Protein 3M65 (pdb70)

Foldseek 3Di:
DKDFWAFEAEDAPDAADAFDKDKDKADQQQRVVSQVVLVVDVQKHWYWYFQDRPDSDDDPVGTAFKGFTKGWDDWDQDPVRIIITIMGGHFIWGFDAWACDDRYTTTMIDTDDDDDDVVNVVVVVVVVVVVVVVVVVVVVVVVVLVVVLVPDDDQLVSLLSLLVPDPDDVVLNVVLVVDPDRVVSNVSSVVVVVVVVVVVVVVD/DKDWWAFEAEDAPDAADAFDKDKDKFDQQQRVVSQVVLVVDVQKHWYWYFCDRVDSDDDPVGTAFKGFTKGWDDWDQDPVRIIITMMGGHFIWGFDAWACDDRYTTTMIDTDDDDDDPVVVVVVVVVVVVVVVVVVVVVVVVVVLVVVLVPDDDQLVSLLSLLVPDPDDVVLNVVLVVDPDRVVSNVSSVVVVVVVVVVVVVVD

InterPro domains:
  IPR003111 Lon protease, N-terminal domain [PF02190] (9-199)
  IPR003111 Lon protease, N-terminal domain [PS51787] (9-202)
  IPR003111 Lon protease, N-terminal domain [SM00464] (8-200)
  IPR003593 AAA+ ATPase domain [SM00382] (346-491)
  IPR003959 ATPase, AAA-type, core [PF00004] (350-487)
  IPR004815 Lon protease, bacterial/eukaryotic-type [PIRSF001174] (6-772)
  IPR004815 Lon protease, bacterial/eukaryotic-type [TIGR00763] (10-769)
  IPR008268 Peptidase S16, active site [PS01046] (674-682)
  IPR008269 Peptidase S16, Lon proteolytic domain [PF05362] (568-770)
  IPR008269 Peptidase S16, Lon proteolytic domain [PS51786] (590-771)
  IPR014721 Small ribosomal subunit protein uS5 domain 2-type fold, subgroup [G3DSA:3.30.230.10] (591-774)
  IPR015947 PUA-like superfamily [SSF88697] (9-199)
  IPR020568 Ribosomal protein uS5 domain 2-type superfamily [SSF54211] (593-768)
  IPR027065 Lon protease [PTHR10046] (5-770)
  IPR027417 P-loop containing nucleoside triphosphate hydrolase [G3DSA:3.40.50.300] (311-489)
  IPR027417 P-loop containing nucleoside triphosphate hydrolase [SSF52540] (309-586)
  IPR027543 Lon protease, bacterial [MF_01973] (9-770)
  IPR046336 Lon protease, N-terminal domain superfamily [G3DSA:2.30.130.40] (1-115)
  IPR054594 Lon protease, AAA+ ATPase lid domain [PF22667] (511-564)

Secondary structure (DSSP, 8-state):
-EEEEEEEEEESS----TT-EEEEEE-SHHHHHHHHHHTTTTSEEEEEEBSSTT-SS--GGGB-SEEEEEEEEEEEE-TTS-EEEEEEEEEEEEEEEEEE-SSSEEEEEEE------SHHHHHHHHHHHHHHHHHHHHHHHHHHHHHHHHT---HHHHHHHHHHHS---HHHHHHHHT--SHHHHHHHHHHHHHHHHHHHHH--/-EEEEEEEEEESS----TT-EEEEEE-SHHHHHHHHHHTTTTSEEEEEEBS-TT-SS--GGGB-SEEEEEEEEEEEE-TTS-EEEEEEEEEEEEEEEEEE-SSSEEEEEEEPP----SHHHHHHHHHHHHHHHHHHHHHHHHHHHHHHHHT---HHHHHHHHHHHS---HHHHHHHHT---HHHHHHHHHHHHHHHHHHHHH--

Structure (mmCIF, N/CA/C/O backbone):
data_3M65
#
_entry.id   3M65
#
_cell.length_a   43.877
_cell.length_b   81.759
_cell.length_c   115.133
_cell.angle_alpha   90.00
_cell.angle_beta   90.00
_cell.angle_gamma   90.00
#
_symmetry.space_group_name_H-M   'P 21 21 21'
#
loop_
_entity.id
_entity.type
_entity.pdbx_description
1 polymer 'ATP-dependent protease La 1'
2 water water
#
loop_
_atom_site.group_PDB
_atom_site.id
_atom_site.type_symbol
_atom_site.label_atom_id
_atom_site.label_alt_id
_atom_site.label_comp_id
_atom_site.label_asym_id
_atom_site.label_entity_id
_atom_site.label_seq_id
_atom_site.pdbx_PDB_ins_code
_atom_site.Cartn_x
_atom_site.Cartn_y
_atom_site.Cartn_z
_atom_site.occupancy
_atom_site.B_iso_or_equiv
_atom_site.auth_seq_id
_atom_site.auth_comp_id
_atom_site.auth_asym_id
_atom_site.auth_atom_id
_atom_site.pdbx_PDB_model_num
ATOM 1 N N . GLU A 1 4 ? -54.086 -15.715 2.731 1.00 26.59 4 GLU A N 1
ATOM 2 C CA . GLU A 1 4 ? -55.521 -15.755 3.045 1.00 48.64 4 GLU A CA 1
ATOM 3 C C . GLU A 1 4 ? -55.994 -14.527 3.839 1.00 49.26 4 GLU A C 1
ATOM 4 O O . GLU A 1 4 ? -55.418 -14.178 4.866 1.00 40.78 4 GLU A O 1
ATOM 10 N N . LEU A 1 5 ? -57.050 -13.878 3.365 1.00 46.18 5 LEU A N 1
ATOM 11 C CA . LEU A 1 5 ? -57.437 -12.569 3.894 1.00 48.79 5 LEU A CA 1
ATOM 12 C C . LEU A 1 5 ? -58.747 -12.612 4.661 1.00 58.10 5 LEU A C 1
ATOM 13 O O . LEU A 1 5 ? -59.728 -13.202 4.216 1.00 67.94 5 LEU A O 1
ATOM 18 N N . LYS A 1 6 ? -58.750 -11.980 5.825 1.00 56.18 6 LYS A N 1
ATOM 19 C CA . LYS A 1 6 ? -59.963 -11.816 6.603 1.00 53.09 6 LYS A CA 1
ATOM 20 C C . LYS A 1 6 ? -60.219 -10.332 6.758 1.00 66.54 6 LYS A C 1
ATOM 21 O O . LYS A 1 6 ? -59.393 -9.607 7.317 1.00 60.06 6 LYS A O 1
ATOM 27 N N . ARG A 1 7 ? -61.351 -9.871 6.240 1.00 68.67 7 ARG A N 1
ATOM 28 C CA . ARG A 1 7 ? -61.661 -8.454 6.311 1.00 61.63 7 ARG A CA 1
ATOM 29 C C . ARG A 1 7 ? -62.588 -8.132 7.477 1.00 53.93 7 ARG A C 1
ATOM 30 O O . ARG A 1 7 ? -63.441 -8.937 7.852 1.00 38.34 7 ARG A O 1
ATOM 38 N N . SER A 1 8 ? -62.375 -6.959 8.066 1.00 42.28 8 SER A N 1
ATOM 39 C CA . SER A 1 8 ? -63.270 -6.409 9.079 1.00 50.79 8 SER A CA 1
ATOM 40 C C . SER A 1 8 ? -63.429 -7.263 10.335 1.00 50.84 8 SER A C 1
ATOM 41 O O . SER A 1 8 ? -64.546 -7.499 10.794 1.00 47.11 8 SER A O 1
ATOM 44 N N . ILE A 1 9 ? -62.304 -7.692 10.904 1.00 53.26 9 ILE A N 1
ATOM 45 C CA . ILE A 1 9 ? -62.301 -8.438 12.165 1.00 39.31 9 ILE A CA 1
ATOM 46 C C . ILE A 1 9 ? -62.195 -7.474 13.349 1.00 40.19 9 ILE A C 1
ATOM 47 O O . ILE A 1 9 ? -61.289 -6.646 13.386 1.00 38.82 9 ILE A O 1
ATOM 52 N N . PRO A 1 10 ? -63.143 -7.555 14.301 1.00 37.92 10 PRO A N 1
ATOM 53 C CA . PRO A 1 10 ? -63.108 -6.686 15.487 1.00 21.38 10 PRO A CA 1
ATOM 54 C C . PRO A 1 10 ? -61.837 -6.918 16.291 1.00 35.21 10 PRO A C 1
ATOM 55 O O . PRO A 1 10 ? -61.423 -8.053 16.527 1.00 51.92 10 PRO A O 1
ATOM 59 N N . LEU A 1 11 ? -61.207 -5.831 16.702 1.00 39.18 11 LEU A N 1
ATOM 60 C CA . LEU A 1 11 ? -59.943 -5.913 17.396 1.00 20.18 11 LEU A CA 1
ATOM 61 C C . LEU A 1 11 ? -60.118 -5.845 18.917 1.00 35.19 11 LEU A C 1
ATOM 62 O O . LEU A 1 11 ? -60.867 -5.026 19.448 1.00 33.13 11 LEU A O 1
ATOM 67 N N . LEU A 1 12 ? -59.407 -6.717 19.613 1.00 29.66 12 LEU A N 1
ATOM 68 C CA . LEU A 1 12 ? -59.392 -6.709 21.052 1.00 36.69 12 LEU A CA 1
ATOM 69 C C . LEU A 1 12 ? -57.927 -6.614 21.517 1.00 35.03 12 LEU A C 1
ATOM 70 O O . LEU A 1 12 ? -57.187 -7.595 21.443 1.00 42.70 12 LEU A O 1
ATOM 75 N N . PRO A 1 13 ? -57.498 -5.420 21.964 1.00 33.70 13 PRO A N 1
ATOM 76 C CA . PRO A 1 13 ? -56.126 -5.214 22.446 1.00 27.87 13 PRO A CA 1
ATOM 77 C C . PRO A 1 13 ? -55.977 -5.819 23.827 1.00 25.34 13 PRO A C 1
ATOM 78 O O . PRO A 1 13 ? -56.760 -5.493 24.712 1.00 42.89 13 PRO A O 1
ATOM 82 N N . LEU A 1 14 ? -54.994 -6.691 24.012 1.00 38.73 14 LEU A N 1
ATOM 83 C CA . LEU A 1 14 ? -54.758 -7.308 25.312 1.00 30.86 14 LEU A CA 1
ATOM 84 C C . LEU A 1 14 ? -53.712 -6.520 26.086 1.00 38.24 14 LEU A C 1
ATOM 85 O O . LEU A 1 14 ? -52.740 -6.002 25.506 1.00 33.14 14 LEU A O 1
ATOM 90 N N . ARG A 1 15 ? -53.897 -6.443 27.399 1.00 38.68 15 ARG A N 1
ATOM 91 C CA . ARG A 1 15 ? -52.871 -5.862 28.256 1.00 21.42 15 ARG A CA 1
ATOM 92 C C . ARG A 1 15 ? -52.200 -6.869 29.167 1.00 33.53 15 ARG A C 1
ATOM 93 O O . ARG A 1 15 ? -52.851 -7.532 29.972 1.00 41.81 15 ARG A O 1
ATOM 101 N N . GLY A 1 16 ? -50.886 -7.000 29.010 1.00 31.98 16 GLY A N 1
ATOM 102 C CA . GLY A 1 16 ? -50.107 -7.858 29.887 1.00 34.56 16 GLY A CA 1
ATOM 103 C C . GLY A 1 16 ? -50.454 -9.329 29.767 1.00 32.66 16 GLY A C 1
ATOM 104 O O . GLY A 1 16 ? -50.420 -10.071 30.738 1.00 49.85 16 GLY A O 1
ATOM 105 N N . LEU A 1 17 ? -50.757 -9.758 28.551 1.00 40.41 17 LEU A N 1
ATOM 106 C CA . LEU A 1 17 ? -51.268 -11.094 28.323 1.00 33.21 17 LEU A CA 1
ATOM 107 C C . LEU A 1 17 ? -51.144 -11.401 26.823 1.00 34.80 17 LEU A C 1
ATOM 108 O O . LEU A 1 17 ? -51.385 -10.537 25.976 1.00 35.61 17 LEU A O 1
ATOM 113 N N . LEU A 1 18 ? -50.743 -12.620 26.492 1.00 39.93 18 LEU A N 1
ATOM 114 C CA . LEU A 1 18 ? -50.621 -13.001 25.090 1.00 33.62 18 LEU A CA 1
ATOM 115 C C . LEU A 1 18 ? -51.292 -14.343 24.852 1.00 38.55 18 LEU A C 1
ATOM 116 O O . LEU A 1 18 ? -51.089 -15.293 25.616 1.00 30.00 18 LEU A O 1
ATOM 121 N N . VAL A 1 19 ? -52.106 -14.423 23.803 1.00 32.41 19 VAL A N 1
ATOM 122 C CA . VAL A 1 19 ? -52.800 -15.671 23.520 1.00 26.97 19 VAL A CA 1
ATOM 123 C C . VAL A 1 19 ? -52.218 -16.364 22.291 1.00 37.08 19 VAL A C 1
ATOM 124 O O . VAL A 1 19 ? -52.129 -15.761 21.222 1.00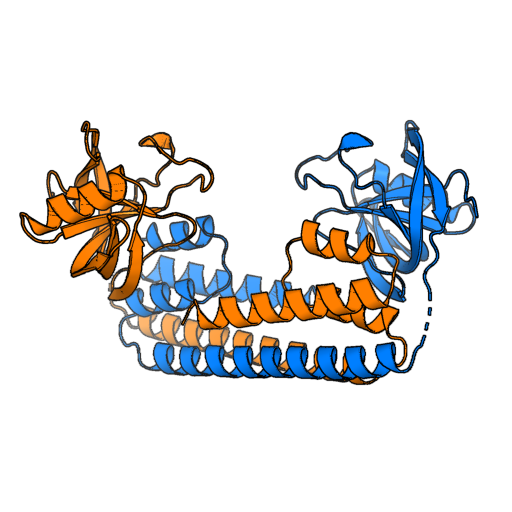 40.03 19 VAL A O 1
ATOM 128 N N . TYR A 1 20 ? -51.815 -17.626 22.454 1.00 31.88 20 TYR A N 1
ATOM 129 C CA . TYR A 1 20 ? -51.319 -18.426 21.333 1.00 34.12 20 TYR A CA 1
ATOM 130 C C . TYR A 1 20 ? -52.411 -19.280 20.758 1.00 30.40 20 TYR A C 1
ATOM 131 O O . TYR A 1 20 ? -53.367 -19.626 21.448 1.00 48.01 20 TYR A O 1
ATOM 140 N N . PRO A 1 21 ? -52.264 -19.653 19.487 1.00 33.64 21 PRO A N 1
ATOM 141 C CA . PRO A 1 21 ? -53.177 -20.630 18.883 1.00 26.55 21 PRO A CA 1
ATOM 142 C C . PRO A 1 21 ? -53.365 -21.888 19.754 1.00 36.97 21 PRO A C 1
ATOM 143 O O . PRO A 1 21 ? -52.393 -22.450 20.283 1.00 27.23 21 PRO A O 1
ATOM 147 N N . THR A 1 22 ? -54.626 -22.293 19.903 1.00 36.00 22 THR A N 1
ATOM 148 C CA . THR A 1 22 ? -55.054 -23.496 20.643 1.00 30.47 22 THR A CA 1
ATOM 149 C C . THR A 1 22 ? -55.211 -23.274 22.125 1.00 32.97 22 THR A C 1
ATOM 150 O O . THR A 1 22 ? -55.712 -24.145 22.824 1.00 43.86 22 THR A O 1
ATOM 154 N N . MET A 1 23 ? -54.769 -22.117 22.606 1.00 38.11 23 MET A N 1
ATOM 155 C CA . MET A 1 23 ? -55.046 -21.726 23.989 1.00 32.89 23 MET A CA 1
ATOM 156 C C . MET A 1 23 ? -56.524 -21.358 24.190 1.00 34.32 23 MET A C 1
ATOM 157 O O . MET A 1 23 ? -57.157 -20.713 23.334 1.00 31.12 23 MET A O 1
ATOM 162 N N . VAL A 1 24 ? -57.066 -21.794 25.322 1.00 39.07 24 VAL A N 1
ATOM 163 C CA . VAL A 1 24 ? -58.456 -21.542 25.677 1.00 30.76 24 VAL A CA 1
ATOM 164 C C . VAL A 1 24 ? -58.504 -20.925 27.060 1.00 42.47 24 VAL A C 1
ATOM 165 O O . VAL A 1 24 ? -58.031 -21.517 28.029 1.00 41.99 24 VAL A O 1
ATOM 169 N N . LEU A 1 25 ? -59.056 -19.724 27.153 1.00 46.49 25 LEU A N 1
ATOM 170 C CA . LEU A 1 25 ? -59.089 -19.030 28.430 1.00 49.40 25 LEU A CA 1
ATOM 171 C C . LEU A 1 25 ? -60.301 -18.126 28.555 1.00 48.00 25 LEU A C 1
ATOM 172 O O . LEU A 1 25 ? -60.920 -17.758 27.558 1.00 49.53 25 LEU A O 1
ATOM 177 N N . HIS A 1 26 ? -60.644 -17.800 29.796 1.00 48.22 26 HIS A N 1
ATOM 178 C CA . HIS A 1 26 ? -61.641 -16.785 30.082 1.00 44.48 26 HIS A CA 1
ATOM 179 C C . HIS A 1 26 ? -60.950 -15.428 30.099 1.00 38.37 26 HIS A C 1
ATOM 180 O O . HIS A 1 26 ? -59.774 -15.326 30.432 1.00 55.46 26 HIS A O 1
ATOM 187 N N . LEU A 1 27 ? -61.684 -14.391 29.721 1.00 47.15 27 LEU A N 1
ATOM 188 C CA . LEU A 1 27 ? -61.207 -13.019 29.823 1.00 35.45 27 LEU A CA 1
ATOM 189 C C . LEU A 1 27 ? -62.319 -12.163 30.410 1.00 47.54 27 LEU A C 1
ATOM 190 O O . LEU A 1 27 ? -63.491 -12.345 30.067 1.00 58.52 27 LEU A O 1
ATOM 195 N N . ASP A 1 28 ? -61.958 -11.236 31.292 1.00 41.62 28 ASP A N 1
ATOM 196 C CA . ASP A 1 28 ? -62.908 -10.240 31.774 1.00 42.57 28 ASP A CA 1
ATOM 197 C C . ASP A 1 28 ? -62.681 -8.925 31.040 1.00 30.70 28 ASP A C 1
ATOM 198 O O . ASP A 1 28 ? -61.660 -8.273 31.236 1.00 51.63 28 ASP A O 1
ATOM 203 N N . VAL A 1 29 ? -63.646 -8.534 30.207 1.00 43.10 29 VAL A N 1
ATOM 204 C CA . VAL A 1 29 ? -63.527 -7.341 29.365 1.00 32.99 29 VAL A CA 1
ATOM 205 C C . VAL A 1 29 ? -64.384 -6.143 29.827 1.00 43.80 29 VAL A C 1
ATOM 206 O O . VAL A 1 29 ? -65.587 -6.271 30.056 1.00 51.06 29 VAL A O 1
ATOM 210 N N . GLY A 1 30 ? -63.750 -4.977 29.940 1.00 43.34 30 GLY A N 1
ATOM 211 C CA . GLY A 1 30 ? -64.405 -3.786 30.447 1.00 29.87 30 GLY A CA 1
ATOM 212 C C . GLY A 1 30 ? -64.254 -2.532 29.604 1.00 36.97 30 GLY A C 1
ATOM 213 O O . GLY A 1 30 ? -65.185 -1.747 29.518 1.00 40.24 30 GLY A O 1
ATOM 214 N N . ARG A 1 31 ? -63.088 -2.320 29.003 1.00 32.10 31 ARG A N 1
ATOM 215 C CA . ARG A 1 31 ? -62.898 -1.162 28.131 1.00 40.20 31 ARG A CA 1
ATOM 216 C C . ARG A 1 31 ? -64.064 -1.064 27.146 1.00 48.60 31 ARG A C 1
ATOM 217 O O . ARG A 1 31 ? -64.387 -2.039 26.461 1.00 45.83 31 ARG A O 1
ATOM 225 N N . ASP A 1 32 ? -64.700 0.104 27.080 1.00 53.28 32 ASP A N 1
ATOM 226 C CA . ASP A 1 32 ? -65.830 0.312 26.169 1.00 53.07 32 ASP A CA 1
ATOM 227 C C . ASP A 1 32 ? -65.566 -0.212 24.754 1.00 46.24 32 ASP A C 1
ATOM 228 O O . ASP A 1 32 ? -66.386 -0.934 24.196 1.00 36.69 32 ASP A O 1
ATOM 233 N N . LYS A 1 33 ? -64.425 0.155 24.179 1.00 42.68 33 LYS A N 1
ATOM 234 C CA . LYS A 1 33 ? -64.129 -0.210 22.803 1.00 34.37 33 LYS A CA 1
ATOM 235 C C . LYS A 1 33 ? -63.841 -1.706 22.652 1.00 47.52 33 LYS A C 1
ATOM 236 O O . LYS A 1 33 ? -63.968 -2.263 21.559 1.00 52.48 33 LYS A O 1
ATOM 242 N N . SER A 1 34 ? -63.473 -2.353 23.756 1.00 44.01 34 SER A N 1
ATOM 243 C CA . SER A 1 34 ? -63.229 -3.792 23.755 1.00 25.32 34 SER A CA 1
ATOM 244 C C . SER A 1 34 ? -64.541 -4.561 23.854 1.00 43.91 34 SER A C 1
ATOM 245 O O . SER A 1 34 ? -64.715 -5.568 23.158 1.00 26.39 34 SER A O 1
ATOM 248 N N . VAL A 1 35 ? -65.473 -4.113 24.704 1.00 39.69 35 VAL A N 1
ATOM 249 C CA . VAL A 1 35 ? -66.752 -4.830 24.786 1.00 30.24 35 VAL A CA 1
ATOM 250 C C . VAL A 1 35 ? -67.561 -4.676 23.491 1.00 42.90 35 VAL A C 1
ATOM 251 O O . VAL A 1 35 ? -68.215 -5.632 23.053 1.00 32.47 35 VAL A O 1
ATOM 255 N N . GLN A 1 36 ? -67.488 -3.497 22.864 1.00 27.50 36 GLN A N 1
ATOM 256 C CA . GLN A 1 36 ? -68.109 -3.295 21.559 1.00 27.33 36 GLN A CA 1
ATOM 257 C C . GLN A 1 36 ? -67.544 -4.245 20.497 1.00 44.43 36 GLN A C 1
ATOM 258 O O . GLN A 1 36 ? -68.309 -4.841 19.740 1.00 47.96 36 GLN A O 1
ATOM 264 N N . ALA A 1 37 ? -66.219 -4.402 20.456 1.00 26.86 37 ALA A N 1
ATOM 265 C CA . ALA A 1 37 ? -65.607 -5.341 19.517 1.00 39.70 37 ALA A CA 1
ATOM 266 C C . ALA A 1 37 ? -66.181 -6.744 19.707 1.00 34.07 37 ALA A C 1
ATOM 267 O O . ALA A 1 37 ? -66.537 -7.410 18.741 1.00 26.19 37 ALA A O 1
ATOM 269 N N . LEU A 1 38 ? -66.264 -7.188 20.955 1.00 23.83 38 LEU A N 1
ATOM 270 C CA . LEU A 1 38 ? -66.873 -8.481 21.259 1.00 35.54 38 LEU A CA 1
ATOM 271 C C . LEU A 1 38 ? -68.313 -8.557 20.734 1.00 48.65 38 LEU A C 1
ATOM 272 O O . LEU A 1 38 ? -68.648 -9.428 19.924 1.00 42.05 38 LEU A O 1
ATOM 277 N N . GLU A 1 39 ? -69.152 -7.633 21.195 1.00 19.46 39 GLU A N 1
ATOM 278 C CA . GLU A 1 39 ? -70.541 -7.558 20.763 1.00 35.30 39 GLU A CA 1
ATOM 279 C C . GLU A 1 39 ? -70.688 -7.525 19.237 1.00 46.91 39 GLU A C 1
ATOM 280 O O . GLU A 1 39 ? -71.614 -8.112 18.656 1.00 40.91 39 GLU A O 1
ATOM 286 N N . GLN A 1 40 ? -69.765 -6.840 18.584 1.00 34.64 40 GLN A N 1
ATOM 287 C CA . GLN A 1 40 ? -69.789 -6.744 17.139 1.00 35.29 40 GLN A CA 1
ATOM 288 C C . GLN A 1 40 ? -69.475 -8.091 16.485 1.00 47.05 40 GLN A C 1
ATOM 289 O O . GLN A 1 40 ? -70.041 -8.424 15.445 1.00 43.62 40 GLN A O 1
ATOM 295 N N . ALA A 1 41 ? -68.579 -8.865 17.100 1.00 48.96 41 ALA A N 1
ATOM 296 C CA . ALA A 1 41 ? -68.219 -10.183 16.580 1.00 40.22 41 ALA A CA 1
ATOM 297 C C . ALA A 1 41 ? -69.363 -11.170 16.758 1.00 37.11 41 ALA A C 1
ATOM 298 O O . ALA A 1 41 ? -69.641 -11.967 15.868 1.00 39.06 41 ALA A O 1
ATOM 300 N N . MET A 1 42 ? -70.031 -11.111 17.907 1.00 32.21 42 MET A N 1
ATOM 301 C CA . MET A 1 42 ? -71.190 -11.966 18.147 1.00 51.12 42 MET A CA 1
ATOM 302 C C . MET A 1 42 ? -72.372 -11.695 17.206 1.00 57.58 42 MET A C 1
ATOM 303 O O . MET A 1 42 ? -73.313 -12.486 17.149 1.00 57.46 42 MET A O 1
ATOM 308 N N . MET A 1 43 ? -72.326 -10.584 16.474 1.00 55.10 43 MET A N 1
ATOM 309 C CA . MET A 1 43 ? -73.366 -10.288 15.495 1.00 61.59 43 MET A CA 1
ATOM 310 C C . MET A 1 43 ? -73.003 -10.867 14.139 1.00 70.88 43 MET A C 1
ATOM 311 O O . MET A 1 43 ? -73.715 -10.674 13.157 1.00 72.45 43 MET A O 1
ATOM 316 N N . HIS A 1 44 ? -71.881 -11.570 14.085 1.00 62.51 44 HIS A N 1
ATOM 317 C CA . HIS A 1 44 ? -71.418 -12.161 12.837 1.00 44.84 44 HIS A CA 1
ATOM 318 C C . HIS A 1 44 ? -70.848 -13.551 13.101 1.00 48.04 44 HIS A C 1
ATOM 319 O O . HIS A 1 44 ? -71.521 -14.392 13.695 1.00 52.09 44 HIS A O 1
ATOM 326 N N . ASP A 1 45 ? -69.605 -13.784 12.688 1.00 40.79 45 ASP A N 1
ATOM 327 C CA . ASP A 1 45 ? -69.037 -15.129 12.727 1.00 36.92 45 ASP A CA 1
ATOM 328 C C . ASP A 1 45 ? -68.363 -15.501 14.061 1.00 42.83 45 ASP A C 1
ATOM 329 O O . ASP A 1 45 ? -67.774 -16.578 14.194 1.00 46.31 45 ASP A O 1
ATOM 334 N N . HIS A 1 46 ? -68.454 -14.608 15.040 1.00 33.70 46 HIS A N 1
ATOM 335 C CA . HIS A 1 46 ? -67.901 -14.863 16.364 1.00 30.48 46 HIS A CA 1
ATOM 336 C C . HIS A 1 46 ? -66.366 -14.840 16.386 1.00 48.49 46 HIS A C 1
ATOM 337 O O . HIS A 1 46 ? -65.745 -15.384 17.300 1.00 40.90 46 HIS A O 1
ATOM 344 N N . MET A 1 47 ? -65.766 -14.206 15.380 1.00 25.97 47 MET A N 1
ATOM 345 C CA . MET A 1 47 ? -64.321 -14.106 15.276 1.00 33.97 47 MET A CA 1
ATOM 346 C C . MET A 1 47 ? -63.841 -12.724 15.688 1.00 39.77 47 MET A C 1
ATOM 347 O O . MET A 1 47 ? -64.500 -11.720 15.412 1.00 36.48 47 MET A O 1
ATOM 352 N N . ILE A 1 48 ? -62.692 -12.700 16.364 1.00 35.97 48 ILE A N 1
ATOM 353 C CA . ILE A 1 48 ? -62.028 -11.471 16.785 1.00 32.23 48 ILE A CA 1
ATOM 354 C C . ILE A 1 48 ? -60.525 -11.614 16.615 1.00 36.02 48 ILE A C 1
ATOM 355 O O . ILE A 1 48 ? -60.016 -12.725 16.459 1.00 26.00 48 ILE A O 1
ATOM 360 N N . PHE A 1 49 ? -59.821 -10.484 16.632 1.00 34.48 49 PHE A N 1
ATOM 361 C CA . PHE A 1 49 ? -58.369 -10.487 16.530 1.00 16.64 49 PHE A CA 1
ATOM 362 C C . PHE A 1 49 ? -57.795 -9.953 17.832 1.00 25.76 49 PHE A C 1
ATOM 363 O O . PHE A 1 49 ? -57.954 -8.780 18.160 1.00 32.67 49 PHE A O 1
ATOM 371 N N . LEU A 1 50 ? -57.145 -10.840 18.571 1.00 23.20 50 LEU A N 1
ATOM 372 C CA . LEU A 1 50 ? -56.427 -10.496 19.782 1.00 24.41 50 LEU A CA 1
ATOM 373 C C . LEU A 1 50 ? -54.992 -10.058 19.467 1.00 41.68 50 LEU A C 1
ATOM 374 O O . LEU A 1 50 ? -54.207 -10.828 18.904 1.00 37.99 50 LEU A O 1
ATOM 379 N N . ALA A 1 51 ? -54.642 -8.831 19.833 1.00 27.02 51 ALA A N 1
ATOM 380 C CA . ALA A 1 51 ? -53.267 -8.378 19.667 1.00 29.73 51 ALA A CA 1
ATOM 381 C C . ALA A 1 51 ? -52.809 -7.639 20.923 1.00 40.40 51 ALA A C 1
ATOM 382 O O . ALA A 1 51 ? -53.508 -6.744 21.415 1.00 40.37 51 ALA A O 1
ATOM 384 N N . THR A 1 52 ? -51.642 -8.017 21.438 1.00 29.43 52 THR A N 1
ATOM 385 C CA . THR A 1 52 ? -51.113 -7.434 22.669 1.00 32.30 52 THR A CA 1
ATOM 386 C C . THR A 1 52 ? -50.702 -5.958 22.503 1.00 33.75 52 THR A C 1
ATOM 387 O O . THR A 1 52 ? -50.119 -5.565 21.496 1.00 28.69 52 THR A O 1
ATOM 391 N N . GLN A 1 53 ? -51.041 -5.133 23.485 1.00 36.73 53 GLN A N 1
ATOM 392 C CA . GLN A 1 53 ? -50.587 -3.759 23.483 1.00 40.59 53 GLN A CA 1
ATOM 393 C C . GLN A 1 53 ? -49.128 -3.741 23.912 1.00 50.89 53 GLN A C 1
ATOM 394 O O . GLN A 1 53 ? -48.735 -4.516 24.782 1.00 54.17 53 GLN A O 1
ATOM 400 N N . GLN A 1 54 ? -48.331 -2.838 23.344 1.00 60.84 54 GLN A N 1
ATOM 401 C CA . GLN A 1 54 ? -46.940 -2.687 23.774 1.00 64.51 54 GLN A CA 1
ATOM 402 C C . GLN A 1 54 ? -46.813 -1.934 25.096 1.00 59.65 54 GLN A C 1
ATOM 403 O O . GLN A 1 54 ? -46.038 -2.326 25.962 1.00 58.94 54 GLN A O 1
ATOM 409 N N . ASP A 1 55 ? -47.570 -0.849 25.238 1.00 55.13 55 ASP A N 1
ATOM 410 C CA . ASP A 1 55 ? -47.588 -0.074 26.475 1.00 77.00 55 ASP A CA 1
ATOM 411 C C . ASP A 1 55 ? -48.848 -0.367 27.273 1.00 79.56 55 ASP A C 1
ATOM 412 O O . ASP A 1 55 ? -49.959 -0.033 26.869 1.00 95.00 55 ASP A O 1
ATOM 417 N N . ILE A 1 56 ? -48.651 -0.982 28.425 1.00 68.60 56 ILE A N 1
ATOM 418 C CA . ILE A 1 56 ? -49.732 -1.532 29.219 1.00 59.91 56 ILE A CA 1
ATOM 419 C C . ILE A 1 56 ? -50.593 -0.452 29.869 1.00 71.36 56 ILE A C 1
ATOM 420 O O . ILE A 1 56 ? -51.685 -0.731 30.359 1.00 85.05 56 ILE A O 1
ATOM 425 N N . SER A 1 57 ? -50.106 0.784 29.855 1.00 65.82 57 SER A N 1
ATOM 426 C CA . SER A 1 57 ? -50.748 1.890 30.571 1.00 47.56 57 SER A CA 1
ATOM 427 C C . SER A 1 57 ? -51.718 2.714 29.718 1.00 53.21 57 SER A C 1
ATOM 428 O O . SER A 1 57 ? -52.497 3.516 30.243 1.00 79.29 57 SER A O 1
ATOM 431 N N . ILE A 1 58 ? -51.671 2.528 28.407 1.00 40.63 58 ILE A N 1
ATOM 432 C CA . ILE A 1 58 ? -52.579 3.240 27.521 1.00 41.44 58 ILE A CA 1
ATOM 433 C C . ILE A 1 58 ? -53.972 2.604 27.532 1.00 52.42 58 ILE A C 1
ATOM 434 O O . ILE A 1 58 ? -54.094 1.383 27.597 1.00 67.48 58 ILE A O 1
ATOM 439 N N . ASP A 1 59 ? -55.015 3.430 27.486 1.00 44.28 59 ASP A N 1
ATOM 440 C CA . ASP A 1 59 ? -56.386 2.928 27.551 1.00 54.64 59 ASP A CA 1
ATOM 441 C C . ASP A 1 59 ? -57.041 2.948 26.186 1.00 53.23 59 ASP A C 1
ATOM 442 O O . ASP A 1 59 ? -57.946 2.163 25.914 1.00 55.45 59 ASP A O 1
ATOM 447 N N . GLU A 1 60 ? -56.585 3.862 25.337 1.00 57.64 60 GLU A N 1
ATOM 448 C CA . GLU A 1 60 ? -57.061 3.933 23.963 1.00 48.00 60 GLU A CA 1
ATOM 449 C C . GLU A 1 60 ? -55.888 3.866 23.009 1.00 50.64 60 GLU A C 1
ATOM 450 O O . GLU A 1 60 ? -55.411 4.893 22.529 1.00 81.00 60 GLU A O 1
ATOM 456 N N . PRO A 1 61 ? -55.409 2.644 22.741 1.00 54.24 61 PRO A N 1
ATOM 457 C CA . PRO A 1 61 ? -54.227 2.408 21.906 1.00 52.60 61 PRO A CA 1
ATOM 458 C C . PRO A 1 61 ? -54.518 2.630 20.429 1.00 50.69 61 PRO A C 1
ATOM 459 O O . PRO A 1 61 ? -55.531 2.141 19.932 1.00 54.73 61 PRO A O 1
ATOM 463 N N . GLY A 1 62 ? -53.648 3.368 19.744 1.00 45.33 62 GLY A N 1
ATOM 464 C CA . GLY A 1 62 ? -53.720 3.489 18.298 1.00 40.34 62 GLY A CA 1
ATOM 465 C C . GLY A 1 62 ? -52.934 2.336 17.695 1.00 54.96 62 GLY A C 1
ATOM 466 O O . GLY A 1 62 ? -52.355 1.535 18.436 1.00 43.93 62 GLY A O 1
ATOM 467 N N . GLU A 1 63 ? -52.900 2.235 16.369 1.00 41.78 63 GLU A N 1
ATOM 468 C CA . GLU A 1 63 ? -52.201 1.113 15.754 1.00 56.88 63 GLU A CA 1
ATOM 469 C C . GLU A 1 63 ? -50.739 1.059 16.192 1.00 59.16 63 GLU A C 1
ATOM 470 O O . GLU A 1 63 ? -50.152 -0.017 16.311 1.00 60.79 63 GLU A O 1
ATOM 476 N N . ASP A 1 64 ? -50.157 2.227 16.435 1.00 60.13 64 ASP A N 1
ATOM 477 C CA . ASP A 1 64 ? -48.756 2.308 16.816 1.00 68.09 64 ASP A CA 1
ATOM 478 C C . ASP A 1 64 ? -48.472 1.564 18.118 1.00 60.59 64 ASP A C 1
ATOM 479 O O . ASP A 1 64 ? -47.353 1.097 18.323 1.00 56.12 64 ASP A O 1
ATOM 484 N N . GLU A 1 65 ? -49.486 1.464 18.985 1.00 43.47 65 GLU A N 1
ATOM 485 C CA . GLU A 1 65 ? -49.347 0.891 20.335 1.00 37.85 65 GLU A CA 1
ATOM 486 C C . GLU A 1 65 ? -49.677 -0.620 20.459 1.00 53.22 65 GLU A C 1
ATOM 487 O O . GLU A 1 65 ? -49.438 -1.234 21.503 1.00 49.42 65 GLU A O 1
ATOM 493 N N . ILE A 1 66 ? -50.223 -1.210 19.398 1.00 44.40 66 ILE A N 1
ATOM 494 C CA . ILE A 1 66 ? -50.526 -2.642 19.367 1.00 44.69 66 ILE A CA 1
ATOM 495 C C . ILE A 1 66 ? -49.503 -3.336 18.475 1.00 45.08 66 ILE A C 1
ATOM 496 O O . ILE A 1 66 ? -49.076 -2.765 17.473 1.00 26.79 66 ILE A O 1
ATOM 501 N N . PHE A 1 67 ? -49.122 -4.569 18.793 1.00 44.06 67 PHE A N 1
ATOM 502 C CA . PHE A 1 67 ? -48.311 -5.340 17.838 1.00 35.11 67 PHE A CA 1
ATOM 503 C C . PHE A 1 67 ? -49.088 -5.623 16.548 1.00 44.98 67 PHE A C 1
ATOM 504 O O . PHE A 1 67 ? -50.317 -5.707 16.560 1.00 51.12 67 PHE A O 1
ATOM 512 N N . THR A 1 68 ? -48.378 -5.778 15.435 1.00 30.54 68 THR A N 1
ATOM 513 C CA . THR A 1 68 ? -49.048 -6.029 14.157 1.00 41.63 68 THR A CA 1
ATOM 514 C C . THR A 1 68 ? -49.432 -7.483 13.981 1.00 37.68 68 THR A C 1
ATOM 515 O O . THR A 1 68 ? -50.396 -7.792 13.272 1.00 46.37 68 THR A O 1
ATOM 519 N N . VAL A 1 69 ? -48.671 -8.385 14.593 1.00 29.97 69 VAL A N 1
ATOM 520 C CA . VAL A 1 69 ? -49.100 -9.776 14.576 1.00 42.57 69 VAL A CA 1
ATOM 521 C C . VAL A 1 69 ? -49.785 -10.187 15.874 1.00 36.32 69 VAL A C 1
ATOM 522 O O . VAL A 1 69 ? -49.406 -9.771 16.967 1.00 31.68 69 VAL A O 1
ATOM 526 N N . GLY A 1 70 ? -50.848 -10.961 15.707 1.00 31.92 70 GLY A N 1
ATOM 527 C CA . GLY A 1 70 ? -51.670 -11.407 16.799 1.00 24.63 70 GLY A CA 1
ATOM 528 C C . GLY A 1 70 ? -52.355 -12.693 16.415 1.00 37.83 70 GLY A C 1
ATOM 529 O O . GLY A 1 70 ? -51.920 -13.367 15.479 1.00 38.50 70 GLY A O 1
ATOM 530 N N . THR A 1 71 ? -53.427 -13.025 17.136 1.00 26.23 71 THR A N 1
ATOM 531 C CA . THR A 1 71 ? -54.078 -14.324 16.978 1.00 25.86 71 THR A CA 1
ATOM 532 C C . THR A 1 71 ? -55.541 -14.228 16.580 1.00 20.22 71 THR A C 1
ATOM 533 O O . THR A 1 71 ? -56.372 -13.736 17.343 1.00 25.62 71 THR A O 1
ATOM 537 N N . TYR A 1 72 ? -55.844 -14.700 15.376 1.00 34.03 72 TYR A N 1
ATOM 538 C CA . TYR A 1 72 ? -57.220 -14.838 14.904 1.00 27.66 72 TYR A CA 1
ATOM 539 C C . TYR A 1 72 ? -57.928 -15.788 15.877 1.00 34.06 72 TYR A C 1
ATOM 540 O O . TYR A 1 72 ? -57.498 -16.921 16.076 1.00 26.79 72 TYR A O 1
ATOM 549 N N . THR A 1 73 ? -59.011 -15.319 16.484 1.00 21.34 73 THR A N 1
ATOM 550 C CA . THR A 1 73 ? -59.565 -15.983 17.660 1.00 24.16 73 THR A CA 1
ATOM 551 C C . THR A 1 73 ? -61.079 -16.222 17.593 1.00 34.86 73 THR A C 1
ATOM 552 O O . THR A 1 73 ? -61.814 -15.468 16.962 1.00 34.88 73 THR A O 1
ATOM 556 N N . LYS A 1 74 ? -61.541 -17.280 18.243 1.00 33.39 74 LYS A N 1
ATOM 557 C CA . LYS A 1 74 ? -62.969 -17.577 18.273 1.00 28.66 74 LYS A CA 1
ATOM 558 C C . LYS A 1 74 ? -63.572 -17.380 19.646 1.00 24.01 74 LYS A C 1
ATOM 559 O O . LYS A 1 74 ? -63.076 -17.922 20.626 1.00 44.08 74 LYS A O 1
ATOM 565 N N . ILE A 1 75 ? -64.652 -16.609 19.713 1.00 31.21 75 ILE A N 1
ATOM 566 C CA . ILE A 1 75 ? -65.435 -16.500 20.940 1.00 37.79 75 ILE A CA 1
ATOM 567 C C . ILE A 1 75 ? -66.250 -17.773 21.081 1.00 34.13 75 ILE A C 1
ATOM 568 O O . ILE A 1 75 ? -66.978 -18.142 20.169 1.00 51.06 75 ILE A O 1
ATOM 573 N N . LYS A 1 76 ? -66.116 -18.463 22.203 1.00 29.36 76 LYS A N 1
ATOM 574 C CA . LYS A 1 76 ? -66.846 -19.719 22.391 1.00 32.52 76 LYS A CA 1
ATOM 575 C C . LYS A 1 76 ? -68.085 -19.521 23.250 1.00 47.59 76 LYS A C 1
ATOM 576 O O . LYS A 1 76 ? -69.142 -20.076 22.967 1.00 72.89 76 LYS A O 1
ATOM 582 N N . GLN A 1 77 ? -67.944 -18.732 24.304 1.00 37.35 77 GLN A N 1
ATOM 583 C CA . GLN A 1 77 ? -69.067 -18.350 25.140 1.00 39.89 77 GLN A CA 1
ATOM 584 C C . GLN A 1 77 ? -68.891 -16.893 25.571 1.00 55.18 77 GLN A C 1
ATOM 585 O O . GLN A 1 77 ? -67.785 -16.441 25.852 1.00 48.29 77 GLN A O 1
ATOM 591 N N . MET A 1 78 ? -69.984 -16.150 25.608 1.00 52.61 78 MET A N 1
ATOM 592 C CA . MET A 1 78 ? -69.914 -14.771 26.043 1.00 45.55 78 MET A CA 1
ATOM 593 C C . MET A 1 78 ? -71.028 -14.512 27.034 1.00 46.11 78 MET A C 1
ATOM 594 O O . MET A 1 78 ? -72.184 -14.854 26.792 1.00 48.31 78 MET A O 1
ATOM 599 N N . LEU A 1 79 ? -70.663 -13.910 28.154 1.00 42.46 79 LEU A N 1
ATOM 600 C CA . LEU A 1 79 ? -71.599 -13.650 29.230 1.00 48.30 79 LEU A CA 1
ATOM 601 C C . LEU A 1 79 ? -71.573 -12.166 29.608 1.00 58.38 79 LEU A C 1
ATOM 602 O O . LEU A 1 79 ? -70.519 -11.605 29.932 1.00 52.91 79 LEU A O 1
ATOM 607 N N . LYS A 1 80 ? -72.740 -11.531 29.523 1.00 58.90 80 LYS A N 1
ATOM 608 C CA . LYS A 1 80 ? -72.899 -10.117 29.847 1.00 50.60 80 LYS A CA 1
ATOM 609 C C . LYS A 1 80 ? -73.169 -9.976 31.339 1.00 46.77 80 LYS A C 1
ATOM 610 O O . LYS A 1 80 ? -74.198 -10.430 31.838 1.00 74.83 80 LYS A O 1
ATOM 616 N N . LEU A 1 81 ? -72.224 -9.355 32.038 1.00 48.37 81 LEU A N 1
ATOM 617 C CA . LEU A 1 81 ? -72.226 -9.248 33.494 1.00 50.24 81 LEU A CA 1
ATOM 618 C C . LEU A 1 81 ? -73.208 -8.165 33.970 1.00 70.58 81 LEU A C 1
ATOM 619 O O . LEU A 1 81 ? -73.703 -7.370 33.156 1.00 63.63 81 LEU A O 1
ATOM 624 N N . PRO A 1 82 ? -73.493 -8.130 35.290 1.00 86.13 82 PRO A N 1
ATOM 625 C CA . PRO A 1 82 ? -74.384 -7.119 35.876 1.00 84.51 82 PRO A CA 1
ATOM 626 C C . PRO A 1 82 ? -73.941 -5.689 35.575 1.00 73.52 82 PRO A C 1
ATOM 627 O O . PRO A 1 82 ? -74.723 -4.887 35.065 1.00 64.74 82 PRO A O 1
ATOM 631 N N . ASN A 1 83 ? -72.685 -5.387 35.884 1.00 62.00 83 ASN A N 1
ATOM 632 C CA . ASN A 1 83 ? -72.140 -4.038 35.726 1.00 54.76 83 ASN A CA 1
ATOM 633 C C . ASN A 1 83 ? -71.984 -3.530 34.290 1.00 59.49 83 ASN A C 1
ATOM 634 O O . ASN A 1 83 ? -71.653 -2.364 34.089 1.00 72.64 83 ASN A O 1
ATOM 639 N N . GLY A 1 84 ? -72.206 -4.394 33.300 1.00 63.73 84 GLY A N 1
ATOM 640 C CA . GLY A 1 84 ? -72.064 -4.013 31.898 1.00 57.70 84 GLY A CA 1
ATOM 641 C C . GLY A 1 84 ? -70.771 -4.534 31.296 1.00 62.22 84 GLY A C 1
ATOM 642 O O . GLY A 1 84 ? -70.418 -4.258 30.147 1.00 48.66 84 GLY A O 1
ATOM 643 N N . THR A 1 85 ? -70.060 -5.301 32.108 1.00 57.10 85 THR A N 1
ATOM 644 C CA . THR A 1 85 ? -68.816 -5.927 31.721 1.00 42.51 85 THR A CA 1
ATOM 645 C C . THR A 1 85 ? -69.139 -7.237 31.020 1.00 52.49 85 THR A C 1
ATOM 646 O O . THR A 1 85 ? -70.287 -7.685 31.055 1.00 52.79 85 THR A O 1
ATOM 650 N N . ILE A 1 86 ? -68.143 -7.840 30.371 1.00 23.65 86 ILE A N 1
ATOM 651 C CA . ILE A 1 86 ? -68.357 -9.116 29.691 1.00 41.84 86 ILE A CA 1
ATOM 652 C C . ILE A 1 86 ? -67.331 -10.163 30.107 1.00 33.06 86 ILE A C 1
ATOM 653 O O . ILE A 1 86 ? -66.161 -9.859 30.272 1.00 46.62 86 ILE A O 1
ATOM 658 N N . ARG A 1 87 ? -67.772 -11.398 30.287 1.00 32.79 87 ARG A N 1
ATOM 659 C CA . ARG A 1 87 ? -66.837 -12.477 30.564 1.00 30.88 87 ARG A CA 1
ATOM 660 C C . ARG A 1 87 ? -66.918 -13.442 29.402 1.00 32.73 87 ARG A C 1
ATOM 661 O O . ARG A 1 87 ? -67.962 -14.040 29.146 1.00 47.49 87 ARG A O 1
ATOM 669 N N . VAL A 1 88 ? -65.815 -13.568 28.677 1.00 39.93 88 VAL A N 1
ATOM 670 C CA . VAL A 1 88 ? -65.812 -14.341 27.442 1.00 30.75 88 VAL A CA 1
ATOM 671 C C . VAL A 1 88 ? -64.797 -15.484 27.502 1.00 32.34 88 VAL A C 1
ATOM 672 O O . VAL A 1 88 ? -63.734 -15.372 28.118 1.00 24.55 88 VAL A O 1
ATOM 676 N N . LEU A 1 89 ? -65.160 -16.603 26.894 1.00 32.82 89 LEU A N 1
ATOM 677 C CA . LEU A 1 89 ? -64.251 -17.725 26.753 1.00 41.52 89 LEU A CA 1
ATOM 678 C C . LEU A 1 89 ? -63.797 -17.732 25.305 1.00 43.41 89 LEU A C 1
ATOM 679 O O . LEU A 1 89 ? -64.626 -17.810 24.396 1.00 39.42 89 LEU A O 1
ATOM 684 N N . VAL A 1 90 ? -62.491 -17.637 25.081 1.00 25.94 90 VAL A N 1
ATOM 685 C CA . VAL A 1 90 ? -61.989 -17.600 23.717 1.00 23.90 90 VAL A CA 1
ATOM 686 C C . VAL A 1 90 ? -61.027 -18.733 23.427 1.00 23.35 90 VAL A C 1
ATOM 687 O O . VAL A 1 90 ? -60.489 -19.354 24.339 1.00 39.49 90 VAL A O 1
ATOM 691 N N . GLU A 1 91 ? -60.805 -18.985 22.143 1.00 22.67 91 GLU A N 1
ATOM 692 C CA . GLU A 1 91 ? -59.849 -19.977 21.720 1.00 22.14 91 GLU A CA 1
ATOM 693 C C . GLU A 1 91 ? -59.000 -19.423 20.587 1.00 34.13 91 GLU A C 1
ATOM 694 O O . GLU A 1 91 ? -59.531 -19.060 19.539 1.00 33.75 91 GLU A O 1
ATOM 700 N N . GLY A 1 92 ? -57.683 -19.361 20.790 1.00 28.74 92 GLY A N 1
ATOM 701 C CA . GLY A 1 92 ? -56.783 -18.965 19.714 1.00 29.17 92 GLY A CA 1
ATOM 702 C C . GLY A 1 92 ? -56.801 -19.989 18.586 1.00 31.39 92 GLY A C 1
ATOM 703 O O . GLY A 1 92 ? -56.777 -21.192 18.817 1.00 33.19 92 GLY A O 1
ATOM 704 N N . LEU A 1 93 ? -56.832 -19.518 17.353 1.00 25.98 93 LEU A N 1
ATOM 705 C CA . LEU A 1 93 ? -56.855 -20.428 16.216 1.00 30.42 93 LEU A CA 1
ATOM 706 C C . LEU A 1 93 ? -55.594 -20.378 15.361 1.00 33.42 93 LEU A C 1
ATOM 707 O O . LEU A 1 93 ? -54.948 -21.396 15.142 1.00 39.61 93 LEU A O 1
ATOM 712 N N . LYS A 1 94 ? -55.265 -19.196 14.853 1.00 27.42 94 LYS A N 1
ATOM 713 C CA . LYS A 1 94 ? -54.194 -19.054 13.869 1.00 40.70 94 LYS A CA 1
ATOM 714 C C . LYS A 1 94 ? -53.478 -17.738 14.086 1.00 33.10 94 LYS A C 1
ATOM 715 O O . LYS A 1 94 ? -54.080 -16.775 14.540 1.00 33.82 94 LYS A O 1
ATOM 721 N N . ARG A 1 95 ? -52.186 -17.688 13.792 1.00 23.85 95 ARG A N 1
ATOM 722 C CA . ARG A 1 95 ? -51.531 -16.402 13.841 1.00 17.17 95 ARG A CA 1
ATOM 723 C C . ARG A 1 95 ? -51.785 -15.643 12.554 1.00 27.07 95 ARG A C 1
ATOM 724 O O . ARG A 1 95 ? -52.062 -16.247 11.521 1.00 45.80 95 ARG A O 1
ATOM 732 N N . ALA A 1 96 ? -51.759 -14.316 12.634 1.00 30.74 96 ALA A N 1
ATOM 733 C CA . ALA A 1 96 ? -52.125 -13.463 11.503 1.00 40.02 96 ALA A CA 1
ATOM 734 C C . ALA A 1 96 ? -51.528 -12.090 11.718 1.00 50.62 96 ALA A C 1
ATOM 735 O O . ALA A 1 96 ? -51.121 -11.763 12.839 1.00 32.39 96 ALA A O 1
ATOM 737 N N . HIS A 1 97 ? -51.467 -11.285 10.659 1.00 38.15 97 HIS A N 1
ATOM 738 C CA . HIS A 1 97 ? -50.938 -9.944 10.819 1.00 30.98 97 HIS A CA 1
ATOM 739 C C . HIS A 1 97 ? -51.834 -8.863 10.250 1.00 41.64 97 HIS A C 1
ATOM 740 O O . HIS A 1 97 ? -52.446 -9.030 9.194 1.00 40.51 97 HIS A O 1
ATOM 747 N N . ILE A 1 98 ? -51.924 -7.765 10.999 1.00 39.37 98 ILE A N 1
ATOM 748 C CA . ILE A 1 98 ? -52.776 -6.651 10.651 1.00 21.77 98 ILE A CA 1
ATOM 749 C C . ILE A 1 98 ? -52.275 -6.039 9.371 1.00 48.45 98 ILE A C 1
ATOM 750 O O . ILE A 1 98 ? -51.093 -5.723 9.231 1.00 67.89 98 ILE A O 1
ATOM 755 N N . VAL A 1 99 ? -53.191 -5.860 8.436 1.00 57.49 99 VAL A N 1
ATOM 756 C CA . VAL A 1 99 ? -52.837 -5.492 7.085 1.00 46.53 99 VAL A CA 1
ATOM 757 C 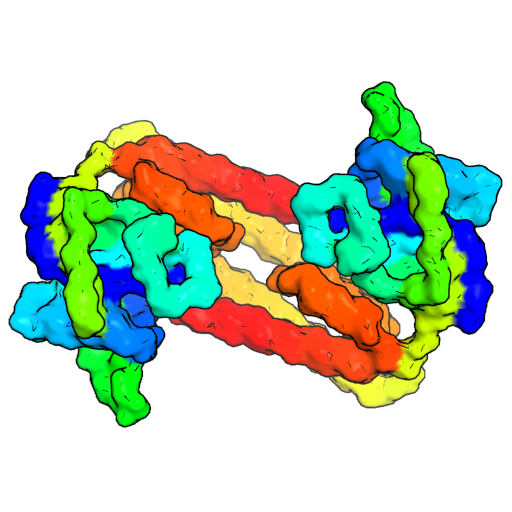C . VAL A 1 99 ? -53.621 -4.246 6.661 1.00 46.36 99 VAL A C 1
ATOM 758 O O . VAL A 1 99 ? -53.286 -3.584 5.678 1.00 52.09 99 VAL A O 1
ATOM 762 N N . LYS A 1 100 ? -54.660 -3.932 7.429 1.00 54.59 100 LYS A N 1
ATOM 763 C CA . LYS A 1 100 ? -55.452 -2.716 7.259 1.00 50.43 100 LYS A CA 1
ATOM 764 C C . LYS A 1 100 ? -56.134 -2.392 8.591 1.00 51.69 100 LYS A C 1
ATOM 765 O O . LYS A 1 100 ? -56.689 -3.274 9.240 1.00 52.70 100 LYS A O 1
ATOM 771 N N . TYR A 1 101 ? -56.070 -1.135 9.010 1.00 49.83 101 TYR A N 1
ATOM 772 C CA . TYR A 1 101 ? -56.572 -0.742 10.330 1.00 56.77 101 TYR A CA 1
ATOM 773 C C . TYR A 1 101 ? -57.805 0.157 10.176 1.00 62.30 101 TYR A C 1
ATOM 774 O O . TYR A 1 101 ? -57.697 1.313 9.779 1.00 75.28 101 TYR A O 1
ATOM 783 N N . ASN A 1 102 ? -58.982 -0.384 10.463 1.00 59.62 102 ASN A N 1
ATOM 784 C CA . ASN A 1 102 ? -60.221 0.377 10.321 1.00 50.27 102 ASN A CA 1
ATOM 785 C C . ASN A 1 102 ? -60.721 0.874 11.685 1.00 61.35 102 ASN A C 1
ATOM 786 O O . ASN A 1 102 ? -61.535 0.215 12.343 1.00 54.96 102 ASN A O 1
ATOM 791 N N . GLU A 1 103 ? -60.229 2.026 12.123 1.00 64.23 103 GLU A N 1
ATOM 792 C CA . GLU A 1 103 ? -60.653 2.577 13.406 1.00 54.21 103 GLU A CA 1
ATOM 793 C C . GLU A 1 103 ? -62.045 3.178 13.276 1.00 66.17 103 GLU A C 1
ATOM 794 O O . GLU A 1 103 ? -62.224 4.192 12.607 1.00 65.95 103 GLU A O 1
ATOM 800 N N . HIS A 1 104 ? -63.032 2.533 13.894 1.00 64.50 104 HIS A N 1
ATOM 801 C CA . HIS A 1 104 ? -64.402 3.049 13.919 1.00 47.33 104 HIS A CA 1
ATOM 802 C C . HIS A 1 104 ? -64.609 3.857 15.190 1.00 55.61 104 HIS A C 1
ATOM 803 O O . HIS A 1 104 ? -63.682 4.024 15.986 1.00 62.40 104 HIS A O 1
ATOM 810 N N . GLU A 1 105 ? -65.826 4.346 15.388 1.00 55.52 105 GLU A N 1
ATOM 811 C CA . GLU A 1 105 ? -66.130 5.147 16.567 1.00 63.00 105 GLU A CA 1
ATOM 812 C C . GLU A 1 105 ? -66.352 4.283 17.807 1.00 62.41 105 GLU A C 1
ATOM 813 O O . GLU A 1 105 ? -65.897 4.619 18.891 1.00 71.83 105 GLU A O 1
ATOM 819 N N . ASP A 1 106 ? -67.051 3.167 17.642 1.00 80.02 106 ASP A N 1
ATOM 820 C CA . ASP A 1 106 ? -67.425 2.325 18.775 1.00 75.85 106 ASP A CA 1
ATOM 821 C C . ASP A 1 106 ? -66.373 1.280 19.139 1.00 60.57 106 ASP A C 1
ATOM 822 O O . ASP A 1 106 ? -66.378 0.735 20.238 1.00 70.43 106 ASP A O 1
ATOM 827 N N . TYR A 1 107 ? -65.470 1.003 18.213 1.00 44.66 107 TYR A N 1
ATOM 828 C CA . TYR A 1 107 ? -64.545 -0.104 18.366 1.00 53.83 107 TYR A CA 1
ATOM 829 C C . TYR A 1 107 ? -63.632 -0.074 17.170 1.00 40.18 107 TYR A C 1
ATOM 830 O O . TYR A 1 107 ? -63.876 0.654 16.221 1.00 47.82 107 TYR A O 1
ATOM 839 N N . THR A 1 108 ? -62.582 -0.871 17.192 1.00 38.87 108 THR A N 1
ATOM 840 C CA . THR A 1 108 ? -61.705 -0.894 16.042 1.00 33.41 108 THR A CA 1
ATOM 841 C C . THR A 1 108 ? -61.868 -2.223 15.333 1.00 32.64 108 THR A C 1
ATOM 842 O O . THR A 1 108 ? -62.253 -3.221 15.939 1.00 45.50 108 THR A O 1
ATOM 846 N N . SER A 1 109 ? -61.596 -2.217 14.038 1.00 36.41 109 SER A N 1
ATOM 847 C CA . SER A 1 109 ? -61.774 -3.391 13.201 1.00 42.70 109 SER A CA 1
ATOM 848 C C . SER A 1 109 ? -60.515 -3.504 12.367 1.00 45.93 109 SER A C 1
ATOM 849 O O . SER A 1 109 ? -59.822 -2.509 12.154 1.00 38.12 109 SER A O 1
ATOM 852 N N . VAL A 1 110 ? -60.209 -4.700 11.885 1.00 35.11 110 VAL A N 1
ATOM 853 C CA . VAL A 1 110 ? -58.919 -4.896 11.255 1.00 32.24 110 VAL A CA 1
ATOM 854 C C . VAL A 1 110 ? -58.979 -5.927 10.125 1.00 45.17 110 VAL A C 1
ATOM 855 O O . VAL A 1 110 ? -59.744 -6.887 10.195 1.00 49.79 110 VAL A O 1
ATOM 859 N N . ASP A 1 111 ? -58.214 -5.689 9.059 1.00 49.63 111 ASP A N 1
ATOM 860 C CA . ASP A 1 111 ? -58.046 -6.667 7.986 1.00 44.19 111 ASP A CA 1
ATOM 861 C C . ASP A 1 111 ? -56.761 -7.423 8.276 1.00 45.71 111 ASP A C 1
ATOM 862 O O . ASP A 1 111 ? -55.740 -6.821 8.578 1.00 52.99 111 ASP A O 1
ATOM 867 N N . ILE A 1 112 ? -56.812 -8.745 8.195 1.00 33.81 112 ILE A N 1
ATOM 868 C CA . ILE A 1 112 ? -55.667 -9.541 8.576 1.00 30.53 112 ILE A CA 1
ATOM 869 C C . ILE A 1 112 ? -55.375 -10.599 7.537 1.00 45.59 112 ILE A C 1
ATOM 870 O O . ILE A 1 112 ? -56.257 -11.017 6.791 1.00 53.23 112 ILE A O 1
ATOM 875 N N . GLN A 1 113 ? -54.125 -11.032 7.492 1.00 44.90 113 GLN A N 1
ATOM 876 C CA . GLN A 1 113 ? -53.750 -12.146 6.650 1.00 42.61 113 GLN A CA 1
ATOM 877 C C . GLN A 1 113 ? -53.248 -13.259 7.545 1.00 31.34 113 GLN A C 1
ATOM 878 O O . GLN A 1 113 ? -52.329 -13.056 8.340 1.00 46.05 113 GLN A O 1
ATOM 884 N N . LEU A 1 114 ? -53.855 -14.433 7.425 1.00 27.93 114 LEU A N 1
ATOM 885 C CA . LEU A 1 114 ? -53.404 -15.598 8.179 1.00 44.42 114 LEU A CA 1
ATOM 886 C C . LEU A 1 114 ? -51.965 -15.977 7.800 1.00 50.61 114 LEU A C 1
ATOM 887 O O . LEU A 1 114 ? -51.593 -15.900 6.636 1.00 39.09 114 LEU A O 1
ATOM 892 N N . ILE A 1 115 ? -51.160 -16.366 8.787 1.00 39.69 115 ILE A N 1
ATOM 893 C CA . ILE A 1 115 ? -49.753 -16.703 8.561 1.00 37.59 115 ILE A CA 1
ATOM 894 C C . ILE A 1 115 ? -49.572 -18.229 8.629 1.00 52.05 115 ILE A C 1
ATOM 895 O O . ILE A 1 115 ? -50.175 -18.884 9.486 1.00 43.82 115 ILE A O 1
ATOM 900 N N . HIS A 1 116 ? -48.764 -18.815 7.744 1.00 71.56 116 HIS A N 1
ATOM 901 C CA . HIS A 1 116 ? -48.554 -20.271 7.797 1.00 83.09 116 HIS A CA 1
ATOM 902 C C . HIS A 1 116 ? -47.129 -20.723 8.141 1.00 90.27 116 HIS A C 1
ATOM 903 O O . HIS A 1 116 ? -46.167 -19.961 7.999 1.00 71.38 116 HIS A O 1
ATOM 910 N N . GLU A 1 117 ? -47.005 -21.979 8.573 1.00 95.58 117 GLU A N 1
ATOM 911 C CA . GLU A 1 117 ? -45.767 -22.471 9.196 1.00 84.64 117 GLU A CA 1
ATOM 912 C C . GLU A 1 117 ? -44.809 -23.296 8.282 1.00 104.50 117 GLU A C 1
ATOM 913 O O . GLU A 1 117 ? -43.976 -22.689 7.599 1.00 90.62 117 GLU A O 1
ATOM 919 N N . ASP A 1 118 ? -44.863 -24.634 8.269 1.00 105.77 118 ASP A N 1
ATOM 920 C CA . ASP A 1 118 ? -45.638 -25.466 9.185 1.00 103.13 118 ASP A CA 1
ATOM 921 C C . ASP A 1 118 ? -44.918 -26.785 9.453 1.00 88.66 118 ASP A C 1
ATOM 922 O O . ASP A 1 118 ? -45.089 -27.756 8.716 1.00 85.13 118 ASP A O 1
ATOM 927 N N . LYS A 1 121 ? -43.940 -31.523 10.510 1.00 43.91 121 LYS A N 1
ATOM 928 C CA . LYS A 1 121 ? -43.169 -32.265 11.523 1.00 75.96 121 LYS A CA 1
ATOM 929 C C . LYS A 1 121 ? -41.975 -33.149 11.032 1.00 95.36 121 LYS A C 1
ATOM 930 O O . LYS A 1 121 ? -42.173 -34.309 10.669 1.00 61.49 121 LYS A O 1
ATOM 936 N N . ASP A 1 122 ? -40.746 -32.618 11.070 1.00 103.65 122 ASP A N 1
ATOM 937 C CA . ASP A 1 122 ? -39.537 -33.367 10.660 1.00 89.28 122 ASP A CA 1
ATOM 938 C C . ASP A 1 122 ? -39.158 -34.475 11.648 1.00 79.91 122 ASP A C 1
ATOM 939 O O . ASP A 1 122 ? -39.884 -34.747 12.602 1.00 78.81 122 ASP A O 1
ATOM 944 N N . THR A 1 123 ? -38.002 -35.102 11.422 1.00 95.76 123 THR A N 1
ATOM 945 C CA . THR A 1 123 ? -37.369 -35.909 12.469 1.00 82.99 123 THR A CA 1
ATOM 946 C C . THR A 1 123 ? -36.459 -34.999 13.282 1.00 72.28 123 THR A C 1
ATOM 947 O O . THR A 1 123 ? -36.125 -35.299 14.430 1.00 73.04 123 THR A O 1
ATOM 951 N N . GLU A 1 124 ? -36.060 -33.886 12.673 1.00 28.62 124 GLU A N 1
ATOM 952 C CA . GLU A 1 124 ? -35.410 -32.823 13.408 1.00 54.35 124 GLU A CA 1
ATOM 953 C C . GLU A 1 124 ? -36.365 -32.310 14.474 1.00 58.92 124 GLU A C 1
ATOM 954 O O . GLU A 1 124 ? -35.976 -32.160 15.645 1.00 46.83 124 GLU A O 1
ATOM 960 N N . ASP A 1 125 ? -37.613 -32.049 14.060 1.00 45.74 125 ASP A N 1
ATOM 961 C CA . ASP A 1 125 ? -38.633 -31.489 14.952 1.00 56.35 125 ASP A CA 1
ATOM 962 C C . ASP A 1 125 ? -38.828 -32.354 16.192 1.00 54.94 125 ASP A C 1
ATOM 963 O O . ASP A 1 125 ? -39.061 -31.847 17.293 1.00 58.30 125 ASP A O 1
ATOM 968 N N . GLU A 1 126 ? -38.717 -33.662 16.006 1.00 50.35 126 GLU A N 1
ATOM 969 C CA . GLU A 1 126 ? -38.864 -34.607 17.104 1.00 63.21 126 GLU A CA 1
ATOM 970 C C . GLU A 1 126 ? -37.691 -34.520 18.092 1.00 65.81 126 GLU A C 1
ATOM 971 O O . GLU A 1 126 ? -37.890 -34.555 19.317 1.00 56.58 126 GLU A O 1
ATOM 977 N N . ALA A 1 127 ? -36.476 -34.396 17.560 1.00 50.73 127 ALA A N 1
ATOM 978 C CA . ALA A 1 127 ? -35.309 -34.210 18.404 1.00 47.82 127 ALA A CA 1
ATOM 979 C C . ALA A 1 127 ? -35.467 -32.920 19.217 1.00 45.95 127 ALA A C 1
ATOM 980 O O . ALA A 1 127 ? -35.404 -32.929 20.447 1.00 41.15 127 ALA A O 1
ATOM 982 N N . LEU A 1 128 ? -35.691 -31.814 18.521 1.00 40.62 128 LEU A N 1
ATOM 983 C CA . LEU A 1 128 ? -35.911 -30.535 19.181 1.00 47.48 128 LEU A CA 1
ATOM 984 C C . LEU A 1 128 ? -36.974 -30.594 20.281 1.00 42.03 128 LEU A C 1
ATOM 985 O O . LEU A 1 128 ? -36.821 -29.973 21.328 1.00 47.95 128 LEU A O 1
ATOM 990 N N . MET A 1 129 ? -38.040 -31.350 20.064 1.00 38.85 129 MET A N 1
ATOM 991 C CA . MET A 1 129 ? -39.048 -31.479 21.101 1.00 34.55 129 MET A CA 1
ATOM 992 C C . MET A 1 129 ? -38.492 -32.258 22.286 1.00 36.61 129 MET A C 1
ATOM 993 O O . MET A 1 129 ? -38.721 -31.890 23.434 1.00 51.87 129 MET A O 1
ATOM 998 N N . ARG A 1 130 ? -37.747 -33.321 22.016 1.00 38.51 130 ARG A N 1
ATOM 999 C CA . ARG A 1 130 ? -37.116 -34.080 23.092 1.00 36.35 130 ARG A CA 1
ATOM 1000 C C . ARG A 1 130 ? -36.227 -33.166 23.927 1.00 48.69 130 ARG A C 1
ATOM 1001 O O . ARG A 1 130 ? -36.254 -33.214 25.158 1.00 52.77 130 ARG A O 1
ATOM 1009 N N . THR A 1 131 ? -35.451 -32.326 23.247 1.00 38.06 131 THR A N 1
ATOM 1010 C CA . THR A 1 131 ? -34.577 -31.354 23.901 1.00 40.71 131 THR A CA 1
ATOM 1011 C C . THR A 1 131 ? -35.365 -30.320 24.716 1.00 43.80 131 THR A C 1
ATOM 1012 O O . THR A 1 131 ? -35.052 -30.062 25.885 1.00 35.35 131 THR A O 1
ATOM 1016 N N . LEU A 1 132 ? -36.381 -29.729 24.093 1.00 31.89 132 LEU A N 1
ATOM 1017 C CA . LEU A 1 132 ? -37.261 -28.796 24.783 1.00 39.17 132 LEU A CA 1
ATOM 1018 C C . LEU A 1 132 ? -37.772 -29.403 26.085 1.00 41.84 132 LEU A C 1
ATOM 1019 O O . LEU A 1 132 ? -37.651 -28.799 27.139 1.00 41.81 132 LEU A O 1
ATOM 1024 N N . LEU A 1 133 ? -38.336 -30.601 26.018 1.00 33.69 133 LEU A N 1
ATOM 1025 C CA . LEU A 1 133 ? -38.836 -31.247 27.225 1.00 31.50 133 LEU A CA 1
ATOM 1026 C C . LEU A 1 133 ? -37.756 -31.463 28.285 1.00 41.06 133 LEU A C 1
ATOM 1027 O O . LEU A 1 133 ? -38.011 -31.291 29.475 1.00 47.88 133 LEU A O 1
ATOM 1032 N N . ASP A 1 134 ? -36.554 -31.843 27.865 1.00 34.59 134 ASP A N 1
ATOM 1033 C CA . ASP A 1 134 ? -35.498 -32.142 28.834 1.00 29.79 134 ASP A CA 1
ATOM 1034 C C . ASP A 1 134 ? -35.056 -30.871 29.557 1.00 32.99 134 ASP A C 1
ATOM 1035 O O . ASP A 1 134 ? -34.992 -30.832 30.787 1.00 38.22 134 ASP A O 1
ATOM 1040 N N . HIS A 1 135 ? -34.763 -29.824 28.795 1.00 36.44 135 HIS A N 1
ATOM 1041 C CA . HIS A 1 135 ? -34.373 -28.554 29.397 1.00 36.83 135 HIS A CA 1
ATOM 1042 C C . HIS A 1 135 ? -35.482 -28.017 30.313 1.00 42.64 135 HIS A C 1
ATOM 1043 O O . HIS A 1 135 ? -35.220 -27.569 31.422 1.00 38.46 135 HIS A O 1
ATOM 1050 N N . PHE A 1 136 ? -36.722 -28.072 29.842 1.00 32.49 136 PHE A N 1
ATOM 1051 C CA . PHE A 1 136 ? -37.866 -27.649 30.633 1.00 34.24 136 PHE A CA 1
ATOM 1052 C C . PHE A 1 136 ? -37.951 -28.416 31.953 1.00 37.53 136 PHE A C 1
ATOM 1053 O O . PHE A 1 136 ? -38.213 -27.831 33.003 1.00 35.70 136 PHE A O 1
ATOM 1061 N N . ASP A 1 137 ? -37.725 -29.724 31.894 1.00 30.92 137 ASP A N 1
ATOM 1062 C CA . ASP A 1 137 ? -37.705 -30.555 33.089 1.00 36.02 137 ASP A CA 1
ATOM 1063 C C . ASP A 1 137 ? -36.516 -30.200 34.000 1.00 40.99 137 ASP A C 1
ATOM 1064 O O . ASP A 1 137 ? -36.670 -30.116 35.219 1.00 38.42 137 ASP A O 1
ATOM 1069 N N . GLN A 1 138 ? -35.339 -29.978 33.419 1.00 31.30 138 GLN A N 1
ATOM 1070 C CA . GLN A 1 138 ? -34.187 -29.532 34.215 1.00 50.05 138 GLN A CA 1
ATOM 1071 C C . GLN A 1 138 ? -34.542 -28.267 35.002 1.00 51.69 138 GLN A C 1
ATOM 1072 O O . GLN A 1 138 ? -34.248 -28.138 36.192 1.00 44.40 138 GLN A O 1
ATOM 1078 N N . TYR A 1 139 ? -35.173 -27.332 34.306 1.00 32.70 139 TYR A N 1
ATOM 1079 C CA . TYR A 1 139 ? -35.513 -26.030 34.847 1.00 26.98 139 TYR A CA 1
ATOM 1080 C C . TYR A 1 139 ? -36.588 -26.150 35.938 1.00 41.78 139 TYR A C 1
ATOM 1081 O O . TYR A 1 139 ? -36.493 -25.529 36.998 1.00 40.20 139 TYR A O 1
ATOM 1090 N N . ILE A 1 140 ? -37.602 -26.967 35.698 1.00 27.99 140 ILE A N 1
ATOM 1091 C CA . ILE A 1 140 ? -38.563 -27.241 36.747 1.00 41.15 140 ILE A CA 1
ATOM 1092 C C . ILE A 1 140 ? -37.874 -27.881 37.979 1.00 48.16 140 ILE A C 1
ATOM 1093 O O . ILE A 1 140 ? -38.082 -27.446 39.115 1.00 42.67 140 ILE A O 1
ATOM 1098 N N . LYS A 1 141 ? -37.033 -28.886 37.741 1.00 42.13 141 LYS A N 1
ATOM 1099 C CA . LYS A 1 141 ? -36.335 -29.600 38.815 1.00 34.75 141 LYS A CA 1
ATOM 1100 C C . LYS A 1 141 ? -35.478 -28.646 39.620 1.00 41.05 141 LYS A C 1
ATOM 1101 O O . LYS A 1 141 ? -35.400 -28.741 40.843 1.00 55.14 141 LYS A O 1
ATOM 1107 N N . ILE A 1 142 ? -34.843 -27.716 38.923 1.00 43.24 142 ILE A N 1
ATOM 1108 C CA . ILE A 1 142 ? -33.925 -26.786 39.562 1.00 45.68 142 ILE A CA 1
ATOM 1109 C C . ILE A 1 142 ? -34.629 -25.714 40.416 1.00 51.32 142 ILE A C 1
ATOM 1110 O O . ILE A 1 142 ? -34.169 -25.397 41.521 1.00 45.15 142 ILE A O 1
ATOM 1115 N N . SER A 1 143 ? -35.734 -25.159 39.923 1.00 31.63 143 SER A N 1
ATOM 1116 C CA . SER A 1 143 ? -36.562 -24.277 40.759 1.00 50.92 143 SER A CA 1
ATOM 1117 C C . SER A 1 143 ? -37.002 -24.988 42.046 1.00 58.10 143 SER A C 1
ATOM 1118 O O . SER A 1 143 ? -36.850 -24.464 43.148 1.00 47.50 143 SER A O 1
ATOM 1121 N N . LYS A 1 144 ? -37.570 -26.177 41.889 1.00 51.16 144 LYS A N 1
ATOM 1122 C CA . LYS A 1 144 ? -38.033 -26.969 43.016 1.00 46.85 144 LYS A CA 1
ATOM 1123 C C . LYS A 1 144 ? -36.911 -27.127 44.046 1.00 50.52 144 LYS A C 1
ATOM 1124 O O . LYS A 1 144 ? -37.137 -26.968 45.245 1.00 48.50 144 LYS A O 1
ATOM 1130 N N . LYS A 1 145 ? -35.698 -27.400 43.568 1.00 45.53 145 LYS A N 1
ATOM 1131 C CA . LYS A 1 145 ? -34.539 -27.604 44.444 1.00 52.58 145 LYS A CA 1
ATOM 1132 C C . LYS A 1 145 ? -34.088 -26.324 45.151 1.00 44.13 145 LYS A C 1
ATOM 1133 O O . LYS A 1 145 ? -33.777 -26.326 46.344 1.00 49.22 145 LYS A O 1
ATOM 1139 N N . ILE A 1 146 ? -34.039 -25.231 44.407 1.00 43.07 146 ILE A N 1
ATOM 1140 C CA . ILE A 1 146 ? -33.632 -23.957 44.970 1.00 41.28 146 ILE A CA 1
ATOM 1141 C C . ILE A 1 146 ? -34.618 -23.489 46.033 1.00 47.57 146 ILE A C 1
ATOM 1142 O O . ILE A 1 146 ? -34.230 -23.140 47.142 1.00 54.85 146 ILE A O 1
ATOM 1147 N N . SER A 1 147 ? -35.900 -23.501 45.696 1.00 38.45 147 SER A N 1
ATOM 1148 C CA . SER A 1 147 ? -36.922 -22.985 46.596 1.00 41.45 147 SER A CA 1
ATOM 1149 C C . SER A 1 147 ? -36.968 -23.793 47.889 1.00 45.35 147 SER A C 1
ATOM 1150 O O . SER A 1 147 ? -37.277 -23.258 48.952 1.00 51.57 147 SER A O 1
ATOM 1153 N N . ALA A 1 148 ? -36.681 -25.086 47.794 1.00 43.68 148 ALA A N 1
ATOM 1154 C CA . ALA A 1 148 ? -36.651 -25.941 48.976 1.00 42.53 148 ALA A CA 1
ATOM 1155 C C . ALA A 1 148 ? -35.508 -25.544 49.899 1.00 44.56 148 ALA A C 1
ATOM 1156 O O . ALA A 1 148 ? -35.696 -25.393 51.105 1.00 54.03 148 ALA A O 1
ATOM 1158 N N . GLU A 1 149 ? -34.319 -25.386 49.328 1.00 30.40 149 GLU A N 1
ATOM 1159 C CA . GLU A 1 149 ? -33.166 -24.968 50.113 1.00 36.44 149 GLU A CA 1
ATOM 1160 C C . GLU A 1 149 ? -33.465 -23.631 50.795 1.00 49.18 149 GLU A C 1
ATOM 1161 O O . GLU A 1 149 ? -33.028 -23.369 51.916 1.00 49.04 149 GLU A O 1
ATOM 1167 N N . THR A 1 150 ? -34.224 -22.789 50.107 1.00 37.20 150 THR A N 1
ATOM 1168 C CA . THR A 1 150 ? -34.586 -21.491 50.636 1.00 30.99 150 THR A CA 1
ATOM 1169 C C . THR A 1 150 ? -35.511 -21.647 51.836 1.00 47.36 150 THR A C 1
ATOM 1170 O O . THR A 1 150 ? -35.240 -21.087 52.909 1.00 43.65 150 THR A O 1
ATOM 1174 N N . TYR A 1 151 ? -36.586 -22.420 51.665 1.00 28.40 151 TYR A N 1
ATOM 1175 C CA . TYR A 1 151 ? -37.518 -22.680 52.762 1.00 34.55 151 TYR A CA 1
ATOM 1176 C C . TYR A 1 151 ? -36.821 -23.228 54.014 1.00 52.53 151 TYR A C 1
ATOM 1177 O O . TYR A 1 151 ? -37.188 -22.873 55.139 1.00 56.82 151 TYR A O 1
ATOM 1186 N N . ALA A 1 152 ? -35.814 -24.079 53.819 1.00 42.26 152 ALA A N 1
ATOM 1187 C CA . ALA A 1 152 ? -35.079 -24.646 54.949 1.00 44.64 152 ALA A CA 1
ATOM 1188 C C . ALA A 1 152 ? -34.193 -23.622 55.637 1.00 41.55 152 ALA A C 1
ATOM 1189 O O . ALA A 1 152 ? -34.028 -23.658 56.854 1.00 58.95 152 ALA A O 1
ATOM 1191 N N . ALA A 1 153 ? -33.623 -22.710 54.861 1.00 37.77 153 ALA A N 1
ATOM 1192 C CA . ALA A 1 153 ? -32.752 -21.682 55.430 1.00 41.02 153 ALA A CA 1
ATOM 1193 C C . ALA A 1 153 ? -33.567 -20.727 56.291 1.00 46.91 153 ALA A C 1
ATOM 1194 O O . ALA A 1 153 ? -33.203 -20.389 57.415 1.00 59.53 153 ALA A O 1
ATOM 1196 N N . VAL A 1 154 ? -34.684 -20.299 55.729 1.00 42.60 154 VAL A N 1
ATOM 1197 C CA . VAL A 1 154 ? -35.566 -19.332 56.350 1.00 26.18 154 VAL A CA 1
ATOM 1198 C C . VAL A 1 154 ? -36.237 -19.925 57.600 1.00 41.12 154 VAL A C 1
ATOM 1199 O O . VAL A 1 154 ? -36.550 -19.226 58.560 1.00 46.98 154 VAL A O 1
ATOM 1203 N N . THR A 1 155 ? -36.411 -21.236 57.597 1.00 44.26 155 THR A N 1
ATOM 1204 C CA . THR A 1 155 ? -36.961 -21.949 58.739 1.00 34.72 155 THR A CA 1
ATOM 1205 C C . THR A 1 155 ? -36.148 -21.766 60.017 1.00 45.62 155 THR A C 1
ATOM 1206 O O . THR A 1 155 ? -36.707 -21.682 61.109 1.00 45.71 155 THR A O 1
ATOM 1210 N N . ASP A 1 156 ? -34.827 -21.715 59.880 1.00 52.70 156 ASP A N 1
ATOM 1211 C CA . ASP A 1 156 ? -33.933 -21.602 61.035 1.00 57.80 156 ASP A CA 1
ATOM 1212 C C . ASP A 1 156 ? -33.580 -20.165 61.415 1.00 48.23 156 ASP A C 1
ATOM 1213 O O . ASP A 1 156 ? -32.516 -19.917 61.965 1.00 62.27 156 ASP A O 1
ATOM 1218 N N . ILE A 1 157 ? -34.469 -19.224 61.120 1.00 55.98 157 ILE A N 1
ATOM 1219 C CA . ILE A 1 157 ? -34.218 -17.825 61.443 1.00 50.74 157 ILE A CA 1
ATOM 1220 C C . ILE A 1 157 ? -35.023 -17.404 62.668 1.00 44.78 157 ILE A C 1
ATOM 1221 O O . ILE A 1 157 ? -36.252 -17.483 62.662 1.00 49.88 157 ILE A O 1
ATOM 1226 N N . GLU A 1 158 ? -34.327 -16.955 63.711 1.00 39.54 158 GLU A N 1
ATOM 1227 C CA . GLU A 1 158 ? -34.977 -16.660 64.993 1.00 59.94 158 GLU A CA 1
ATOM 1228 C C . GLU A 1 158 ? -35.482 -15.217 65.120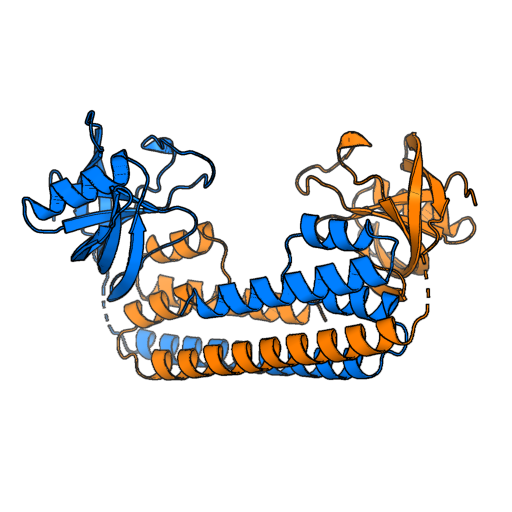 1.00 49.18 158 GLU A C 1
ATOM 1229 O O . GLU A 1 158 ? -36.361 -14.930 65.941 1.00 51.44 158 GLU A O 1
ATOM 1235 N N . GLU A 1 159 ? -34.925 -14.318 64.310 1.00 37.16 159 GLU A N 1
ATOM 1236 C CA . GLU A 1 159 ? -35.256 -12.894 64.394 1.00 40.79 159 GLU A CA 1
ATOM 1237 C C . GLU A 1 159 ? -36.323 -12.494 63.372 1.00 48.75 159 GLU A C 1
ATOM 1238 O O . GLU A 1 159 ? -36.126 -12.650 62.168 1.00 50.59 159 GLU A O 1
ATOM 1244 N N . PRO A 1 160 ? -37.445 -11.938 63.854 1.00 49.85 160 PRO A N 1
ATOM 1245 C CA . PRO A 1 160 ? -38.623 -11.652 63.025 1.00 43.70 160 PRO A CA 1
ATOM 1246 C C . PRO A 1 160 ? -38.305 -10.681 61.892 1.00 48.99 160 PRO A C 1
ATOM 1247 O O . PRO A 1 160 ? -38.764 -10.853 60.758 1.00 52.52 160 PRO A O 1
ATOM 1251 N N . GLY A 1 161 ? -37.527 -9.655 62.215 1.00 38.06 161 GLY A N 1
ATOM 1252 C CA . GLY A 1 161 ? -37.175 -8.634 61.253 1.00 38.53 161 GLY A CA 1
ATOM 1253 C C . GLY A 1 161 ? -36.329 -9.240 60.163 1.00 47.07 161 GLY A C 1
ATOM 1254 O O . GLY A 1 161 ? -36.525 -8.958 58.980 1.00 55.55 161 GLY A O 1
ATOM 1255 N N . ARG A 1 162 ? -35.402 -10.101 60.572 1.00 32.56 162 ARG A N 1
ATOM 1256 C CA . ARG A 1 162 ? -34.497 -10.757 59.635 1.00 42.63 162 ARG A CA 1
ATOM 1257 C C . ARG A 1 162 ? -35.233 -11.794 58.776 1.00 50.56 162 ARG A C 1
ATOM 1258 O O . ARG A 1 162 ? -34.903 -11.981 57.612 1.00 43.76 162 ARG A O 1
ATOM 1266 N N . MET A 1 163 ? -36.233 -12.464 59.344 1.00 30.21 163 MET A N 1
ATOM 1267 C CA . MET A 1 163 ? -37.020 -13.384 58.554 1.00 30.94 163 MET A CA 1
ATOM 1268 C C . MET A 1 163 ? -37.856 -12.647 57.503 1.00 45.38 163 MET A C 1
ATOM 1269 O O . MET A 1 163 ? -37.896 -13.061 56.342 1.00 43.26 163 MET A O 1
ATOM 1274 N N . ALA A 1 164 ? -38.516 -11.559 57.897 1.00 25.49 164 ALA A N 1
ATOM 1275 C CA . ALA A 1 164 ? -39.265 -10.751 56.929 1.00 20.89 164 ALA A CA 1
ATOM 1276 C C . ALA A 1 164 ? -38.395 -10.263 55.774 1.00 25.80 164 ALA A C 1
ATOM 1277 O O . ALA A 1 164 ? -38.817 -10.354 54.629 1.00 32.13 164 ALA A O 1
ATOM 1279 N N . ASP A 1 165 ? -37.198 -9.738 56.062 1.00 28.52 165 ASP A N 1
ATOM 1280 C CA . ASP A 1 165 ? -36.298 -9.281 54.992 1.00 29.33 165 ASP A CA 1
ATOM 1281 C C . ASP A 1 165 ? -35.896 -10.419 54.042 1.00 38.59 165 ASP A C 1
ATOM 1282 O O . ASP A 1 165 ? -36.000 -10.305 52.818 1.00 35.56 165 ASP A O 1
ATOM 1287 N N . ILE A 1 166 ? -35.427 -11.515 54.617 1.00 22.39 166 ILE A N 1
ATOM 1288 C CA . ILE A 1 166 ? -34.904 -12.612 53.831 1.00 35.41 166 ILE A CA 1
ATOM 1289 C C . ILE A 1 166 ? -35.966 -13.276 52.974 1.00 31.09 166 ILE A C 1
ATOM 1290 O O . ILE A 1 166 ? -35.721 -13.557 51.812 1.00 33.99 166 ILE A O 1
ATOM 1295 N N . VAL A 1 167 ? -37.148 -13.497 53.536 1.00 29.30 167 VAL A N 1
ATOM 1296 C CA . VAL A 1 167 ? -38.244 -14.058 52.757 1.00 21.59 167 VAL A CA 1
ATOM 1297 C C . VAL A 1 167 ? -38.632 -13.116 51.616 1.00 36.50 167 VAL A C 1
ATOM 1298 O O . VAL A 1 167 ? -38.857 -13.558 50.493 1.00 46.33 167 VAL A O 1
ATOM 1302 N N . ALA A 1 168 ? -38.685 -11.816 51.893 1.00 20.60 168 ALA A N 1
ATOM 1303 C CA . ALA A 1 168 ? -38.933 -10.822 50.836 1.00 23.00 168 ALA A CA 1
ATOM 1304 C C . ALA A 1 168 ? -37.885 -10.850 49.719 1.00 35.56 168 ALA A C 1
ATOM 1305 O O . ALA A 1 168 ? -38.228 -10.728 48.549 1.00 32.05 168 ALA A O 1
ATOM 1307 N N . SER A 1 169 ? -36.613 -11.021 50.071 1.00 27.37 169 SER A N 1
ATOM 1308 C CA . SER A 1 169 ? -35.567 -11.077 49.055 1.00 31.04 169 SER A CA 1
ATOM 1309 C C . SER A 1 169 ? -35.646 -12.299 48.110 1.00 37.98 169 SER A C 1
ATOM 1310 O O . SER A 1 169 ? -34.983 -12.316 47.076 1.00 57.75 169 SER A O 1
ATOM 1313 N N . HIS A 1 170 ? -36.432 -13.317 48.458 1.00 31.80 170 HIS A N 1
ATOM 1314 C CA . HIS A 1 170 ? -36.562 -14.511 47.592 1.00 38.78 170 HIS A CA 1
ATOM 1315 C C . HIS A 1 170 ? -37.845 -14.558 46.763 1.00 20.95 170 HIS A C 1
ATOM 1316 O O . HIS A 1 170 ? -37.897 -15.235 45.740 1.00 37.76 170 HIS A O 1
ATOM 1323 N N . LEU A 1 171 ? -38.877 -13.864 47.235 1.00 17.02 171 LEU A N 1
ATOM 1324 C CA . LEU A 1 171 ? -40.110 -13.705 46.485 1.00 39.97 171 LEU A CA 1
ATOM 1325 C C . LEU A 1 171 ? -39.841 -12.963 45.181 1.00 39.62 171 LEU A C 1
ATOM 1326 O O . LEU A 1 171 ? -38.942 -12.121 45.116 1.00 39.37 171 LEU A O 1
ATOM 1331 N N . PRO A 1 172 ? -40.621 -13.281 44.138 1.00 46.88 172 PRO A N 1
ATOM 1332 C CA . PRO A 1 172 ? -40.614 -12.567 42.855 1.00 43.23 172 PRO A CA 1
ATOM 1333 C C . PRO A 1 172 ? -41.388 -11.249 42.936 1.00 48.16 172 PRO A C 1
ATOM 1334 O O . PRO A 1 172 ? -42.446 -11.121 42.315 1.00 62.19 172 PRO A O 1
ATOM 1338 N N . LEU A 1 173 ? -40.874 -10.292 43.705 1.00 39.26 173 LEU A N 1
ATOM 1339 C CA . LEU A 1 173 ? -41.534 -9.005 43.882 1.00 36.40 173 LEU A CA 1
ATOM 1340 C C . LEU A 1 173 ? -40.905 -7.937 42.993 1.00 25.91 173 LEU A C 1
ATOM 1341 O O . LEU A 1 173 ? -39.713 -7.972 42.725 1.00 34.56 173 LEU A O 1
ATOM 1346 N N . LYS A 1 174 ? -41.706 -6.984 42.535 1.00 31.93 174 LYS A N 1
ATOM 1347 C CA . LYS A 1 174 ? -41.156 -5.821 41.852 1.00 33.87 174 LYS A CA 1
ATOM 1348 C C . LYS A 1 174 ? -40.203 -5.133 42.831 1.00 37.71 174 LYS A C 1
ATOM 1349 O O . LYS A 1 174 ? -40.444 -5.145 44.039 1.00 38.29 174 LYS A O 1
ATOM 1355 N N . LEU A 1 175 ? -39.132 -4.529 42.326 1.00 38.26 175 LEU A N 1
ATOM 1356 C CA . LEU A 1 175 ? -38.202 -3.773 43.182 1.00 43.84 175 LEU A CA 1
ATOM 1357 C C . LEU A 1 175 ? -38.870 -2.761 44.114 1.00 39.83 175 LEU A C 1
ATOM 1358 O O . LEU A 1 175 ? -38.506 -2.678 45.284 1.00 45.91 175 LEU A O 1
ATOM 1363 N N . LYS A 1 176 ? -39.826 -1.987 43.599 1.00 26.66 176 LYS A N 1
ATOM 1364 C CA . LYS A 1 176 ? -40.528 -0.999 44.422 1.00 41.31 176 LYS A CA 1
ATOM 1365 C C . LYS A 1 176 ? -41.189 -1.654 45.637 1.00 41.44 176 LYS A C 1
ATOM 1366 O O . LYS A 1 176 ? -41.315 -1.025 46.687 1.00 42.14 176 LYS A O 1
ATOM 1372 N N . ASP A 1 177 ? -41.608 -2.910 45.488 1.00 24.87 177 ASP A N 1
ATOM 1373 C CA . ASP A 1 177 ? -42.201 -3.660 46.601 1.00 33.55 177 ASP A CA 1
ATOM 1374 C C . ASP A 1 177 ? -41.146 -4.102 47.609 1.00 36.11 177 ASP A C 1
ATOM 1375 O O . ASP A 1 177 ? -41.354 -4.029 48.818 1.00 40.74 177 ASP A O 1
ATOM 1380 N N . LYS A 1 178 ? -39.997 -4.535 47.105 1.00 30.55 178 LYS A N 1
ATOM 1381 C CA . LYS A 1 178 ? -38.867 -4.836 47.960 1.00 27.38 178 LYS A CA 1
ATOM 1382 C C . LYS A 1 178 ? -38.388 -3.578 48.673 1.00 33.92 178 LYS A C 1
ATOM 1383 O O . LYS A 1 178 ? -38.016 -3.621 49.843 1.00 28.90 178 LYS A O 1
ATOM 1389 N N . GLN A 1 179 ? -38.402 -2.454 47.966 1.00 36.38 179 GLN A N 1
ATOM 1390 C CA . GLN A 1 179 ? -37.997 -1.186 48.565 1.00 22.90 179 GLN A CA 1
ATOM 1391 C C . GLN A 1 179 ? -38.960 -0.805 49.666 1.00 26.52 179 GLN A C 1
ATOM 1392 O O . GLN A 1 179 ? -38.559 -0.231 50.679 1.00 27.35 179 GLN A O 1
ATOM 1398 N N . ASP A 1 180 ? -40.236 -1.126 49.467 1.00 31.20 180 ASP A N 1
ATOM 1399 C CA . ASP A 1 180 ? -41.237 -0.852 50.472 1.00 16.20 180 ASP A CA 1
ATOM 1400 C C . ASP A 1 180 ? -40.885 -1.613 51.759 1.00 41.84 180 ASP A C 1
ATOM 1401 O O . ASP A 1 180 ? -40.958 -1.071 52.866 1.00 33.36 180 ASP A O 1
ATOM 1406 N N . ILE A 1 181 ? -40.502 -2.876 51.609 1.00 31.37 181 ILE A N 1
ATOM 1407 C CA . ILE A 1 181 ? -40.131 -3.683 52.765 1.00 34.01 181 ILE A CA 1
ATOM 1408 C C . ILE A 1 181 ? -38.953 -3.049 53.496 1.00 32.25 181 ILE A C 1
ATOM 1409 O O . ILE A 1 181 ? -38.975 -2.912 54.715 1.00 29.75 181 ILE A O 1
ATOM 1414 N N . LEU A 1 182 ? -37.939 -2.641 52.740 1.00 30.71 182 LEU A N 1
ATOM 1415 C CA . LEU A 1 182 ? -36.784 -1.953 53.307 1.00 28.79 182 LEU A CA 1
ATOM 1416 C C . LEU A 1 182 ? -37.205 -0.685 54.049 1.00 39.40 182 LEU A C 1
ATOM 1417 O O . LEU A 1 182 ? -36.661 -0.358 55.095 1.00 41.14 182 LEU A O 1
ATOM 1422 N N . GLU A 1 183 ? -38.175 0.031 53.499 1.00 39.37 183 GLU A N 1
ATOM 1423 C CA . GLU A 1 183 ? -38.609 1.281 54.097 1.00 33.00 183 GLU A CA 1
ATOM 1424 C C . GLU A 1 183 ? -39.578 1.081 55.256 1.00 34.50 183 GLU A C 1
ATOM 1425 O O . GLU A 1 183 ? -40.057 2.046 55.843 1.00 57.26 183 GLU A O 1
ATOM 1431 N N . THR A 1 184 ? -39.857 -0.169 55.606 1.00 44.84 184 THR A N 1
ATOM 1432 C CA . THR A 1 184 ? -40.735 -0.434 56.750 1.00 44.73 184 THR A CA 1
ATOM 1433 C C . THR A 1 184 ? -39.929 -0.807 58.000 1.00 48.72 184 THR A C 1
ATOM 1434 O O . THR A 1 184 ? -39.619 -1.980 58.237 1.00 44.22 184 THR A O 1
ATOM 1438 N N . ALA A 1 185 ? -39.589 0.205 58.792 1.00 42.85 185 ALA A N 1
ATOM 1439 C CA . ALA A 1 185 ? -38.789 0.015 59.994 1.00 33.59 185 ALA A CA 1
ATOM 1440 C C . ALA A 1 185 ? -39.473 -0.912 60.986 1.00 34.74 185 ALA A C 1
ATOM 1441 O O . ALA A 1 185 ? -38.836 -1.763 61.601 1.00 46.26 185 ALA A O 1
ATOM 1443 N N . ASP A 1 186 ? -40.774 -0.745 61.154 1.00 31.21 186 ASP A N 1
ATOM 1444 C CA . ASP A 1 186 ? -41.472 -1.460 62.214 1.00 43.92 186 ASP A CA 1
ATOM 1445 C C . ASP A 1 186 ? -41.586 -2.944 61.898 1.00 40.82 186 ASP A C 1
ATOM 1446 O O . ASP A 1 186 ? -42.124 -3.315 60.866 1.00 42.44 186 ASP A O 1
ATOM 1451 N N . VAL A 1 187 ? -41.099 -3.796 62.791 1.00 42.96 187 VAL A N 1
ATOM 1452 C CA . VAL A 1 187 ? -41.013 -5.215 62.471 1.00 38.30 187 VAL A CA 1
ATOM 1453 C C . VAL A 1 187 ? -42.356 -5.925 62.259 1.00 41.94 187 VAL A C 1
ATOM 1454 O O . VAL A 1 187 ? -42.500 -6.708 61.316 1.00 60.20 187 VAL A O 1
ATOM 1458 N N . LYS A 1 188 ? -43.343 -5.641 63.100 1.00 44.37 188 LYS A N 1
ATOM 1459 C CA . LYS A 1 188 ? -44.671 -6.221 62.913 1.00 55.38 188 LYS A CA 1
ATOM 1460 C C . LYS A 1 188 ? -45.297 -5.804 61.582 1.00 54.25 188 LYS A C 1
ATOM 1461 O O . LYS A 1 188 ? -45.826 -6.642 60.847 1.00 51.02 188 LYS A O 1
ATOM 1467 N N . ASP A 1 189 ? -45.248 -4.507 61.286 1.00 44.46 189 ASP A N 1
ATOM 1468 C CA . ASP A 1 189 ? -45.712 -3.983 60.003 1.00 29.30 189 ASP A CA 1
ATOM 1469 C C . ASP A 1 189 ? -45.010 -4.709 58.852 1.00 52.18 189 ASP A C 1
ATOM 1470 O O . ASP A 1 189 ? -45.627 -5.060 57.846 1.00 50.08 189 ASP A O 1
ATOM 1475 N N . ARG A 1 190 ? -43.713 -4.943 59.003 1.00 42.89 190 ARG A N 1
ATOM 1476 C CA . ARG A 1 190 ? -42.947 -5.567 57.943 1.00 41.17 190 ARG A CA 1
ATOM 1477 C C . ARG A 1 190 ? -43.420 -6.991 57.708 1.00 43.50 190 ARG A C 1
ATOM 1478 O O . ARG A 1 190 ? -43.728 -7.375 56.575 1.00 38.28 190 ARG A O 1
ATOM 1486 N N . LEU A 1 191 ? -43.482 -7.774 58.780 1.00 29.57 191 LEU A N 1
ATOM 1487 C CA . LEU A 1 191 ? -44.023 -9.130 58.686 1.00 25.12 191 LEU A CA 1
ATOM 1488 C C . LEU A 1 191 ? -45.411 -9.171 58.026 1.00 54.85 191 LEU A C 1
ATOM 1489 O O . LEU A 1 191 ? -45.666 -9.999 57.135 1.00 50.75 191 LEU A O 1
ATOM 1494 N N . ASN A 1 192 ? -46.310 -8.285 58.449 1.00 32.14 192 ASN A N 1
ATOM 1495 C CA . ASN A 1 192 ? -47.632 -8.272 57.846 1.00 35.53 192 ASN A CA 1
ATOM 1496 C C . ASN A 1 192 ? -47.576 -8.010 56.340 1.00 46.34 192 ASN A C 1
ATOM 1497 O O . ASN A 1 192 ? -48.248 -8.690 55.568 1.00 57.13 192 ASN A O 1
ATOM 1502 N N . LYS A 1 193 ? -46.769 -7.038 55.920 1.00 25.92 193 LYS A N 1
ATOM 1503 C CA . LYS A 1 193 ? -46.703 -6.699 54.512 1.00 23.26 193 LYS A CA 1
ATOM 1504 C C . LYS A 1 193 ? -46.200 -7.899 53.736 1.00 46.97 193 LYS A C 1
ATOM 1505 O O . LYS A 1 193 ? -46.701 -8.191 52.646 1.00 40.71 193 LYS A O 1
ATOM 1511 N N . VAL A 1 194 ? -45.211 -8.599 54.292 1.00 26.21 194 VAL A N 1
ATOM 1512 C CA . VAL A 1 194 ? -44.623 -9.721 53.562 1.00 35.45 194 VAL A CA 1
ATOM 1513 C C . VAL A 1 194 ? -45.613 -10.870 53.447 1.00 34.07 194 VAL A C 1
ATOM 1514 O O . VAL A 1 194 ? -45.762 -11.456 52.375 1.00 31.67 194 VAL A O 1
ATOM 1518 N N . ILE A 1 195 ? -46.301 -11.178 54.545 1.00 34.43 195 ILE A N 1
ATOM 1519 C CA . ILE A 1 195 ? -47.393 -12.149 54.497 1.00 34.55 195 ILE A CA 1
ATOM 1520 C C . ILE A 1 195 ? -48.404 -11.781 53.405 1.00 36.82 195 ILE A C 1
ATOM 1521 O O . ILE A 1 195 ? -48.749 -12.596 52.553 1.00 43.54 195 ILE A O 1
ATOM 1526 N N . ASP A 1 196 ? -48.852 -10.536 53.410 1.00 32.84 196 ASP A N 1
ATOM 1527 C CA . ASP A 1 196 ? -49.768 -10.073 52.376 1.00 33.17 196 ASP A CA 1
ATOM 1528 C C . ASP A 1 196 ? -49.185 -10.257 50.976 1.00 33.90 196 ASP A C 1
ATOM 1529 O O . ASP A 1 196 ? -49.893 -10.661 50.056 1.00 32.38 196 ASP A O 1
ATOM 1534 N N . PHE A 1 197 ? -47.904 -9.950 50.800 1.00 22.12 197 PHE A N 1
ATOM 1535 C CA . PHE A 1 197 ? -47.295 -10.136 49.486 1.00 15.92 197 PHE A CA 1
ATOM 1536 C C . PHE A 1 197 ? -47.396 -11.600 49.085 1.00 30.56 197 PHE A C 1
ATOM 1537 O O . PHE A 1 197 ? -47.773 -11.924 47.959 1.00 32.29 197 PHE A O 1
ATOM 1545 N N . ILE A 1 198 ? -47.087 -12.489 50.017 1.00 27.95 198 ILE A N 1
ATOM 1546 C CA . ILE A 1 198 ? -47.132 -13.905 49.718 1.00 34.06 198 ILE A CA 1
ATOM 1547 C C . ILE A 1 198 ? -48.528 -14.284 49.236 1.00 29.77 198 ILE A C 1
ATOM 1548 O O . ILE A 1 198 ? -48.688 -15.009 48.254 1.00 29.38 198 ILE A O 1
ATOM 1553 N N . ASN A 1 199 ? -49.543 -13.768 49.912 1.00 24.75 199 ASN A N 1
ATOM 1554 C CA . ASN A 1 199 ? -50.919 -14.059 49.523 1.00 40.36 199 ASN A CA 1
ATOM 1555 C C . ASN A 1 199 ? -51.269 -13.634 48.110 1.00 37.15 199 ASN A C 1
ATOM 1556 O O . ASN A 1 199 ? -51.858 -14.397 47.357 1.00 57.66 199 ASN A O 1
ATOM 1561 N N . ASN A 1 200 ? -50.914 -12.411 47.757 1.00 26.17 200 ASN A N 1
ATOM 1562 C CA . ASN A 1 200 ? -51.036 -11.971 46.381 1.00 33.56 200 ASN A CA 1
ATOM 1563 C C . ASN A 1 200 ? -50.336 -12.936 45.424 1.00 50.86 200 ASN A C 1
ATOM 1564 O O . ASN A 1 200 ? -50.936 -13.386 44.452 1.00 56.97 200 ASN A O 1
ATOM 1569 N N . GLU A 1 201 ? -49.070 -13.253 45.692 1.00 28.44 201 GLU A N 1
ATOM 1570 C CA . GLU A 1 201 ? -48.314 -14.121 44.789 1.00 29.51 201 GLU A CA 1
ATOM 1571 C C . GLU A 1 201 ? -48.990 -15.493 44.676 1.00 41.24 201 GLU A C 1
ATOM 1572 O O . GLU A 1 201 ? -48.997 -16.119 43.615 1.00 38.04 201 GLU A O 1
ATOM 1578 N N . LYS A 1 202 ? -49.564 -15.956 45.777 1.00 34.61 202 LYS A N 1
ATOM 1579 C CA . LYS A 1 202 ? -50.317 -17.196 45.755 1.00 40.06 202 LYS A CA 1
ATOM 1580 C C . LYS A 1 202 ? -51.570 -17.050 44.883 1.00 46.58 202 LYS A C 1
ATOM 1581 O O . LYS A 1 202 ? -51.847 -17.905 44.051 1.00 47.92 202 LYS A O 1
ATOM 1587 N N . GLU A 1 203 ? -52.316 -15.963 45.060 1.00 36.68 203 GLU A N 1
ATOM 1588 C CA . GLU A 1 203 ? -53.559 -15.757 44.307 1.00 41.05 203 GLU A CA 1
ATOM 1589 C C . GLU A 1 203 ? -53.324 -15.579 42.818 1.00 49.78 203 GLU A C 1
ATOM 1590 O O . GLU A 1 203 ? -54.086 -16.087 42.006 1.00 66.18 203 GLU A O 1
ATOM 1596 N N . VAL A 1 204 ? -52.268 -14.850 42.473 1.00 47.27 204 VAL A N 1
ATOM 1597 C CA . VAL A 1 204 ? -51.861 -14.652 41.084 1.00 39.86 204 VAL A CA 1
ATOM 1598 C C . VAL A 1 204 ? -51.551 -15.980 40.402 1.00 51.44 204 VAL A C 1
ATOM 1599 O O . VAL A 1 204 ? -51.966 -16.211 39.276 1.00 65.20 204 VAL A O 1
ATOM 1603 N N . LEU A 1 205 ? -50.817 -16.847 41.090 1.00 50.17 205 LEU A N 1
ATOM 1604 C CA . LEU A 1 205 ? -50.556 -18.197 40.605 1.00 47.06 205 LEU A CA 1
ATOM 1605 C C . LEU A 1 205 ? -51.828 -18.945 40.262 1.00 37.45 205 LEU A C 1
ATOM 1606 O O . LEU A 1 205 ? -51.913 -19.590 39.215 1.00 56.09 205 LEU A O 1
ATOM 1611 N N . GLU A 1 206 ? -52.804 -18.877 41.162 1.00 39.75 206 GLU A N 1
ATOM 1612 C CA . GLU A 1 206 ? -54.069 -19.592 40.982 1.00 62.51 206 GLU A CA 1
ATOM 1613 C C . GLU A 1 206 ? -54.927 -18.962 39.888 1.00 60.33 206 GLU A C 1
ATOM 1614 O O . GLU A 1 206 ? -55.718 -19.636 39.245 1.00 55.26 206 GLU A O 1
ATOM 1620 N N . ILE A 1 207 ? -54.751 -17.664 39.680 1.00 67.22 207 ILE A N 1
ATOM 1621 C CA . ILE A 1 207 ? -55.392 -16.960 38.578 1.00 67.34 207 ILE A CA 1
ATOM 1622 C C . ILE A 1 207 ? -54.862 -17.453 37.224 1.00 79.97 207 ILE A C 1
ATOM 1623 O O . ILE A 1 207 ? -55.638 -17.740 36.314 1.00 97.69 207 ILE A O 1
ATOM 1628 N N . GLU A 1 208 ? -53.543 -17.558 37.102 1.00 75.64 208 GLU A N 1
ATOM 1629 C CA . GLU A 1 208 ? -52.915 -18.097 35.900 1.00 80.56 208 GLU A CA 1
ATOM 1630 C C . GLU A 1 208 ? -53.029 -19.615 35.858 1.00 96.11 208 GLU A C 1
ATOM 1631 O O . GLU A 1 208 ? -52.025 -20.315 35.704 1.00 103.53 208 GLU A O 1
ATOM 1637 N N . LYS A 1 209 ? -54.254 -20.113 36.002 1.00 73.90 209 LYS A N 1
ATOM 1638 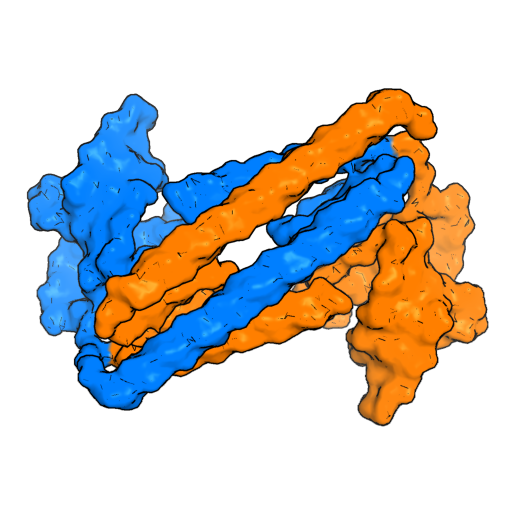C CA . LYS A 1 209 ? -54.523 -21.546 35.996 1.00 70.96 209 LYS A CA 1
ATOM 1639 C C . LYS A 1 209 ? -55.977 -21.807 36.386 1.00 69.11 209 LYS A C 1
ATOM 1640 O O . LYS A 1 209 ? -56.888 -21.110 35.928 1.00 57.77 209 LYS A O 1
ATOM 1646 N N . GLU B 1 4 ? -28.789 8.646 65.087 1.00 35.78 4 GLU B N 1
ATOM 1647 C CA . GLU B 1 4 ? -27.349 8.373 65.039 1.00 38.63 4 GLU B CA 1
ATOM 1648 C C . GLU B 1 4 ? -26.737 8.620 63.643 1.00 57.65 4 GLU B C 1
ATOM 1649 O O . GLU B 1 4 ? -26.935 7.827 62.704 1.00 37.28 4 GLU B O 1
ATOM 1655 N N . LEU B 1 5 ? -25.976 9.707 63.522 1.00 42.60 5 LEU B N 1
ATOM 1656 C CA . LEU B 1 5 ? -25.509 10.182 62.217 1.00 35.06 5 LEU B CA 1
ATOM 1657 C C . LEU B 1 5 ? -24.126 9.688 61.810 1.00 37.30 5 LEU B C 1
ATOM 1658 O O . LEU B 1 5 ? -23.213 9.618 62.624 1.00 54.11 5 LEU B O 1
ATOM 1663 N N . LYS B 1 6 ? -23.985 9.334 60.537 1.00 49.71 6 LYS B N 1
ATOM 1664 C CA . LYS B 1 6 ? -22.692 8.942 59.991 1.00 51.69 6 LYS B CA 1
ATOM 1665 C C . LYS B 1 6 ? -22.424 9.743 58.725 1.00 43.18 6 LYS B C 1
ATOM 1666 O O . LYS B 1 6 ? -23.251 9.790 57.816 1.00 52.99 6 LYS B O 1
ATOM 1672 N N . ARG B 1 7 ? -21.260 10.370 58.669 1.00 42.71 7 ARG B N 1
ATOM 1673 C CA . ARG B 1 7 ? -20.997 11.382 57.656 1.00 37.55 7 ARG B CA 1
ATOM 1674 C C . ARG B 1 7 ? -20.121 10.879 56.523 1.00 42.36 7 ARG B C 1
ATOM 1675 O O . ARG B 1 7 ? -19.272 9.999 56.716 1.00 31.59 7 ARG B O 1
ATOM 1683 N N . SER B 1 8 ? -20.337 11.439 55.338 1.00 51.40 8 SER B N 1
ATOM 1684 C CA . SER B 1 8 ? -19.469 11.176 54.194 1.00 56.02 8 SER B CA 1
ATOM 1685 C C . SER B 1 8 ? -19.264 9.691 53.930 1.00 43.79 8 SER B C 1
ATOM 1686 O O . SER B 1 8 ? -18.137 9.215 53.899 1.00 49.13 8 SER B O 1
ATOM 1689 N N . ILE B 1 9 ? -20.356 8.959 53.760 1.00 46.13 9 ILE B N 1
ATOM 1690 C CA . ILE B 1 9 ? -20.285 7.558 53.377 1.00 38.17 9 ILE B CA 1
ATOM 1691 C C . ILE B 1 9 ? -20.344 7.472 51.854 1.00 42.46 9 ILE B C 1
ATOM 1692 O O . ILE B 1 9 ? -21.235 8.059 51.231 1.00 43.01 9 ILE B O 1
ATOM 1697 N N . PRO B 1 10 ? -19.379 6.771 51.240 1.00 37.83 10 PRO B N 1
ATOM 1698 C CA . PRO B 1 10 ? -19.411 6.596 49.784 1.00 27.33 10 PRO B CA 1
ATOM 1699 C C . PRO B 1 10 ? -20.690 5.889 49.342 1.00 33.18 10 PRO B C 1
ATOM 1700 O O . PRO B 1 10 ? -21.088 4.882 49.930 1.00 50.38 10 PRO B O 1
ATOM 1704 N N . LEU B 1 11 ? -21.327 6.421 48.308 1.00 43.50 11 LEU B N 1
ATOM 1705 C CA . LEU B 1 11 ? -22.583 5.876 47.814 1.00 26.05 11 LEU B CA 1
ATOM 1706 C C . LEU B 1 11 ? -22.376 4.907 46.652 1.00 33.99 11 LEU B C 1
ATOM 1707 O O . LEU B 1 11 ? -21.600 5.172 45.736 1.00 41.04 11 LEU B O 1
ATOM 1712 N N . LEU B 1 12 ? -23.085 3.784 46.703 1.00 31.55 12 LEU B N 1
ATOM 1713 C CA . LEU B 1 12 ? -23.083 2.823 45.616 1.00 37.96 12 LEU B CA 1
ATOM 1714 C C . LEU B 1 12 ? -24.527 2.559 45.187 1.00 31.23 12 LEU B C 1
ATOM 1715 O O . LEU B 1 12 ? -25.244 1.842 45.864 1.00 44.28 12 LEU B O 1
ATOM 1720 N N . PRO B 1 13 ? -24.964 3.164 44.070 1.00 36.14 13 PRO B N 1
ATOM 1721 C CA . PRO B 1 13 ? -26.323 2.977 43.541 1.00 26.87 13 PRO B CA 1
ATOM 1722 C C . PRO B 1 13 ? -26.448 1.598 42.930 1.00 22.47 13 PRO B C 1
ATOM 1723 O O . PRO B 1 13 ? -25.636 1.252 42.079 1.00 47.07 13 PRO B O 1
ATOM 1727 N N . LEU B 1 14 ? -27.435 0.822 43.350 1.00 32.15 14 LEU B N 1
ATOM 1728 C CA . LEU B 1 14 ? -27.628 -0.517 42.794 1.00 32.63 14 LEU B CA 1
ATOM 1729 C C . LEU B 1 14 ? -28.623 -0.458 41.656 1.00 30.14 14 LEU B C 1
ATOM 1730 O O . LEU B 1 14 ? -29.574 0.319 41.699 1.00 28.80 14 LEU B O 1
ATOM 1735 N N . ARG B 1 15 ? -28.408 -1.284 40.637 1.00 31.46 15 ARG B N 1
ATOM 1736 C CA . ARG B 1 15 ? -29.429 -1.449 39.609 1.00 32.22 15 ARG B CA 1
ATOM 1737 C C . ARG B 1 15 ? -30.105 -2.821 39.613 1.00 34.76 15 ARG B C 1
ATOM 1738 O O . ARG B 1 15 ? -29.455 -3.852 39.470 1.00 40.74 15 ARG B O 1
ATOM 1746 N N . GLY B 1 16 ? -31.419 -2.820 39.800 1.00 30.62 16 GLY B N 1
ATOM 1747 C CA . GLY B 1 16 ? -32.200 -4.042 39.708 1.00 43.90 16 GLY B CA 1
ATOM 1748 C C . GLY B 1 16 ? -31.865 -5.036 40.804 1.00 39.66 16 GLY B C 1
ATOM 1749 O O . GLY B 1 16 ? -31.881 -6.251 40.593 1.00 51.46 16 GLY B O 1
ATOM 1750 N N . LEU B 1 17 ? -31.587 -4.516 41.990 1.00 33.43 17 LEU B N 1
ATOM 1751 C CA . LEU B 1 17 ? -31.103 -5.341 43.070 1.00 29.46 17 LEU B CA 1
ATOM 1752 C C . LEU B 1 17 ? -31.245 -4.569 44.366 1.00 26.68 17 LEU B C 1
ATOM 1753 O O . LEU B 1 17 ? -30.982 -3.375 44.415 1.00 29.29 17 LEU B O 1
ATOM 1758 N N . LEU B 1 18 ? -31.667 -5.251 45.422 1.00 40.07 18 LEU B N 1
ATOM 1759 C CA . LEU B 1 18 ? -31.811 -4.588 46.707 1.00 27.21 18 LEU B CA 1
ATOM 1760 C C . LEU B 1 18 ? -31.143 -5.430 47.759 1.00 28.05 18 LEU B C 1
ATOM 1761 O O . LEU B 1 18 ? -31.318 -6.650 47.778 1.00 36.34 18 LEU B O 1
ATOM 1766 N N . VAL B 1 19 ? -30.366 -4.791 48.629 1.00 35.15 19 VAL B N 1
ATOM 1767 C CA . VAL B 1 19 ? -29.686 -5.517 49.705 1.00 25.67 19 VAL B CA 1
ATOM 1768 C C . VAL B 1 19 ? -30.283 -5.217 51.087 1.00 40.23 19 VAL B C 1
ATOM 1769 O O . VAL B 1 19 ? -30.392 -4.058 51.489 1.00 43.00 19 VAL B O 1
ATOM 1773 N N . TYR B 1 20 ? -30.687 -6.263 51.804 1.00 33.14 20 TYR B N 1
ATOM 1774 C CA . TYR B 1 20 ? -31.194 -6.083 53.160 1.00 36.45 20 TYR B CA 1
ATOM 1775 C C . TYR B 1 20 ? -30.095 -6.321 54.174 1.00 31.40 20 TYR B C 1
ATOM 1776 O O . TYR B 1 20 ? -29.120 -6.999 53.878 1.00 44.79 20 TYR B O 1
ATOM 1785 N N . PRO B 1 21 ? -30.257 -5.764 55.379 1.00 26.66 21 PRO B N 1
ATOM 1786 C CA . PRO B 1 21 ? -29.362 -6.065 56.500 1.00 27.34 21 PRO B CA 1
ATOM 1787 C C . PRO B 1 21 ? -29.188 -7.566 56.725 1.00 32.96 21 PRO B C 1
ATOM 1788 O O . PRO B 1 21 ? -30.166 -8.307 56.728 1.00 28.91 21 PRO B O 1
ATOM 1792 N N . THR B 1 22 ? -27.933 -7.979 56.900 1.00 38.87 22 THR B N 1
ATOM 1793 C CA . THR B 1 22 ? -27.506 -9.369 57.152 1.00 20.31 22 THR B CA 1
ATOM 1794 C C . THR B 1 22 ? -27.324 -10.188 55.887 1.00 36.51 22 THR B C 1
ATOM 1795 O O . THR B 1 22 ? -26.801 -11.303 55.944 1.00 52.32 22 THR B O 1
ATOM 1799 N N . MET B 1 23 ? -27.756 -9.650 54.751 1.00 24.56 23 MET B N 1
ATOM 1800 C CA . MET B 1 23 ? -27.454 -10.284 53.463 1.00 33.64 23 MET B CA 1
ATOM 1801 C C . MET B 1 23 ? -25.973 -10.164 53.084 1.00 33.08 23 MET B C 1
ATOM 1802 O O . MET B 1 23 ? -25.337 -9.130 53.293 1.00 25.39 23 MET B O 1
ATOM 1807 N N . VAL B 1 24 ? -25.432 -11.240 52.530 1.00 39.54 24 VAL B N 1
ATOM 1808 C CA . VAL B 1 24 ? -24.046 -11.268 52.109 1.00 31.76 24 VAL B CA 1
ATOM 1809 C C . VAL B 1 24 ? -24.001 -11.726 50.667 1.00 44.31 24 VAL B C 1
ATOM 1810 O O . VAL B 1 24 ? -24.534 -12.781 50.325 1.00 40.31 24 VAL B O 1
ATOM 1814 N N . LEU B 1 25 ? -23.386 -10.918 49.813 1.00 44.21 25 LEU B N 1
ATOM 1815 C CA . LEU B 1 25 ? -23.332 -11.242 48.401 1.00 53.21 25 LEU B CA 1
ATOM 1816 C C . LEU B 1 25 ? -22.107 -10.649 47.701 1.00 55.86 25 LEU B C 1
ATOM 1817 O O . LEU B 1 25 ? -21.501 -9.682 48.172 1.00 51.86 25 LEU B O 1
ATOM 1822 N N . HIS B 1 26 ? -21.741 -11.268 46.584 1.00 53.10 26 HIS B N 1
ATOM 1823 C CA . HIS B 1 26 ? -20.746 -10.714 45.687 1.00 50.81 26 HIS B CA 1
ATOM 1824 C C . HIS B 1 26 ? -21.433 -9.730 44.758 1.00 46.05 26 HIS B C 1
ATOM 1825 O O . HIS B 1 26 ? -22.607 -9.885 44.432 1.00 62.95 26 HIS B O 1
ATOM 1832 N N . LEU B 1 27 ? -20.695 -8.708 44.350 1.00 45.92 27 LEU B N 1
ATOM 1833 C CA . LEU B 1 27 ? -21.169 -7.745 43.373 1.00 32.04 27 LEU B CA 1
ATOM 1834 C C . LEU B 1 27 ? -20.058 -7.500 42.354 1.00 47.69 27 LEU B C 1
ATOM 1835 O O . LEU B 1 27 ? -18.888 -7.407 42.726 1.00 65.36 27 LEU B O 1
ATOM 1840 N N . ASP B 1 28 ? -20.415 -7.403 41.074 1.00 41.23 28 ASP B N 1
ATOM 1841 C CA . ASP B 1 28 ? -19.456 -6.983 40.057 1.00 49.15 28 ASP B CA 1
ATOM 1842 C C . ASP B 1 28 ? -19.666 -5.512 39.717 1.00 36.44 28 ASP B C 1
ATOM 1843 O O . ASP B 1 28 ? -20.689 -5.147 39.161 1.00 56.05 28 ASP B O 1
ATOM 1848 N N . VAL B 1 29 ? -18.697 -4.668 40.063 1.00 46.49 29 VAL B N 1
ATOM 1849 C CA . VAL B 1 29 ? -18.846 -3.224 39.900 1.00 36.31 29 VAL B CA 1
ATOM 1850 C C . VAL B 1 29 ? -17.974 -2.651 38.769 1.00 51.29 29 VAL B C 1
ATOM 1851 O O . VAL B 1 29 ? -16.776 -2.926 38.690 1.00 49.94 29 VAL B O 1
ATOM 1855 N N . GLY B 1 30 ? -18.587 -1.844 37.903 1.00 48.84 30 GLY B N 1
ATOM 1856 C CA . GLY B 1 30 ? -17.904 -1.293 36.744 1.00 34.80 30 GLY B CA 1
ATOM 1857 C C . GLY B 1 30 ? -18.068 0.204 36.510 1.00 40.89 30 GLY B C 1
ATOM 1858 O O . GLY B 1 30 ? -17.145 0.859 36.026 1.00 41.72 30 GLY B O 1
ATOM 1859 N N . ARG B 1 31 ? -19.235 0.756 36.825 1.00 38.03 31 ARG B N 1
ATOM 1860 C CA . ARG B 1 31 ? -19.441 2.196 36.660 1.00 40.59 31 ARG B CA 1
ATOM 1861 C C . ARG B 1 31 ? -18.309 2.950 37.349 1.00 51.85 31 ARG B C 1
ATOM 1862 O O . ARG B 1 31 ? -18.035 2.713 38.524 1.00 50.27 31 ARG B O 1
ATOM 1870 N N . ASP B 1 32 ? -17.652 3.853 36.625 1.00 58.99 32 ASP B N 1
ATOM 1871 C CA . ASP B 1 32 ? -16.527 4.619 37.181 1.00 48.46 32 ASP B CA 1
ATOM 1872 C C . ASP B 1 32 ? -16.808 5.172 38.578 1.00 44.66 32 ASP B C 1
ATOM 1873 O O . ASP B 1 32 ? -16.010 4.990 39.509 1.00 45.26 32 ASP B O 1
ATOM 1878 N N . LYS B 1 33 ? -17.948 5.839 38.730 1.00 44.54 33 LYS B N 1
ATOM 1879 C CA . LYS B 1 33 ? -18.286 6.471 40.001 1.00 33.00 33 LYS B CA 1
ATOM 1880 C C . LYS B 1 33 ? -18.591 5.454 41.104 1.00 45.93 33 LYS B C 1
ATOM 1881 O O . LYS B 1 33 ? -18.470 5.764 42.294 1.00 51.40 33 LYS B O 1
ATOM 1887 N N . SER B 1 34 ? -18.963 4.237 40.708 1.00 41.35 34 SER B N 1
ATOM 1888 C CA . SER B 1 34 ? -19.191 3.162 41.676 1.00 36.25 34 SER B CA 1
ATOM 1889 C C . SER B 1 34 ? -17.867 2.549 42.154 1.00 43.05 34 SER B C 1
ATOM 1890 O O . SER B 1 34 ? -17.702 2.295 43.343 1.00 31.11 34 SER B O 1
ATOM 1893 N N . VAL B 1 35 ? -16.915 2.322 41.249 1.00 33.34 35 VAL B N 1
ATOM 1894 C CA . VAL B 1 35 ? -15.652 1.738 41.689 1.00 36.84 35 VAL B CA 1
ATOM 1895 C C . VAL B 1 35 ? -14.879 2.736 42.550 1.00 44.53 35 VAL B C 1
ATOM 1896 O O . VAL B 1 35 ? -14.213 2.355 43.515 1.00 37.28 35 VAL B O 1
ATOM 1900 N N . GLN B 1 36 ? -14.999 4.018 42.230 1.00 28.25 36 GLN B N 1
ATOM 1901 C CA . GLN B 1 36 ? -14.352 5.026 43.063 1.00 29.75 36 GLN B CA 1
ATOM 1902 C C . GLN B 1 36 ? -14.927 5.055 44.485 1.00 49.96 36 GLN B C 1
ATOM 1903 O O . GLN B 1 36 ? -14.177 5.165 45.450 1.00 58.52 36 GLN B O 1
ATOM 1909 N N . ALA B 1 37 ? -16.249 4.941 44.618 1.00 27.00 37 ALA B N 1
ATOM 1910 C CA . ALA B 1 37 ? -16.874 4.894 45.931 1.00 28.02 37 ALA B CA 1
ATOM 1911 C C . ALA B 1 37 ? -16.336 3.723 46.745 1.00 45.39 37 ALA B C 1
ATOM 1912 O O . ALA B 1 37 ? -16.050 3.870 47.938 1.00 37.25 37 ALA B O 1
ATOM 1914 N N . LEU B 1 38 ? -16.218 2.556 46.109 1.00 37.13 38 LEU B N 1
ATOM 1915 C CA . LEU B 1 38 ? -15.620 1.399 46.769 1.00 31.48 38 LEU B CA 1
ATOM 1916 C C . LEU B 1 38 ? -14.195 1.716 47.206 1.00 52.09 38 LEU B C 1
ATOM 1917 O O . LEU B 1 38 ? -13.878 1.640 48.403 1.00 49.32 38 LEU B O 1
ATOM 1922 N N . GLU B 1 39 ? -13.344 2.075 46.238 1.00 31.05 39 GLU B N 1
ATOM 1923 C CA . GLU B 1 39 ? -11.939 2.394 46.529 1.00 40.95 39 GLU B CA 1
ATOM 1924 C C . GLU B 1 39 ? -11.812 3.446 47.628 1.00 44.34 39 GLU B C 1
ATOM 1925 O O . GLU B 1 39 ? -10.888 3.406 48.435 1.00 50.68 39 GLU B O 1
ATOM 1931 N N . GLN B 1 40 ? -12.752 4.383 47.658 1.00 31.53 40 GLN B N 1
ATOM 1932 C CA . GLN B 1 40 ? -12.727 5.441 48.660 1.00 39.03 40 GLN B CA 1
ATOM 1933 C C . GLN B 1 40 ? -13.055 4.891 50.046 1.00 43.47 40 GLN B C 1
ATOM 1934 O O . GLN B 1 40 ? -12.503 5.349 51.035 1.00 46.92 40 GLN B O 1
ATOM 1940 N N . ALA B 1 41 ? -13.946 3.902 50.111 1.00 46.54 41 ALA B N 1
ATOM 1941 C CA . ALA B 1 41 ? -14.318 3.294 51.385 1.00 39.85 41 ALA B CA 1
ATOM 1942 C C . ALA B 1 41 ? -13.185 2.432 51.928 1.00 41.82 41 ALA B C 1
ATOM 1943 O O . ALA B 1 41 ? -12.942 2.419 53.134 1.00 45.69 41 ALA B O 1
ATOM 1945 N N . MET B 1 42 ? -12.494 1.717 51.042 1.00 36.10 42 MET B N 1
ATOM 1946 C CA . MET B 1 42 ? -11.327 0.919 51.453 1.00 51.13 42 MET B CA 1
ATOM 1947 C C . MET B 1 42 ? -10.145 1.761 51.952 1.00 52.51 42 MET B C 1
ATOM 1948 O O . MET B 1 42 ? -9.198 1.229 52.524 1.00 51.90 42 MET B O 1
ATOM 1953 N N . MET B 1 43 ? -10.195 3.069 51.732 1.00 55.52 43 MET B N 1
ATOM 1954 C CA . MET B 1 43 ? -9.177 3.955 52.285 1.00 63.93 43 MET B CA 1
ATOM 1955 C C . MET B 1 43 ? -9.573 4.435 53.671 1.00 71.43 43 MET B C 1
ATOM 1956 O O . MET B 1 43 ? -8.860 5.227 54.290 1.00 76.41 43 MET B O 1
ATOM 1961 N N . HIS B 1 44 ? -10.719 3.964 54.150 1.00 56.56 44 HIS B N 1
ATOM 1962 C CA . HIS B 1 44 ? -11.180 4.325 55.484 1.00 49.56 44 HIS B CA 1
ATOM 1963 C C . HIS B 1 44 ? -11.754 3.107 56.227 1.00 54.75 44 HIS B C 1
ATOM 1964 O O . HIS B 1 44 ? -11.079 2.083 56.357 1.00 56.86 44 HIS B O 1
ATOM 1971 N N . ASP B 1 45 ? -12.993 3.208 56.703 1.00 47.53 45 ASP B N 1
ATOM 1972 C CA . ASP B 1 45 ? -13.556 2.180 57.578 1.00 38.09 45 ASP B CA 1
ATOM 1973 C C . ASP B 1 45 ? -14.229 1.032 56.816 1.00 47.72 45 ASP B C 1
ATOM 1974 O O . ASP B 1 45 ? -14.835 0.143 57.428 1.00 48.26 45 ASP B O 1
ATOM 1979 N N . HIS B 1 46 ? -14.122 1.056 55.487 1.00 38.10 46 HIS B N 1
ATOM 1980 C CA . HIS B 1 46 ? -14.652 -0.023 54.652 1.00 35.86 46 HIS B CA 1
ATOM 1981 C C . HIS B 1 46 ? -16.187 -0.034 54.608 1.00 52.35 46 HIS B C 1
ATOM 1982 O O . HIS B 1 46 ? -16.794 -1.057 54.272 1.00 44.65 46 HIS B O 1
ATOM 1989 N N . MET B 1 47 ? -16.800 1.099 54.957 1.00 28.54 47 MET B N 1
ATOM 1990 C CA . MET B 1 47 ? -18.256 1.242 54.927 1.00 37.31 47 MET B CA 1
ATOM 1991 C C . MET B 1 47 ? -18.736 1.998 53.689 1.00 42.76 47 MET B C 1
ATOM 1992 O O . MET B 1 47 ? -18.105 2.962 53.243 1.00 43.96 47 MET B O 1
ATOM 1997 N N . ILE B 1 48 ? -19.856 1.537 53.143 1.00 38.55 48 ILE B N 1
ATOM 1998 C CA . ILE B 1 48 ? -20.506 2.169 51.999 1.00 31.17 48 ILE B CA 1
ATOM 1999 C C . ILE B 1 48 ? -22.020 2.195 52.206 1.00 38.06 48 ILE B C 1
ATOM 2000 O O . ILE B 1 48 ? -22.553 1.514 53.090 1.00 25.97 48 ILE B O 1
ATOM 2005 N N . PHE B 1 49 ? -22.710 2.999 51.408 1.00 33.98 49 PHE B N 1
ATOM 2006 C CA . PHE B 1 49 ? -24.164 3.054 51.483 1.00 24.87 49 PHE B CA 1
ATOM 2007 C C . PHE B 1 49 ? -24.727 2.582 50.162 1.00 25.94 49 PHE B C 1
ATOM 2008 O O . PHE B 1 49 ? -24.531 3.234 49.141 1.00 36.79 49 PHE B O 1
ATOM 2016 N N . LEU B 1 50 ? -25.401 1.435 50.196 1.00 25.95 50 LEU B N 1
ATOM 2017 C CA . LEU B 1 50 ? -26.069 0.858 49.034 1.00 20.27 50 LEU B CA 1
ATOM 2018 C C . LEU B 1 50 ? -27.500 1.358 48.947 1.00 39.33 50 LEU B C 1
ATOM 2019 O O . LEU B 1 50 ? -28.300 1.122 49.850 1.00 42.99 50 LEU B O 1
ATOM 2024 N N . ALA B 1 51 ? -27.838 2.039 47.862 1.00 26.77 51 ALA B N 1
ATOM 2025 C CA . ALA B 1 51 ? -29.215 2.460 47.663 1.00 24.71 51 ALA B CA 1
ATOM 2026 C C . ALA B 1 51 ? -29.634 2.159 46.239 1.00 35.99 51 ALA B C 1
ATOM 2027 O O . ALA B 1 51 ? -28.921 2.494 45.292 1.00 38.50 51 ALA B O 1
ATOM 2029 N N . THR B 1 52 ? -30.789 1.518 46.095 1.00 34.88 52 THR B N 1
ATOM 2030 C CA . THR B 1 52 ? -31.314 1.134 44.785 1.00 31.19 52 THR B CA 1
ATOM 2031 C C . THR B 1 52 ? -31.728 2.336 43.933 1.00 29.97 52 THR B C 1
ATOM 2032 O O . THR B 1 52 ? -32.387 3.263 44.422 1.00 28.91 52 THR B O 1
ATOM 2036 N N . GLN B 1 53 ? -31.332 2.323 42.662 1.00 33.02 53 GLN B N 1
ATOM 2037 C CA . GLN B 1 53 ? -31.814 3.314 41.700 1.00 43.40 53 GLN B CA 1
ATOM 2038 C C . GLN B 1 53 ? -33.267 3.052 41.356 1.00 41.54 53 GLN B C 1
ATOM 2039 O O . GLN B 1 53 ? -33.668 1.907 41.167 1.00 47.32 53 GLN B O 1
ATOM 2045 N N . GLN B 1 54 ? -34.047 4.121 41.251 1.00 54.55 54 GLN B N 1
ATOM 2046 C CA . GLN B 1 54 ? -35.436 4.008 40.828 1.00 49.28 54 GLN B CA 1
ATOM 2047 C C . GLN B 1 54 ? -35.535 3.774 39.328 1.00 52.82 54 GLN B C 1
ATOM 2048 O O . GLN B 1 54 ? -36.468 3.125 38.874 1.00 45.07 54 GLN B O 1
ATOM 2054 N N . ASP B 1 55 ? -34.575 4.305 38.566 1.00 43.33 55 ASP B N 1
ATOM 2055 C CA . ASP B 1 55 ? -34.508 4.069 37.120 1.00 30.85 55 ASP B CA 1
ATOM 2056 C C . ASP B 1 55 ? -33.248 3.293 36.723 1.00 35.43 55 ASP B C 1
ATOM 2057 O O . ASP B 1 55 ? -32.146 3.849 36.722 1.00 74.20 55 ASP B O 1
ATOM 2062 N N . ILE B 1 56 ? -33.406 2.020 36.365 1.00 34.93 56 ILE B N 1
ATOM 2063 C CA . ILE B 1 56 ? -32.260 1.192 35.972 1.00 48.01 56 ILE B CA 1
ATOM 2064 C C . ILE B 1 56 ? -31.477 1.783 34.813 1.00 42.93 56 ILE B C 1
ATOM 2065 O O . ILE B 1 56 ? -30.254 1.698 34.781 1.00 74.04 56 ILE B O 1
ATOM 2070 N N . SER B 1 57 ? -32.180 2.368 33.853 1.00 56.11 57 SER B N 1
ATOM 2071 C CA . SER B 1 57 ? -31.555 2.735 32.582 1.00 50.16 57 SER B CA 1
ATOM 2072 C C . SER B 1 57 ? -30.564 3.904 32.684 1.00 45.37 57 SER B C 1
ATOM 2073 O O . SER B 1 57 ? -29.757 4.131 31.784 1.00 70.35 57 SER B O 1
ATOM 2076 N N . ILE B 1 58 ? -30.636 4.651 33.776 1.00 30.99 58 ILE B N 1
ATOM 2077 C CA . ILE B 1 58 ? -29.749 5.790 33.962 1.00 46.39 58 ILE B CA 1
ATOM 2078 C C . ILE B 1 58 ? -28.347 5.328 34.404 1.00 43.12 58 ILE B C 1
ATOM 2079 O O . ILE B 1 58 ? -28.211 4.392 35.179 1.00 56.40 58 ILE B O 1
ATOM 2084 N N . ASP B 1 59 ? -27.308 5.972 33.884 1.00 45.34 59 ASP B N 1
ATOM 2085 C CA . ASP B 1 59 ? -25.936 5.579 34.186 1.00 48.59 59 ASP B CA 1
ATOM 2086 C C . ASP B 1 59 ? -25.306 6.521 35.180 1.00 47.39 59 ASP B C 1
ATOM 2087 O O . ASP B 1 59 ? -24.412 6.134 35.920 1.00 58.26 59 ASP B O 1
ATOM 2092 N N . GLU B 1 60 ? -25.775 7.761 35.192 1.00 47.83 60 GLU B N 1
ATOM 2093 C CA . GLU B 1 60 ? -25.323 8.728 36.177 1.00 44.87 60 GLU B CA 1
ATOM 2094 C C . GLU B 1 60 ? -26.514 9.313 36.902 1.00 46.98 60 GLU B C 1
ATOM 2095 O O . GLU B 1 60 ? -26.977 10.399 36.561 1.00 75.09 60 GLU B O 1
ATOM 2101 N N . PRO B 1 61 ? -27.017 8.584 37.908 1.00 50.92 61 PRO B N 1
ATOM 2102 C CA . PRO B 1 61 ? -28.199 8.976 38.680 1.00 48.58 61 PRO B CA 1
ATOM 2103 C C . PRO B 1 61 ? -27.905 10.148 39.612 1.00 45.15 61 PRO B C 1
ATOM 2104 O O . PRO B 1 61 ? -26.885 10.140 40.290 1.00 48.48 61 PRO B O 1
ATOM 2108 N N . GLY B 1 62 ? -28.789 11.140 39.640 1.00 45.80 62 GLY B N 1
ATOM 2109 C CA . GLY B 1 62 ? -28.734 12.183 40.652 1.00 37.55 62 GLY B CA 1
ATOM 2110 C C . GLY B 1 62 ? -29.542 11.726 41.862 1.00 53.86 62 GLY B C 1
ATOM 2111 O O . GLY B 1 62 ? -30.145 10.640 41.840 1.00 34.92 62 GLY B O 1
ATOM 2112 N N . GLU B 1 63 ? -29.569 12.532 42.919 1.00 45.41 63 GLU B N 1
ATOM 2113 C CA . GLU B 1 63 ? -30.291 12.118 44.115 1.00 55.85 63 GLU B CA 1
ATOM 2114 C C . GLU B 1 63 ? -31.743 11.773 43.804 1.00 54.93 63 GLU B C 1
ATOM 2115 O O . GLU B 1 63 ? -32.310 10.884 44.432 1.00 61.73 63 GLU B O 1
ATOM 2121 N N . ASP B 1 64 ? -32.334 12.472 42.835 1.00 58.86 64 ASP B N 1
ATOM 2122 C CA . ASP B 1 64 ? -33.735 12.269 42.467 1.00 63.74 64 ASP B CA 1
ATOM 2123 C C . ASP B 1 64 ? -33.998 10.851 41.983 1.00 60.50 64 ASP B C 1
ATOM 2124 O O . ASP B 1 64 ? -35.108 10.343 42.147 1.00 49.66 64 ASP B O 1
ATOM 2129 N N . GLU B 1 65 ? -32.974 10.224 41.397 1.00 35.98 65 GLU B N 1
ATOM 2130 C CA . GLU B 1 65 ? -33.083 8.884 40.814 1.00 37.00 65 GLU B CA 1
ATOM 2131 C C . GLU B 1 65 ? -32.748 7.687 41.743 1.00 51.29 65 GLU B C 1
ATOM 2132 O O . GLU B 1 65 ? -32.951 6.531 41.360 1.00 45.16 65 GLU B O 1
ATOM 2138 N N . ILE B 1 66 ? -32.236 7.961 42.944 1.00 34.55 66 ILE B N 1
ATOM 2139 C CA . ILE B 1 66 ? -31.934 6.911 43.917 1.00 39.31 66 ILE B CA 1
ATOM 2140 C C . ILE B 1 66 ? -32.981 6.979 45.017 1.00 41.71 66 ILE B C 1
ATOM 2141 O O . ILE B 1 66 ? -33.441 8.060 45.329 1.00 35.69 66 ILE B O 1
ATOM 2146 N N . PHE B 1 67 ? -33.352 5.852 45.623 1.00 39.37 67 PHE B N 1
ATOM 2147 C CA . PHE B 1 67 ? -34.165 5.911 46.845 1.00 30.65 67 PHE B CA 1
ATOM 2148 C C . PHE B 1 67 ? -33.402 6.568 48.007 1.00 47.20 67 PHE B C 1
ATOM 2149 O O . PHE B 1 67 ? -32.172 6.503 48.068 1.00 46.34 67 PHE B O 1
ATOM 2157 N N . THR B 1 68 ? -34.127 7.210 48.922 1.00 35.65 68 THR B N 1
ATOM 2158 C CA . THR B 1 68 ? -33.483 7.886 50.049 1.00 34.02 68 THR B CA 1
ATOM 2159 C C . THR B 1 68 ? -33.097 6.920 51.149 1.00 28.28 68 THR B C 1
ATOM 2160 O O . THR B 1 68 ? -32.153 7.170 51.888 1.00 50.70 68 THR B O 1
ATOM 2164 N N . VAL B 1 69 ? -33.831 5.826 51.285 1.00 29.99 69 VAL B N 1
ATOM 2165 C CA . VAL B 1 69 ? -33.423 4.817 52.252 1.00 41.81 69 VAL B CA 1
ATOM 2166 C C . VAL B 1 69 ? -32.762 3.620 51.591 1.00 36.87 69 VAL B C 1
ATOM 2167 O O . VAL B 1 69 ? -33.172 3.144 50.520 1.00 24.46 69 VAL B O 1
ATOM 2171 N N . GLY B 1 70 ? -31.701 3.176 52.252 1.00 24.99 70 GLY B N 1
ATOM 2172 C CA . GLY B 1 70 ? -30.849 2.129 51.760 1.00 16.25 70 GLY B CA 1
ATOM 2173 C C . GLY B 1 70 ? -30.170 1.446 52.928 1.00 33.99 70 GLY B C 1
ATOM 2174 O O . GLY B 1 70 ? -30.612 1.561 54.066 1.00 39.36 70 GLY B O 1
ATOM 2175 N N . THR B 1 71 ? -29.084 0.742 52.645 1.00 20.28 71 THR B N 1
ATOM 2176 C CA . THR B 1 71 ? -28.457 -0.122 53.621 1.00 28.45 71 THR B CA 1
ATOM 2177 C C . THR B 1 71 ? -27.008 0.240 53.839 1.00 18.78 71 THR B C 1
ATOM 2178 O O . THR B 1 71 ? -26.188 0.110 52.925 1.00 29.71 71 THR B O 1
ATOM 2182 N N . TYR B 1 72 ? -26.707 0.700 55.053 1.00 36.11 72 TYR B N 1
ATOM 2183 C CA . TYR B 1 72 ? -25.336 0.935 55.503 1.00 24.84 72 TYR B CA 1
ATOM 2184 C C . TYR B 1 72 ? -24.620 -0.417 55.433 1.00 39.27 72 TYR B C 1
ATOM 2185 O O . TYR B 1 72 ? -25.079 -1.392 56.041 1.00 33.20 72 TYR B O 1
ATOM 2194 N N . THR B 1 73 ? -23.510 -0.474 54.690 1.00 20.43 73 THR B N 1
ATOM 2195 C CA . THR B 1 73 ? -22.941 -1.749 54.264 1.00 22.35 73 THR B CA 1
ATOM 2196 C C . THR B 1 73 ? -21.438 -1.882 54.495 1.00 38.57 73 THR B C 1
ATOM 2197 O O . THR B 1 73 ? -20.702 -0.900 54.437 1.00 45.52 73 THR B O 1
ATOM 2201 N N . LYS B 1 74 ? -20.982 -3.098 54.767 1.00 33.25 74 LYS B N 1
ATOM 2202 C CA . LYS B 1 74 ? -19.555 -3.327 54.929 1.00 29.30 74 LYS B CA 1
ATOM 2203 C C . LYS B 1 74 ? -18.946 -4.119 53.769 1.00 27.97 74 LYS B C 1
ATOM 2204 O O . LYS B 1 74 ? -19.456 -5.171 53.385 1.00 40.22 74 LYS B O 1
ATOM 2210 N N . ILE B 1 75 ? -17.857 -3.590 53.212 1.00 36.17 75 ILE B N 1
ATOM 2211 C CA . ILE B 1 75 ? -17.044 -4.317 52.251 1.00 36.82 75 ILE B CA 1
ATOM 2212 C C . ILE B 1 75 ? -16.210 -5.343 53.027 1.00 44.45 75 ILE B C 1
ATOM 2213 O O . ILE B 1 75 ? -15.468 -4.984 53.936 1.00 47.90 75 ILE B O 1
ATOM 2218 N N . LYS B 1 76 ? -16.347 -6.618 52.680 1.00 44.17 76 LYS B N 1
ATOM 2219 C CA . LYS B 1 76 ? -15.620 -7.675 53.368 1.00 28.34 76 LYS B CA 1
ATOM 2220 C C . LYS B 1 76 ? -14.376 -8.096 52.585 1.00 51.46 76 LYS B C 1
ATOM 2221 O O . LYS B 1 76 ? -13.307 -8.293 53.159 1.00 73.00 76 LYS B O 1
ATOM 2227 N N . GLN B 1 77 ? -14.522 -8.229 51.272 1.00 48.68 77 GLN B N 1
ATOM 2228 C CA . GLN B 1 77 ? -13.393 -8.500 50.397 1.00 42.26 77 GLN B CA 1
ATOM 2229 C C . GLN B 1 77 ? -13.550 -7.723 49.101 1.00 50.43 77 GLN B C 1
ATOM 2230 O O . GLN B 1 77 ? -14.647 -7.601 48.567 1.00 48.39 77 GLN B O 1
ATOM 2236 N N . MET B 1 78 ? -12.449 -7.181 48.606 1.00 47.40 78 MET B N 1
ATOM 2237 C CA . MET B 1 78 ? -12.485 -6.442 47.366 1.00 41.36 78 MET B CA 1
ATOM 2238 C C . MET B 1 78 ? -11.366 -6.927 46.463 1.00 47.87 78 MET B C 1
ATOM 2239 O O . MET B 1 78 ? -10.213 -7.047 46.887 1.00 51.37 78 MET B O 1
ATOM 2244 N N . LEU B 1 79 ? -11.716 -7.211 45.216 1.00 48.89 79 LEU B N 1
ATOM 2245 C CA . LEU B 1 79 ? -10.765 -7.749 44.251 1.00 52.03 79 LEU B CA 1
ATOM 2246 C C . LEU B 1 79 ? -10.765 -6.921 42.965 1.00 58.65 79 LEU B C 1
ATOM 2247 O O . LEU B 1 79 ? -11.806 -6.753 42.315 1.00 55.67 79 LEU B O 1
ATOM 2252 N N . LYS B 1 80 ? -9.590 -6.392 42.623 1.00 46.23 80 LYS B N 1
ATOM 2253 C CA . LYS B 1 80 ? -9.418 -5.555 41.445 1.00 47.56 80 LYS B CA 1
ATOM 2254 C C . LYS B 1 80 ? -9.136 -6.445 40.236 1.00 42.34 80 LYS B C 1
ATOM 2255 O O . LYS B 1 80 ? -8.127 -7.133 40.186 1.00 73.57 80 LYS B O 1
ATOM 2261 N N . LEU B 1 81 ? -10.055 -6.432 39.279 1.00 45.75 81 LEU B N 1
ATOM 2262 C CA . LEU B 1 81 ? -10.054 -7.341 38.140 1.00 50.32 81 LEU B CA 1
ATOM 2263 C C . LEU B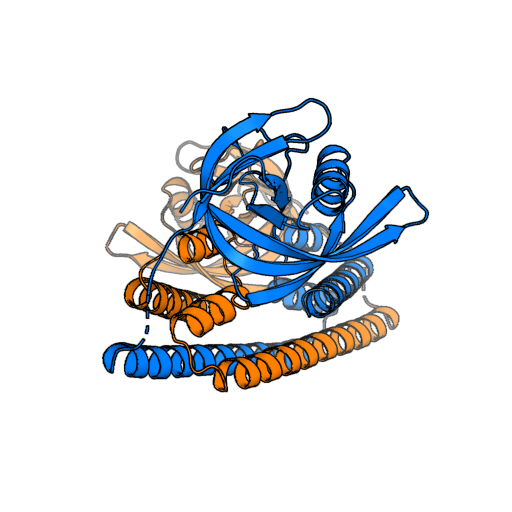 1 81 ? -9.086 -6.846 37.065 1.00 67.54 81 LEU B C 1
ATOM 2264 O O . LEU B 1 81 ? -8.620 -5.712 37.134 1.00 67.61 81 LEU B O 1
ATOM 2269 N N . PRO B 1 82 ? -8.782 -7.694 36.067 1.00 82.81 82 PRO B N 1
ATOM 2270 C CA . PRO B 1 82 ? -7.869 -7.332 34.975 1.00 82.24 82 PRO B CA 1
ATOM 2271 C C . PRO B 1 82 ? -8.320 -6.085 34.220 1.00 77.84 82 PRO B C 1
ATOM 2272 O O . PRO B 1 82 ? -7.536 -5.149 34.047 1.00 69.87 82 PRO B O 1
ATOM 2276 N N . ASN B 1 83 ? -9.571 -6.080 33.774 1.00 62.03 83 ASN B N 1
ATOM 2277 C CA . ASN B 1 83 ? -10.108 -4.978 32.980 1.00 49.96 83 ASN B CA 1
ATOM 2278 C C . ASN B 1 83 ? -10.276 -3.640 33.703 1.00 59.27 83 ASN B C 1
ATOM 2279 O O . ASN B 1 83 ? -10.591 -2.638 33.060 1.00 73.56 83 ASN B O 1
ATOM 2284 N N . GLY B 1 84 ? -10.077 -3.624 35.023 1.00 63.92 84 GLY B N 1
ATOM 2285 C CA . GLY B 1 84 ? -10.235 -2.407 35.815 1.00 64.22 84 GLY B CA 1
ATOM 2286 C C . GLY B 1 84 ? -11.540 -2.390 36.592 1.00 63.72 84 GLY B C 1
ATOM 2287 O O . GLY B 1 84 ? -11.926 -1.399 37.220 1.00 55.71 84 GLY B O 1
ATOM 2288 N N . THR B 1 85 ? -12.226 -3.520 36.524 1.00 56.72 85 THR B N 1
ATOM 2289 C CA . THR B 1 85 ? -13.478 -3.723 37.209 1.00 38.44 85 THR B CA 1
ATOM 2290 C C . THR B 1 85 ? -13.157 -4.230 38.605 1.00 52.66 85 THR B C 1
ATOM 2291 O O . THR B 1 85 ? -12.018 -4.588 38.883 1.00 57.65 85 THR B O 1
ATOM 2295 N N . ILE B 1 86 ? -14.145 -4.235 39.493 1.00 32.61 86 ILE B N 1
ATOM 2296 C CA . ILE B 1 86 ? -13.948 -4.719 40.843 1.00 38.75 86 ILE B CA 1
ATOM 2297 C C . ILE B 1 86 ? -14.993 -5.758 41.206 1.00 35.48 86 ILE B C 1
ATOM 2298 O O . ILE B 1 86 ? -16.170 -5.615 40.878 1.00 53.12 86 ILE B O 1
ATOM 2303 N N . ARG B 1 87 ? -14.562 -6.812 41.882 1.00 32.12 87 ARG B N 1
ATOM 2304 C CA . ARG B 1 87 ? -15.503 -7.786 42.409 1.00 36.35 87 ARG B CA 1
ATOM 2305 C C . ARG B 1 87 ? -15.436 -7.730 43.922 1.00 32.94 87 ARG B C 1
ATOM 2306 O O . ARG B 1 87 ? -14.400 -8.022 44.515 1.00 51.47 87 ARG B O 1
ATOM 2314 N N . VAL B 1 88 ? -16.539 -7.325 44.542 1.00 42.16 88 VAL B N 1
ATOM 2315 C CA . VAL B 1 88 ? -16.551 -7.064 45.979 1.00 33.03 88 VAL B CA 1
ATOM 2316 C C . VAL B 1 88 ? -17.574 -7.937 46.691 1.00 38.21 88 VAL B C 1
ATOM 2317 O O . VAL B 1 88 ? -18.646 -8.222 46.146 1.00 36.69 88 VAL B O 1
ATOM 2321 N N . LEU B 1 89 ? -17.224 -8.378 47.897 1.00 31.99 89 LEU B N 1
ATOM 2322 C CA . LEU B 1 89 ? -18.147 -9.123 48.732 1.00 36.19 89 LEU B CA 1
ATOM 2323 C C . LEU B 1 89 ? -18.619 -8.162 49.796 1.00 39.10 89 LEU B C 1
ATOM 2324 O O . LEU B 1 89 ? -17.801 -7.607 50.521 1.00 39.00 89 LEU B O 1
ATOM 2329 N N . VAL B 1 90 ? -19.928 -7.941 49.879 1.00 24.49 90 VAL B N 1
ATOM 2330 C CA . VAL B 1 90 ? -20.459 -7.016 50.883 1.00 21.45 90 VAL B CA 1
ATOM 2331 C C . VAL B 1 90 ? -21.443 -7.680 51.833 1.00 26.57 90 VAL B C 1
ATOM 2332 O O . VAL B 1 90 ? -21.968 -8.755 51.559 1.00 39.76 90 VAL B O 1
ATOM 2336 N N . GLU B 1 91 ? -21.680 -7.023 52.957 1.00 30.87 91 GLU B N 1
ATOM 2337 C CA . GLU B 1 91 ? -22.659 -7.474 53.929 1.00 24.61 91 GLU B CA 1
ATOM 2338 C C . GLU B 1 91 ? -23.511 -6.291 54.385 1.00 29.19 91 GLU B C 1
ATOM 2339 O O . GLU B 1 91 ? -22.983 -5.298 54.870 1.00 37.75 91 GLU B O 1
ATOM 2345 N N . GLY B 1 92 ? -24.826 -6.389 54.214 1.00 28.00 92 GLY B N 1
ATOM 2346 C CA . GLY B 1 92 ? -25.723 -5.358 54.707 1.00 28.84 92 GLY B CA 1
ATOM 2347 C C . GLY B 1 92 ? -25.703 -5.362 56.222 1.00 38.71 92 GLY B C 1
ATOM 2348 O O . GLY B 1 92 ? -25.702 -6.423 56.860 1.00 28.95 92 GLY B O 1
ATOM 2349 N N . LEU B 1 93 ? -25.676 -4.181 56.819 1.00 27.29 93 LEU B N 1
ATOM 2350 C CA . LEU B 1 93 ? -25.685 -4.109 58.278 1.00 34.19 93 LEU B CA 1
ATOM 2351 C C . LEU B 1 93 ? -26.958 -3.507 58.879 1.00 36.24 93 LEU B C 1
ATOM 2352 O O . LEU B 1 93 ? -27.616 -4.124 59.717 1.00 39.96 93 LEU B O 1
ATOM 2357 N N . LYS B 1 94 ? -27.278 -2.287 58.468 1.00 19.62 94 LYS B N 1
ATOM 2358 C CA . LYS B 1 94 ? -28.366 -1.534 59.070 1.00 40.25 94 LYS B CA 1
ATOM 2359 C C . LYS B 1 94 ? -29.086 -0.713 58.009 1.00 39.57 94 LYS B C 1
ATOM 2360 O O . LYS B 1 94 ? -28.482 -0.288 57.020 1.00 39.26 94 LYS B O 1
ATOM 2366 N N . ARG B 1 95 ? -30.380 -0.495 58.186 1.00 27.62 95 ARG B N 1
ATOM 2367 C CA . ARG B 1 95 ? -31.040 0.410 57.274 1.00 21.75 95 ARG B CA 1
ATOM 2368 C C . ARG B 1 95 ? -30.810 1.851 57.738 1.00 31.25 95 ARG B C 1
ATOM 2369 O O . ARG B 1 95 ? -30.540 2.084 58.906 1.00 36.60 95 ARG B O 1
ATOM 2377 N N . ALA B 1 96 ? -30.859 2.795 56.803 1.00 29.40 96 ALA B N 1
ATOM 2378 C CA . ALA B 1 96 ? -30.501 4.178 57.067 1.00 33.84 96 ALA B CA 1
ATOM 2379 C C . ALA B 1 96 ? -31.083 5.047 55.970 1.00 49.51 96 ALA B C 1
ATOM 2380 O O . ALA B 1 96 ? -31.461 4.544 54.907 1.00 37.27 96 ALA B O 1
ATOM 2382 N N . HIS B 1 97 ? -31.143 6.353 56.206 1.00 37.09 97 HIS B N 1
ATOM 2383 C CA . HIS B 1 97 ? -31.644 7.231 55.160 1.00 32.69 97 HIS B CA 1
ATOM 2384 C C . HIS B 1 97 ? -30.745 8.406 54.858 1.00 35.22 97 HIS B C 1
ATOM 2385 O O . HIS B 1 97 ? -30.125 8.980 55.751 1.00 41.86 97 HIS B O 1
ATOM 2392 N N . ILE B 1 98 ? -30.679 8.735 53.573 1.00 33.23 98 ILE B N 1
ATOM 2393 C CA . ILE B 1 98 ? -29.845 9.809 53.086 1.00 20.86 98 ILE B CA 1
ATOM 2394 C C . ILE B 1 98 ? -30.353 11.115 53.638 1.00 44.70 98 ILE B C 1
ATOM 2395 O O . ILE B 1 98 ? -31.532 11.441 53.524 1.00 61.72 98 ILE B O 1
ATOM 2400 N N . VAL B 1 99 ? -29.441 11.872 54.226 1.00 63.29 99 VAL B N 1
ATOM 2401 C CA . VAL B 1 99 ? -29.803 13.058 54.983 1.00 54.44 99 VAL B CA 1
ATOM 2402 C C . VAL B 1 99 ? -29.032 14.269 54.455 1.00 48.34 99 VAL B C 1
ATOM 2403 O O . VAL B 1 99 ? -29.400 15.413 54.700 1.00 47.04 99 VAL B O 1
ATOM 2407 N N . LYS B 1 100 ? -27.975 13.987 53.699 1.00 54.93 100 LYS B N 1
ATOM 2408 C CA . LYS B 1 100 ? -27.198 15.003 53.016 1.00 51.48 100 LYS B CA 1
ATOM 2409 C C . LYS B 1 100 ? -26.491 14.338 51.835 1.00 53.55 100 LYS B C 1
ATOM 2410 O O . LYS B 1 100 ? -25.920 13.254 51.983 1.00 45.13 100 LYS B O 1
ATOM 2416 N N . TYR B 1 101 ? -26.543 14.980 50.670 1.00 50.99 101 TYR B N 1
ATOM 2417 C CA . TYR B 1 101 ? -26.010 14.406 49.433 1.00 56.77 101 TYR B CA 1
ATOM 2418 C C . TYR B 1 101 ? -24.792 15.199 48.946 1.00 57.44 101 TYR B C 1
ATOM 2419 O O . TYR B 1 101 ? -24.921 16.312 48.444 1.00 71.84 101 TYR B O 1
ATOM 2428 N N . ASN B 1 102 ? -23.607 14.626 49.108 1.00 58.25 102 ASN B N 1
ATOM 2429 C CA . ASN B 1 102 ? -22.370 15.295 48.707 1.00 50.86 102 ASN B CA 1
ATOM 2430 C C . ASN B 1 102 ? -21.870 14.736 47.378 1.00 56.88 102 ASN B C 1
ATOM 2431 O O . ASN B 1 102 ? -21.071 13.802 47.352 1.00 54.04 102 ASN B O 1
ATOM 2436 N N . GLU B 1 103 ? -22.357 15.284 46.270 1.00 61.63 103 GLU B N 1
ATOM 2437 C CA . GLU B 1 103 ? -21.900 14.848 44.951 1.00 59.44 103 GLU B CA 1
ATOM 2438 C C . GLU B 1 103 ? -20.497 15.405 44.648 1.00 72.67 103 GLU B C 1
ATOM 2439 O O . GLU B 1 103 ? -20.318 16.608 44.462 1.00 71.95 103 GLU B O 1
ATOM 2445 N N . HIS B 1 104 ? -19.498 14.531 44.632 1.00 68.77 104 HIS B N 1
ATOM 2446 C CA . HIS B 1 104 ? -18.135 14.933 44.309 1.00 40.48 104 HIS B CA 1
ATOM 2447 C C . HIS B 1 104 ? -17.904 14.669 42.822 1.00 58.27 104 HIS B C 1
ATOM 2448 O O . HIS B 1 104 ? -18.824 14.264 42.100 1.00 63.54 104 HIS B O 1
ATOM 2455 N N . GLU B 1 105 ? -16.670 14.868 42.372 1.00 57.27 105 GLU B N 1
ATOM 2456 C CA . GLU B 1 105 ? -16.347 14.677 40.969 1.00 62.25 105 GLU B CA 1
ATOM 2457 C C . GLU B 1 105 ? -16.125 13.205 40.629 1.00 67.30 105 GLU B C 1
ATOM 2458 O O . GLU B 1 105 ? -16.593 12.727 39.592 1.00 72.65 105 GLU B O 1
ATOM 2464 N N . ASP B 1 106 ? -15.419 12.492 41.507 1.00 80.76 106 ASP B N 1
ATOM 2465 C CA . ASP B 1 106 ? -15.034 11.101 41.254 1.00 74.18 106 ASP B CA 1
ATOM 2466 C C . ASP B 1 106 ? -16.076 10.073 41.680 1.00 59.80 106 ASP B C 1
ATOM 2467 O O . ASP B 1 106 ? -16.055 8.930 41.229 1.00 69.32 106 ASP B O 1
ATOM 2472 N N . TYR B 1 107 ? -16.987 10.479 42.549 1.00 37.94 107 TYR B N 1
ATOM 2473 C CA . TYR B 1 107 ? -17.916 9.539 43.148 1.00 55.29 107 TYR B CA 1
ATOM 2474 C C . TYR B 1 107 ? -18.842 10.360 44.009 1.00 43.52 107 TYR B C 1
ATOM 2475 O O . TYR B 1 107 ? -18.593 11.538 44.222 1.00 50.08 107 TYR B O 1
ATOM 2484 N N . THR B 1 108 ? -19.906 9.749 44.516 1.00 38.36 108 THR B N 1
ATOM 2485 C CA . THR B 1 108 ? -20.817 10.485 45.374 1.00 31.64 108 THR B CA 1
ATOM 2486 C C . THR B 1 108 ? -20.674 9.993 46.793 1.00 28.78 108 THR B C 1
ATOM 2487 O O . THR B 1 108 ? -20.292 8.857 47.035 1.00 49.79 108 THR B O 1
ATOM 2491 N N . SER B 1 109 ? -20.961 10.871 47.732 1.00 30.82 109 SER B N 1
ATOM 2492 C CA . SER B 1 109 ? -20.797 10.575 49.139 1.00 44.59 109 SER B CA 1
ATOM 2493 C C . SER B 1 109 ? -22.066 11.048 49.819 1.00 50.07 109 SER B C 1
ATOM 2494 O O . SER B 1 109 ? -22.770 11.907 49.299 1.00 34.96 109 SER B O 1
ATOM 2497 N N . VAL B 1 110 ? -22.364 10.511 50.991 1.00 41.41 110 VAL B N 1
ATOM 2498 C CA . VAL B 1 110 ? -23.663 10.768 51.555 1.00 34.21 110 VAL B CA 1
ATOM 2499 C C . VAL B 1 110 ? -23.612 10.767 53.091 1.00 41.95 110 VAL B C 1
ATOM 2500 O O . VAL B 1 110 ? -22.843 10.020 53.697 1.00 44.81 110 VAL B O 1
ATOM 2504 N N . ASP B 1 111 ? -24.387 11.655 53.708 1.00 33.21 111 ASP B N 1
ATOM 2505 C CA . ASP B 1 111 ? -24.585 11.624 55.150 1.00 36.55 111 ASP B CA 1
ATOM 2506 C C . ASP B 1 111 ? -25.868 10.863 55.437 1.00 42.72 111 ASP B C 1
ATOM 2507 O O . ASP B 1 111 ? -26.893 11.098 54.813 1.00 50.56 111 ASP B O 1
ATOM 2512 N N . ILE B 1 112 ? -25.815 9.950 56.388 1.00 26.81 112 ILE B N 1
ATOM 2513 C CA . ILE B 1 112 ? -26.943 9.090 56.625 1.00 32.08 112 ILE B CA 1
ATOM 2514 C C . ILE B 1 112 ? -27.275 9.023 58.105 1.00 42.52 112 ILE B C 1
ATOM 2515 O O . ILE B 1 112 ? -26.420 9.260 58.956 1.00 47.66 112 ILE B O 1
ATOM 2520 N N . GLN B 1 113 ? -28.530 8.719 58.407 1.00 40.00 113 GLN B N 1
ATOM 2521 C CA . GLN B 1 113 ? -28.923 8.428 59.777 1.00 42.21 113 GLN B CA 1
ATOM 2522 C C . GLN B 1 113 ? -29.432 7.002 59.860 1.00 29.90 113 GLN B C 1
ATOM 2523 O O . GLN B 1 113 ? -30.344 6.627 59.139 1.00 39.29 113 GLN B O 1
ATOM 2529 N N . LEU B 1 114 ? -28.817 6.206 60.725 1.00 36.12 114 LEU B N 1
ATOM 2530 C CA . LEU B 1 114 ? -29.259 4.840 60.963 1.00 43.98 114 LEU B CA 1
ATOM 2531 C C . LEU B 1 114 ? -30.710 4.815 61.482 1.00 48.67 114 LEU B C 1
ATOM 2532 O O . LEU B 1 114 ? -31.107 5.636 62.304 1.00 44.59 114 LEU B O 1
ATOM 2537 N N . ILE B 1 115 ? -31.499 3.874 60.980 1.00 41.31 115 ILE B N 1
ATOM 2538 C CA . ILE B 1 115 ? -32.905 3.766 61.342 1.00 41.72 115 ILE B CA 1
ATOM 2539 C C . ILE B 1 115 ? -33.112 2.671 62.378 1.00 47.04 115 ILE B C 1
ATOM 2540 O O . ILE B 1 115 ? -32.563 1.555 62.260 1.00 42.50 115 ILE B O 1
ATOM 2545 N N . HIS B 1 116 ? -33.889 3.028 63.403 1.00 38.82 116 HIS B N 1
ATOM 2546 C CA . HIS B 1 116 ? -34.179 2.130 64.524 1.00 61.27 116 HIS B CA 1
ATOM 2547 C C . HIS B 1 116 ? -35.468 1.342 64.302 1.00 67.60 116 HIS B C 1
ATOM 2548 O O . HIS B 1 116 ? -36.512 1.917 63.974 1.00 32.63 116 HIS B O 1
ATOM 2555 N N . GLU B 1 117 ? -35.368 0.027 64.495 1.00 81.09 117 GLU B N 1
ATOM 2556 C CA . GLU B 1 117 ? -36.454 -0.914 64.240 1.00 45.81 117 GLU B CA 1
ATOM 2557 C C . GLU B 1 117 ? -37.298 -1.155 65.493 1.00 81.85 117 GLU B C 1
ATOM 2558 O O . GLU B 1 117 ? -36.820 -1.693 66.504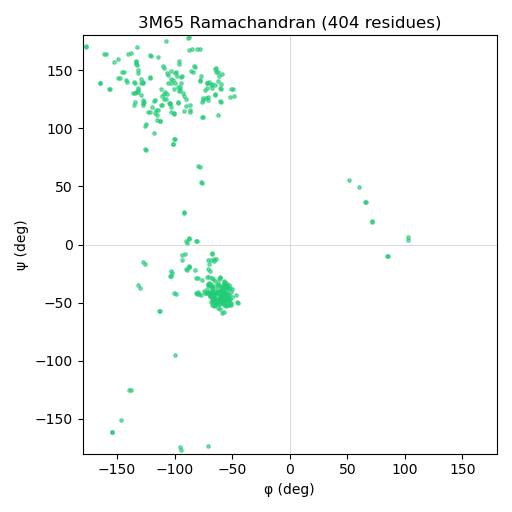 1.00 75.70 117 GLU B O 1
ATOM 2564 N N . ASP B 1 118 ? -38.558 -0.733 65.411 1.00 100.22 118 ASP B N 1
ATOM 2565 C CA . ASP B 1 118 ? -39.542 -0.952 66.461 1.00 79.01 118 ASP B CA 1
ATOM 2566 C C . ASP B 1 118 ? -39.764 -2.453 66.667 1.00 74.07 118 ASP B C 1
ATOM 2567 O O . ASP B 1 118 ? -40.336 -3.136 65.809 1.00 52.89 118 ASP B O 1
ATOM 2572 N N . LYS B 1 121 ? -38.760 -7.520 71.014 1.00 36.30 121 LYS B N 1
ATOM 2573 C CA . LYS B 1 121 ? -39.723 -8.190 70.137 1.00 72.78 121 LYS B CA 1
ATOM 2574 C C . LYS B 1 121 ? -40.836 -8.905 70.942 1.00 97.39 121 LYS B C 1
ATOM 2575 O O . LYS B 1 121 ? -40.726 -9.037 72.158 1.00 113.17 121 LYS B O 1
ATOM 2581 N N . ASP B 1 122 ? -41.882 -9.383 70.261 1.00 93.84 122 ASP B N 1
ATOM 2582 C CA . ASP B 1 122 ? -43.105 -9.888 70.917 1.00 87.94 122 ASP B CA 1
ATOM 2583 C C . ASP B 1 122 ? -43.312 -11.413 70.905 1.00 100.02 122 ASP B C 1
ATOM 2584 O O . ASP B 1 122 ? -42.534 -12.155 70.296 1.00 103.91 122 ASP B O 1
ATOM 2589 N N . THR B 1 123 ? -44.375 -11.860 71.592 1.00 95.33 123 THR B N 1
ATOM 2590 C CA . THR B 1 123 ? -44.978 -13.184 71.371 1.00 85.10 123 THR B CA 1
ATOM 2591 C C . THR B 1 123 ? -45.914 -13.084 70.175 1.00 78.21 123 THR B C 1
ATOM 2592 O O . THR B 1 123 ? -46.251 -14.086 69.533 1.00 84.26 123 THR B O 1
ATOM 2596 N N . GLU B 1 124 ? -46.351 -11.862 69.890 1.00 49.32 124 GLU B N 1
ATOM 2597 C CA . GLU B 1 124 ? -46.982 -11.574 68.609 1.00 60.28 124 GLU B CA 1
ATOM 2598 C C . GLU B 1 124 ? -46.022 -11.902 67.471 1.00 51.90 124 GLU B C 1
ATOM 2599 O O . GLU B 1 124 ? -46.393 -12.595 66.528 1.00 54.42 124 GLU B O 1
ATOM 2605 N N . ASP B 1 125 ? -44.789 -11.402 67.574 1.00 45.79 125 ASP B N 1
ATOM 2606 C CA . ASP B 1 125 ? -43.775 -11.594 66.532 1.00 53.99 125 ASP B CA 1
ATOM 2607 C C . ASP B 1 125 ? -43.575 -13.064 66.217 1.00 54.19 125 ASP B C 1
ATOM 2608 O O . ASP B 1 125 ? -43.335 -13.429 65.069 1.00 62.08 125 ASP B O 1
ATOM 2613 N N . GLU B 1 126 ? -43.688 -13.903 67.241 1.00 49.39 126 GLU B N 1
ATOM 2614 C CA . GLU B 1 126 ? -43.509 -15.338 67.076 1.00 62.36 126 GLU B CA 1
ATOM 2615 C C . GLU B 1 126 ? -44.659 -15.944 66.284 1.00 56.83 126 GLU B C 1
ATOM 2616 O O . GLU B 1 126 ? -44.444 -16.781 65.409 1.00 53.89 126 GLU B O 1
ATOM 2622 N N . ALA B 1 127 ? -45.875 -15.499 66.579 1.00 52.94 127 ALA B N 1
ATOM 2623 C CA . ALA B 1 127 ? -47.052 -15.947 65.840 1.00 50.82 127 ALA B CA 1
ATOM 2624 C C . ALA B 1 127 ? -46.923 -15.533 64.388 1.00 49.66 127 ALA B C 1
ATOM 2625 O O . ALA B 1 127 ? -47.011 -16.366 63.483 1.00 48.74 127 ALA B O 1
ATOM 2627 N N . LEU B 1 128 ? -46.700 -14.244 64.164 1.00 42.74 128 LEU B N 1
ATOM 2628 C CA . LEU B 1 128 ? -46.502 -13.757 62.801 1.00 53.04 128 LEU B CA 1
ATOM 2629 C C . LEU B 1 128 ? -45.449 -14.561 62.024 1.00 45.38 128 LEU B C 1
ATOM 2630 O O . LEU B 1 128 ? -45.649 -14.850 60.850 1.00 43.22 128 LEU B O 1
ATOM 2635 N N . MET B 1 129 ? -44.349 -14.935 62.676 1.00 37.80 129 MET B N 1
ATOM 2636 C CA . MET B 1 129 ? -43.332 -15.716 61.989 1.00 35.37 129 MET B CA 1
ATOM 2637 C C . MET B 1 129 ? -43.873 -17.095 61.643 1.00 39.63 129 MET B C 1
ATOM 2638 O O . MET B 1 129 ? -43.644 -17.596 60.550 1.00 52.86 129 MET B O 1
ATOM 2643 N N . ARG B 1 130 ? -44.610 -17.706 62.563 1.00 48.52 130 ARG B N 1
ATOM 2644 C CA . ARG B 1 130 ? -45.243 -18.995 62.275 1.00 46.56 130 ARG B CA 1
ATOM 2645 C C . ARG B 1 130 ? -46.146 -18.871 61.042 1.00 46.95 130 ARG B C 1
ATOM 2646 O O . ARG B 1 130 ? -46.146 -19.733 60.159 1.00 48.41 130 ARG B O 1
ATOM 2654 N N . THR B 1 131 ? -46.910 -17.785 60.989 1.00 29.57 131 THR B N 1
ATOM 2655 C CA . THR B 1 131 ? -47.791 -17.517 59.857 1.00 41.74 131 THR B CA 1
ATOM 2656 C C . THR B 1 131 ? -47.012 -17.292 58.569 1.00 44.07 131 THR B C 1
ATOM 2657 O O . THR B 1 131 ? -47.362 -17.834 57.518 1.00 38.86 131 THR B O 1
ATOM 2661 N N . LEU B 1 132 ? -45.960 -16.484 58.652 1.00 41.13 132 LEU B N 1
ATOM 2662 C CA . LEU B 1 132 ? -45.104 -16.227 57.493 1.00 43.06 132 LEU B CA 1
ATOM 2663 C C . LEU B 1 132 ? -44.577 -17.532 56.919 1.00 43.80 132 LEU B C 1
ATOM 2664 O O . LEU B 1 132 ? -44.649 -17.756 55.715 1.00 44.84 132 LEU B O 1
ATOM 2669 N N . LEU B 1 133 ? -44.050 -18.396 57.783 1.00 36.73 133 LEU B N 1
ATOM 2670 C CA . LEU B 1 133 ? -43.524 -19.677 57.330 1.00 25.60 133 LEU B CA 1
ATOM 2671 C C . LEU B 1 133 ? -44.603 -20.556 56.692 1.00 41.98 133 LEU B C 1
ATOM 2672 O O . LEU B 1 133 ? -44.354 -21.197 55.674 1.00 52.16 133 LEU B O 1
ATOM 2677 N N . ASP B 1 134 ? -45.798 -20.577 57.279 1.00 33.62 134 ASP B N 1
ATOM 2678 C CA . ASP B 1 134 ? -46.857 -21.427 56.764 1.00 30.60 134 ASP B CA 1
ATOM 2679 C C . ASP B 1 134 ? -47.284 -20.974 55.370 1.00 41.28 134 ASP B C 1
ATOM 2680 O O . ASP B 1 134 ? -47.305 -21.778 54.428 1.00 42.42 134 ASP B O 1
ATOM 2685 N N . HIS B 1 135 ? -47.614 -19.690 55.239 1.00 44.72 135 HIS B N 1
ATOM 2686 C CA . HIS B 1 135 ? -47.974 -19.121 53.939 1.00 41.44 135 HIS B CA 1
ATOM 2687 C C . HIS B 1 135 ? -46.875 -19.347 52.898 1.00 44.38 135 HIS B C 1
ATOM 2688 O O . HIS B 1 135 ? -47.157 -19.767 51.767 1.00 43.77 135 HIS B O 1
ATOM 2695 N N . PHE B 1 136 ? -45.627 -19.095 53.292 1.00 31.23 136 PHE B N 1
ATOM 2696 C CA . PHE B 1 136 ? -44.480 -19.311 52.408 1.00 34.86 136 PHE B CA 1
ATOM 2697 C C . PHE B 1 136 ? -44.383 -20.764 51.927 1.00 36.95 136 PHE B C 1
ATOM 2698 O O . PHE B 1 136 ? -44.130 -21.024 50.752 1.00 35.89 136 PHE B O 1
ATOM 2706 N N . ASP B 1 137 ? -44.606 -21.704 52.841 1.00 28.70 137 ASP B N 1
ATOM 2707 C CA . ASP B 1 137 ? -44.622 -23.122 52.510 1.00 34.75 137 ASP B CA 1
ATOM 2708 C C . ASP B 1 137 ? -45.814 -23.508 51.612 1.00 44.68 137 ASP B C 1
ATOM 2709 O O . ASP B 1 137 ? -45.656 -24.313 50.691 1.00 42.66 137 ASP B O 1
ATOM 2714 N N . GLN B 1 138 ? -46.995 -22.944 51.878 1.00 39.52 138 GLN B N 1
ATOM 2715 C CA . GLN B 1 138 ? -48.164 -23.152 51.009 1.00 53.16 138 GLN B CA 1
ATOM 2716 C C . GLN B 1 138 ? -47.823 -22.729 49.587 1.00 51.70 138 GLN B C 1
ATOM 2717 O O . GLN B 1 138 ? -48.128 -23.432 48.622 1.00 47.25 138 GLN B O 1
ATOM 2723 N N . TYR B 1 139 ? -47.197 -21.561 49.478 1.00 30.70 139 TYR B N 1
ATOM 2724 C CA . TYR B 1 139 ? -46.864 -20.963 48.186 1.00 31.77 139 TYR B CA 1
ATOM 2725 C C . TYR B 1 139 ? -45.805 -21.790 47.436 1.00 42.24 139 TYR B C 1
ATOM 2726 O O . TYR B 1 139 ? -45.933 -22.047 46.241 1.00 33.92 139 TYR B O 1
ATOM 2735 N N . ILE B 1 140 ? -44.773 -22.234 48.144 1.00 37.19 140 ILE B N 1
ATOM 2736 C CA . ILE B 1 140 ? -43.796 -23.133 47.547 1.00 33.84 140 ILE B CA 1
ATOM 2737 C C . ILE B 1 140 ? -44.457 -24.446 47.088 1.00 39.71 140 ILE B C 1
ATOM 2738 O O . ILE B 1 140 ? -44.220 -24.897 45.965 1.00 45.98 140 ILE B O 1
ATOM 2743 N N . LYS B 1 141 ? -45.293 -25.042 47.945 1.00 29.45 141 LYS B N 1
ATOM 2744 C CA . LYS B 1 141 ? -46.003 -26.294 47.634 1.00 20.58 141 LYS B CA 1
ATOM 2745 C C . LYS B 1 141 ? -46.896 -26.154 46.408 1.00 49.08 141 LYS B C 1
ATOM 2746 O O . LYS B 1 141 ? -46.980 -27.059 45.572 1.00 49.73 141 LYS B O 1
ATOM 2752 N N . ILE B 1 142 ? -47.561 -25.007 46.309 1.00 51.08 142 ILE B N 1
ATOM 2753 C CA . ILE B 1 142 ? -48.465 -24.734 45.202 1.00 39.32 142 ILE B CA 1
ATOM 2754 C C . ILE B 1 142 ? -47.748 -24.503 43.862 1.00 47.09 142 ILE B C 1
ATOM 2755 O O . ILE B 1 142 ? -48.214 -25.001 42.840 1.00 36.77 142 ILE B O 1
ATOM 2760 N N . SER B 1 143 ? -46.628 -23.769 43.857 1.00 35.63 143 SER B N 1
ATOM 2761 C CA . SER B 1 143 ? -45.828 -23.633 42.634 1.00 45.12 143 SER B CA 1
ATOM 2762 C C . SER B 1 143 ? -45.411 -25.016 42.164 1.00 54.57 143 SER B C 1
ATOM 2763 O O . SER B 1 143 ? -45.594 -25.368 41.006 1.00 45.06 143 SER B O 1
ATOM 2766 N N . LYS B 1 144 ? -44.850 -25.794 43.084 1.00 47.95 144 LYS B N 1
ATOM 2767 C CA . LYS B 1 144 ? -44.364 -27.130 42.780 1.00 49.26 144 LYS B CA 1
ATOM 2768 C C . LYS B 1 144 ? -45.465 -27.963 42.111 1.00 47.35 144 LYS B C 1
ATOM 2769 O O . LYS B 1 144 ? -45.227 -28.654 41.123 1.00 45.19 144 LYS B O 1
ATOM 2775 N N . LYS B 1 145 ? -46.677 -27.863 42.641 1.00 45.35 145 LYS B N 1
ATOM 2776 C CA . LYS B 1 145 ? -47.823 -28.615 42.130 1.00 46.44 145 LYS B CA 1
ATOM 2777 C C . LYS B 1 145 ? -48.277 -28.121 40.752 1.00 45.27 145 LYS B C 1
ATOM 2778 O O . LYS B 1 145 ? -48.586 -28.917 39.855 1.00 41.26 145 LYS B O 1
ATOM 2784 N N . ILE B 1 146 ? -48.321 -26.805 40.584 1.00 39.44 146 ILE B N 1
ATOM 2785 C CA . ILE B 1 146 ? -48.732 -26.235 39.315 1.00 43.45 146 ILE B CA 1
ATOM 2786 C C . ILE B 1 146 ? -47.751 -26.610 38.201 1.00 53.45 146 ILE B C 1
ATOM 2787 O O . ILE B 1 146 ? -48.149 -27.082 37.132 1.00 62.52 146 ILE B O 1
ATOM 2792 N N . SER B 1 147 ? -46.466 -26.419 38.460 1.00 32.04 147 SER B N 1
ATOM 2793 C CA . SER B 1 147 ? -45.464 -26.600 37.430 1.00 36.60 147 SER B CA 1
ATOM 2794 C C . SER B 1 147 ? -45.390 -28.064 37.021 1.00 42.73 147 SER B C 1
ATOM 2795 O O . SER B 1 147 ? -45.063 -28.383 35.881 1.00 48.92 147 SER B O 1
ATOM 2798 N N . ALA B 1 148 ? -45.690 -28.954 37.958 1.00 42.47 148 ALA B N 1
ATOM 2799 C CA . ALA B 1 148 ? -45.715 -30.385 37.671 1.00 35.34 148 ALA B CA 1
ATOM 2800 C C . ALA B 1 148 ? -46.845 -30.735 36.714 1.00 43.89 148 ALA B C 1
ATOM 2801 O O . ALA B 1 148 ? -46.635 -31.439 35.721 1.00 52.07 148 ALA B O 1
ATOM 2803 N N . GLU B 1 149 ? -48.048 -30.254 37.023 1.00 34.24 149 GLU B N 1
ATOM 2804 C CA . GLU B 1 149 ? -49.202 -30.473 36.150 1.00 40.62 149 GLU B CA 1
ATOM 2805 C C . GLU B 1 149 ? -48.925 -29.910 34.745 1.00 51.23 149 GLU B C 1
ATOM 2806 O O . GLU B 1 149 ? -49.358 -30.466 33.725 1.00 33.19 149 GLU B O 1
ATOM 2812 N N . THR B 1 150 ? -48.184 -28.808 34.698 1.00 42.36 150 THR B N 1
ATOM 2813 C CA . THR B 1 150 ? -47.796 -28.216 33.429 1.00 33.29 150 THR B CA 1
ATOM 2814 C C . THR B 1 150 ? -46.859 -29.139 32.652 1.00 42.15 150 THR B C 1
ATOM 2815 O O . THR B 1 150 ? -47.117 -29.448 31.489 1.00 34.95 150 THR B O 1
ATOM 2819 N N . TYR B 1 151 ? -45.787 -29.592 33.296 1.00 25.54 151 TYR B N 1
ATOM 2820 C CA . TYR B 1 151 ? -44.859 -30.511 32.647 1.00 33.29 151 TYR B CA 1
ATOM 2821 C C . TYR B 1 151 ? -45.547 -31.766 32.095 1.00 45.20 151 TYR B C 1
ATOM 2822 O O . TYR B 1 151 ? -45.200 -32.235 31.018 1.00 52.47 151 TYR B O 1
ATOM 2831 N N . ALA B 1 152 ? -46.517 -32.306 32.828 1.00 36.56 152 ALA B N 1
ATOM 2832 C CA . ALA B 1 152 ? -47.281 -33.470 32.358 1.00 41.54 152 ALA B CA 1
ATOM 2833 C C . ALA B 1 152 ? -48.176 -33.168 31.160 1.00 31.17 152 ALA B C 1
ATOM 2834 O O . ALA B 1 152 ? -48.330 -33.997 30.274 1.00 44.35 152 ALA B O 1
ATOM 2836 N N . ALA B 1 153 ? -48.766 -31.982 31.134 1.00 33.80 153 ALA B N 1
ATOM 2837 C CA . ALA B 1 153 ? -49.632 -31.593 30.023 1.00 42.00 153 ALA B CA 1
ATOM 2838 C C . ALA B 1 153 ? -48.811 -31.450 28.757 1.00 44.67 153 ALA B C 1
ATOM 2839 O O . ALA B 1 153 ? -49.151 -31.975 27.698 1.00 60.47 153 ALA B O 1
ATOM 2841 N N . VAL B 1 154 ? -47.715 -30.724 28.891 1.00 39.90 154 VAL B N 1
ATOM 2842 C CA . VAL B 1 154 ? -46.818 -30.434 27.791 1.00 25.22 154 VAL B CA 1
ATOM 2843 C C . VAL B 1 154 ? -46.146 -31.709 27.260 1.00 40.83 154 VAL B C 1
ATOM 2844 O O . VAL B 1 154 ? -45.871 -31.826 26.066 1.00 50.98 154 VAL B O 1
ATOM 2848 N N . THR B 1 155 ? -45.918 -32.672 28.147 1.00 33.31 155 THR B N 1
ATOM 2849 C CA . THR B 1 155 ? -45.384 -33.976 27.763 1.00 37.40 155 THR B CA 1
ATOM 2850 C C . THR B 1 155 ? -46.204 -34.712 26.690 1.00 46.52 155 THR B C 1
ATOM 2851 O O . THR B 1 155 ? -45.635 -35.390 25.835 1.00 48.61 155 THR B O 1
ATOM 2855 N N . ASP B 1 156 ? -47.531 -34.582 26.748 1.00 56.43 156 ASP B N 1
ATOM 2856 C CA . ASP B 1 156 ? -48.438 -35.280 25.827 1.00 58.90 156 ASP B CA 1
ATOM 2857 C C . ASP B 1 156 ? -48.792 -34.470 24.585 1.00 47.57 156 ASP B C 1
ATOM 2858 O O . ASP B 1 156 ? -49.858 -34.660 24.013 1.00 61.89 156 ASP B O 1
ATOM 2863 N N . ILE B 1 157 ? -47.905 -33.573 24.171 1.00 52.87 157 ILE B N 1
ATOM 2864 C CA . ILE B 1 157 ? -48.140 -32.762 22.979 1.00 51.51 157 ILE B CA 1
ATOM 2865 C C . ILE B 1 157 ? -47.322 -33.284 21.787 1.00 42.47 157 ILE B C 1
ATOM 2866 O O . ILE B 1 157 ? -46.101 -33.295 21.833 1.00 49.54 157 ILE B O 1
ATOM 2871 N N . GLU B 1 158 ? -48.005 -33.707 20.725 1.00 48.80 158 GLU B N 1
ATOM 2872 C CA . GLU B 1 158 ? -47.363 -34.319 19.560 1.00 49.74 158 GLU B CA 1
ATOM 2873 C C . GLU B 1 158 ? -46.902 -33.320 18.489 1.00 37.61 158 GLU B C 1
ATOM 2874 O O . GLU B 1 158 ? -46.055 -33.639 17.669 1.00 54.51 158 GLU B O 1
ATOM 2880 N N . GLU B 1 159 ? -47.451 -32.111 18.505 1.00 31.06 159 GLU B N 1
ATOM 2881 C CA . GLU B 1 159 ? -47.142 -31.108 17.490 1.00 41.25 159 GLU B CA 1
ATOM 2882 C C . GLU B 1 159 ? -46.065 -30.122 17.964 1.00 47.98 159 GLU B C 1
ATOM 2883 O O . GLU B 1 159 ? -46.243 -29.431 18.958 1.00 46.27 159 GLU B O 1
ATOM 2889 N N . PRO B 1 160 ? -44.955 -30.034 17.223 1.00 51.02 160 PRO B N 1
ATOM 2890 C CA . PRO B 1 160 ? -43.790 -29.248 17.647 1.00 42.27 160 PRO B CA 1
ATOM 2891 C C . PRO B 1 160 ? -44.146 -27.780 17.851 1.00 46.58 160 PRO B C 1
ATOM 2892 O O . PRO B 1 160 ? -43.691 -27.139 18.802 1.00 49.16 160 PRO B O 1
ATOM 2896 N N . GLY B 1 161 ? -44.955 -27.250 16.945 1.00 29.58 161 GLY B N 1
ATOM 2897 C CA . GLY B 1 161 ? -45.266 -25.839 16.956 1.00 30.32 161 GLY B CA 1
ATOM 2898 C C . GLY B 1 161 ? -46.096 -25.536 18.173 1.00 48.42 161 GLY B C 1
ATOM 2899 O O . GLY B 1 161 ? -45.883 -24.532 18.858 1.00 46.44 161 GLY B O 1
ATOM 2900 N N . ARG B 1 162 ? -47.040 -26.433 18.445 1.00 39.45 162 ARG B N 1
ATOM 2901 C CA . ARG B 1 162 ? -47.938 -26.294 19.580 1.00 41.67 162 ARG B CA 1
ATOM 2902 C C . ARG B 1 162 ? -47.190 -26.500 20.894 1.00 46.12 162 ARG B C 1
ATOM 2903 O O . ARG B 1 162 ? -47.517 -25.882 21.898 1.00 36.58 162 ARG B O 1
ATOM 2911 N N . MET B 1 163 ? -46.179 -27.358 20.899 1.00 26.58 163 MET B N 1
ATOM 2912 C CA . MET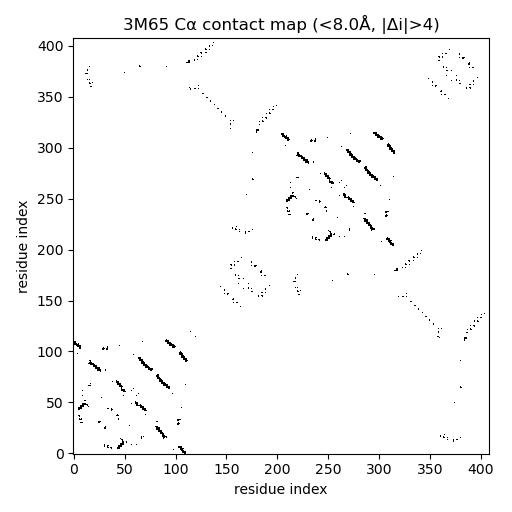 B 1 163 ? -45.385 -27.511 22.106 1.00 34.55 163 MET B CA 1
ATOM 2913 C C . MET B 1 163 ? -44.570 -26.245 22.390 1.00 43.10 163 MET B C 1
ATOM 2914 O O . MET B 1 163 ? -44.518 -25.780 23.521 1.00 42.09 163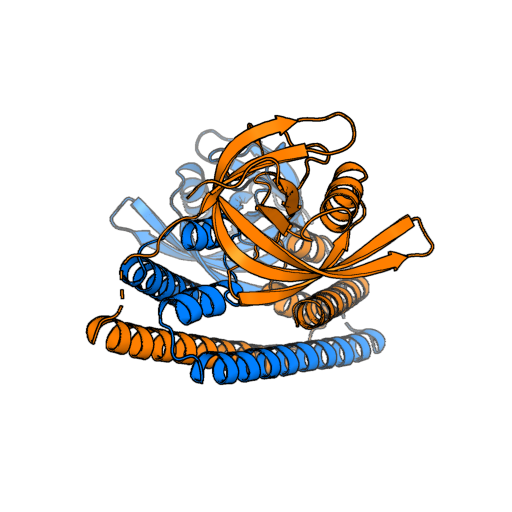 MET B O 1
ATOM 2919 N N . ALA B 1 164 ? -43.953 -25.672 21.364 1.00 23.52 164 ALA B N 1
ATOM 2920 C CA . ALA B 1 164 ? -43.193 -24.435 21.551 1.00 20.45 164 ALA B CA 1
ATOM 2921 C C . ALA B 1 164 ? -44.072 -23.309 22.085 1.00 29.10 164 ALA B C 1
ATOM 2922 O O . ALA B 1 164 ? -43.689 -22.591 22.992 1.00 31.08 164 ALA B O 1
ATOM 2924 N N . ASP B 1 165 ? -45.253 -23.136 21.515 1.00 31.50 165 ASP B N 1
ATOM 2925 C CA . ASP B 1 165 ? -46.151 -22.094 22.008 1.00 36.11 165 ASP B CA 1
ATOM 2926 C C . ASP B 1 165 ? -46.541 -22.303 23.477 1.00 43.18 165 ASP B C 1
ATOM 2927 O O . ASP B 1 165 ? -46.441 -21.387 24.304 1.00 37.68 165 ASP B O 1
ATOM 2932 N N . ILE B 1 166 ? -46.999 -23.511 23.792 1.00 33.07 166 ILE B N 1
ATOM 2933 C CA . ILE B 1 166 ? -47.530 -23.789 25.118 1.00 27.37 166 ILE B CA 1
ATOM 2934 C C . ILE B 1 166 ? -46.471 -23.717 26.198 1.00 33.30 166 ILE B C 1
ATOM 2935 O O . ILE B 1 166 ? -46.720 -23.141 27.257 1.00 34.32 166 ILE B O 1
ATOM 2940 N N . VAL B 1 167 ? -45.287 -24.268 25.930 1.00 28.02 167 VAL B N 1
ATOM 2941 C CA . VAL B 1 167 ? -44.176 -24.123 26.875 1.00 25.53 167 VAL B CA 1
ATOM 2942 C C . VAL B 1 167 ? -43.791 -22.643 27.089 1.00 43.12 167 VAL B C 1
ATOM 2943 O O . VAL B 1 167 ? -43.575 -22.216 28.229 1.00 47.42 167 VAL B O 1
ATOM 2947 N N . ALA B 1 168 ? -43.718 -21.866 26.006 1.00 23.63 168 ALA B N 1
ATOM 2948 C CA . ALA B 1 168 ? -43.472 -20.423 26.117 1.00 24.44 168 ALA B CA 1
ATOM 2949 C C . ALA B 1 168 ? -44.540 -19.696 26.943 1.00 32.59 168 ALA B C 1
ATOM 2950 O O . ALA B 1 168 ? -44.226 -18.773 27.684 1.00 33.77 168 ALA B O 1
ATOM 2952 N N . SER B 1 169 ? -45.799 -20.092 26.813 1.00 19.73 169 SER B N 1
ATOM 2953 C CA . SER B 1 169 ? -46.854 -19.441 27.598 1.00 33.80 169 SER B CA 1
ATOM 2954 C C . SER B 1 169 ? -46.787 -19.709 29.119 1.00 37.71 169 SER B C 1
ATOM 2955 O O . SER B 1 169 ? -47.470 -19.032 29.879 1.00 55.34 169 SER B O 1
ATOM 2958 N N . HIS B 1 170 ? -45.983 -20.683 29.563 1.00 29.77 170 HIS B N 1
ATOM 2959 C CA . HIS B 1 170 ? -45.846 -20.975 31.008 1.00 31.08 170 HIS B CA 1
ATOM 2960 C C . HIS B 1 170 ? -44.557 -20.440 31.638 1.00 18.81 170 HIS B C 1
ATOM 2961 O O . HIS B 1 170 ? -44.483 -20.252 32.842 1.00 33.23 170 HIS B O 1
ATOM 2968 N N . LEU B 1 171 ? -43.543 -20.220 30.810 1.00 21.55 171 LEU B N 1
ATOM 2969 C CA . LEU B 1 171 ? -42.297 -19.630 31.244 1.00 34.77 171 LEU B CA 1
ATOM 2970 C C . LEU B 1 171 ? -42.582 -18.217 31.712 1.00 45.22 171 LEU B C 1
ATOM 2971 O O . LEU B 1 171 ? -43.496 -17.575 31.198 1.00 41.30 171 LEU B O 1
ATOM 2976 N N . PRO B 1 172 ? -41.806 -17.736 32.698 1.00 53.21 172 PRO B N 1
ATOM 2977 C CA . PRO B 1 172 ? -41.823 -16.350 33.180 1.00 49.80 172 PRO B CA 1
ATOM 2978 C C . PRO B 1 172 ? -41.027 -15.434 32.233 1.00 48.28 172 PRO B C 1
ATOM 2979 O O . PRO B 1 172 ? -39.965 -14.925 32.593 1.00 51.41 172 PRO B O 1
ATOM 2983 N N . LEU B 1 173 ? -41.546 -15.244 31.023 1.00 46.82 173 LEU B N 1
ATOM 2984 C CA . LEU B 1 173 ? -40.902 -14.400 30.016 1.00 40.73 173 LEU B CA 1
ATOM 2985 C C . LEU B 1 173 ? -41.529 -13.005 29.961 1.00 30.48 173 LEU B C 1
ATOM 2986 O O . LEU B 1 173 ? -42.725 -12.840 30.224 1.00 42.68 173 LEU B O 1
ATOM 2991 N N . LYS B 1 174 ? -40.726 -12.000 29.626 1.00 32.51 174 LYS B N 1
ATOM 2992 C CA . LYS B 1 174 ? -41.277 -10.674 29.362 1.00 42.14 174 LYS B CA 1
ATOM 2993 C C . LYS B 1 174 ? -42.224 -10.794 28.168 1.00 39.68 174 LYS B C 1
ATOM 2994 O O . LYS B 1 174 ? -41.950 -11.566 27.260 1.00 35.42 174 LYS B O 1
ATOM 3000 N N . LEU B 1 175 ? -43.320 -10.034 28.160 1.00 36.92 175 LEU B N 1
ATOM 3001 C CA . LEU B 1 175 ? -44.251 -10.047 27.023 1.00 49.82 175 LEU B CA 1
ATOM 3002 C C . LEU B 1 175 ? -43.581 -9.936 25.643 1.00 44.36 175 LEU B C 1
ATOM 3003 O O . LEU B 1 175 ? -43.954 -10.646 24.705 1.00 44.19 175 LEU B O 1
ATOM 3008 N N . LYS B 1 176 ? -42.600 -9.049 25.518 1.00 29.45 176 LYS B N 1
ATOM 3009 C CA . LYS B 1 176 ? -41.925 -8.839 24.239 1.00 35.93 176 LYS B CA 1
ATOM 3010 C C . LYS B 1 176 ? -41.228 -10.114 23.768 1.00 46.11 176 LYS B C 1
ATOM 3011 O O . LYS B 1 176 ? -41.088 -10.335 22.561 1.00 43.53 176 LYS B O 1
ATOM 3017 N N . ASP B 1 177 ? -40.800 -10.952 24.716 1.00 30.09 177 ASP B N 1
ATOM 3018 C CA . ASP B 1 177 ? -40.236 -12.267 24.380 1.00 32.67 177 ASP B CA 1
ATOM 3019 C C . ASP B 1 177 ? -41.312 -13.261 23.928 1.00 43.54 177 ASP B C 1
ATOM 3020 O O . ASP B 1 177 ? -41.113 -14.002 22.965 1.00 39.10 177 ASP B O 1
ATOM 3025 N N . LYS B 1 178 ? -42.449 -13.263 24.620 1.00 26.82 178 LYS B N 1
ATOM 3026 C CA . LYS B 1 178 ? -43.577 -14.070 24.216 1.00 24.75 178 LYS B CA 1
ATOM 3027 C C . LYS B 1 178 ? -44.062 -13.618 22.837 1.00 40.52 178 LYS B C 1
ATOM 3028 O O . LYS B 1 178 ? -44.396 -14.447 21.986 1.00 31.34 178 LYS B O 1
ATOM 3034 N N . GLN B 1 179 ? -44.092 -12.304 22.617 1.00 39.76 179 GLN B N 1
ATOM 3035 C CA . GLN B 1 179 ? -44.473 -11.766 21.313 1.00 29.54 179 GLN B CA 1
ATOM 3036 C C . GLN B 1 179 ? -43.491 -12.217 20.237 1.00 24.80 179 GLN B C 1
ATOM 3037 O O . GLN B 1 179 ? -43.869 -12.462 19.095 1.00 27.05 179 GLN B O 1
ATOM 3043 N N . ASP B 1 180 ? -42.221 -12.331 20.610 1.00 30.10 180 ASP B N 1
ATOM 3044 C CA . ASP B 1 180 ? -41.221 -12.825 19.681 1.00 16.59 180 ASP B CA 1
ATOM 3045 C C . ASP B 1 180 ? -41.561 -14.242 19.220 1.00 44.81 180 ASP B C 1
ATOM 3046 O O . ASP B 1 180 ? -41.513 -14.544 18.017 1.00 37.15 180 ASP B O 1
ATOM 3051 N N . ILE B 1 181 ? -41.898 -15.106 20.177 1.00 27.16 181 ILE B N 1
ATOM 3052 C CA . ILE B 1 181 ? -42.314 -16.471 19.872 1.00 23.53 181 ILE B CA 1
ATOM 3053 C C . ILE B 1 181 ? -43.512 -16.483 18.918 1.00 31.58 181 ILE B C 1
ATOM 3054 O O . ILE B 1 181 ? -43.512 -17.216 17.937 1.00 33.77 181 ILE B O 1
ATOM 3059 N N . LEU B 1 182 ? -44.519 -15.662 19.202 1.00 25.24 182 LEU B N 1
ATOM 3060 C CA . LEU B 1 182 ? -45.685 -15.546 18.343 1.00 28.75 182 LEU B CA 1
ATOM 3061 C C . LEU B 1 182 ? -45.281 -15.119 16.935 1.00 41.75 182 LEU B C 1
ATOM 3062 O O . LEU B 1 182 ? -45.824 -15.616 15.950 1.00 42.63 182 LEU B O 1
ATOM 3067 N N . GLU B 1 183 ? -44.329 -14.198 16.840 1.00 38.49 183 GLU B N 1
ATOM 3068 C CA . GLU B 1 183 ? -43.913 -13.680 15.537 1.00 36.06 183 GLU B CA 1
ATOM 3069 C C . GLU B 1 183 ? -42.938 -14.603 14.813 1.00 30.22 183 GLU B C 1
ATOM 3070 O O . GLU B 1 183 ? -42.462 -14.280 13.735 1.00 60.16 183 GLU B O 1
ATOM 3076 N N . THR B 1 184 ? -42.645 -15.757 15.397 1.00 43.76 184 THR B N 1
ATOM 3077 C CA . THR B 1 184 ? -41.757 -16.715 14.742 1.00 46.89 184 THR B CA 1
ATOM 3078 C C . THR B 1 184 ? -42.583 -17.805 14.068 1.00 44.27 184 THR B C 1
ATOM 3079 O O . THR B 1 184 ? -42.917 -18.815 14.680 1.00 43.56 184 THR B O 1
ATOM 3083 N N . ALA B 1 185 ? -42.919 -17.584 12.804 1.00 39.54 185 ALA B N 1
ATOM 3084 C CA . ALA B 1 185 ? -43.701 -18.548 12.039 1.00 41.73 185 ALA B CA 1
ATOM 3085 C C . ALA B 1 185 ? -43.014 -19.907 11.955 1.00 41.13 185 ALA B C 1
ATOM 3086 O O . ALA B 1 185 ? -43.653 -20.947 12.117 1.00 41.68 185 ALA B O 1
ATOM 3088 N N . ASP B 1 186 ? -41.710 -19.899 11.710 1.00 37.67 186 ASP B N 1
ATOM 3089 C CA . ASP B 1 186 ? -41.011 -21.143 11.396 1.00 48.31 186 ASP B CA 1
ATOM 3090 C C . ASP B 1 186 ? -40.915 -22.016 12.633 1.00 42.25 186 ASP B C 1
ATOM 3091 O O . ASP B 1 186 ? -40.432 -21.564 13.665 1.00 49.47 186 ASP B O 1
ATOM 3096 N N . VAL B 1 187 ? -41.360 -23.266 12.537 1.00 38.70 187 VAL B N 1
ATOM 3097 C CA . VAL B 1 187 ? -41.439 -24.112 13.734 1.00 39.85 187 VAL B CA 1
ATOM 3098 C C . VAL B 1 187 ? -40.087 -24.480 14.365 1.00 34.84 187 VAL B C 1
ATOM 3099 O O . VAL B 1 187 ? -39.920 -24.393 15.586 1.00 51.35 187 VAL B O 1
ATOM 3103 N N . LYS B 1 188 ? -39.113 -24.858 13.548 1.00 47.51 188 LYS B N 1
ATOM 3104 C CA . LYS B 1 188 ? -37.774 -25.146 14.074 1.00 57.82 188 LYS B CA 1
ATOM 3105 C C . LYS B 1 188 ? -37.161 -23.934 14.777 1.00 52.53 188 LYS B C 1
ATOM 3106 O O . LYS B 1 188 ? -36.628 -24.061 15.883 1.00 50.61 188 LYS B O 1
ATOM 3112 N N . ASP B 1 189 ? -37.241 -22.769 14.128 1.00 41.72 189 ASP B N 1
ATOM 3113 C CA . ASP B 1 189 ? -36.762 -21.513 14.705 1.00 35.75 189 ASP B CA 1
ATOM 3114 C C . ASP B 1 189 ? -37.448 -21.264 16.035 1.00 56.63 189 ASP B C 1
ATOM 3115 O O . ASP B 1 189 ? -36.813 -20.840 17.004 1.00 50.11 189 ASP B O 1
ATOM 3120 N N . ARG B 1 190 ? -38.752 -21.531 16.078 1.00 42.13 190 ARG B N 1
ATOM 3121 C CA . ARG B 1 190 ? -39.519 -21.316 17.299 1.00 40.96 190 ARG B CA 1
ATOM 3122 C C . ARG B 1 190 ? -39.045 -22.223 18.427 1.00 47.64 190 ARG B C 1
ATOM 3123 O O . ARG B 1 190 ? -38.768 -21.753 19.533 1.00 47.94 190 ARG B O 1
ATOM 3131 N N . LEU B 1 191 ? -38.949 -23.520 18.150 1.00 32.43 191 LEU B N 1
ATOM 3132 C CA . LEU B 1 191 ? -38.423 -24.455 19.144 1.00 33.59 191 LEU B CA 1
ATOM 3133 C C . LEU B 1 191 ? -37.039 -24.038 19.659 1.00 51.80 191 LEU B C 1
ATOM 3134 O O . LEU B 1 191 ? -36.795 -24.032 20.866 1.00 53.96 191 LEU B O 1
ATOM 3139 N N . ASN B 1 192 ? -36.135 -23.681 18.751 1.00 43.06 192 ASN B N 1
ATOM 3140 C CA . ASN B 1 192 ? -34.810 -23.227 19.173 1.00 42.51 192 ASN B CA 1
ATOM 3141 C C . ASN B 1 192 ? -34.868 -22.026 20.110 1.00 47.03 192 ASN B C 1
ATOM 3142 O O . ASN B 1 192 ? -34.222 -22.027 21.156 1.00 58.43 192 ASN B O 1
ATOM 3147 N N . LYS B 1 193 ? -35.661 -21.017 19.751 1.00 34.32 193 LYS B N 1
ATOM 3148 C CA . LYS B 1 193 ? -35.761 -19.828 20.577 1.00 30.50 193 LYS B CA 1
ATOM 3149 C C . LYS B 1 193 ? -36.245 -20.205 21.961 1.00 48.58 193 LYS B C 1
ATOM 3150 O O . LYS B 1 193 ? -35.717 -19.708 22.959 1.00 52.42 193 LYS B O 1
ATOM 3156 N N . VAL B 1 194 ? -37.239 -21.091 22.029 1.00 27.32 194 VAL B N 1
ATOM 3157 C CA . VAL B 1 194 ? -37.816 -21.449 23.328 1.00 35.95 194 VAL B CA 1
ATOM 3158 C C . VAL B 1 194 ? -36.827 -22.222 24.186 1.00 35.01 194 VAL B C 1
ATOM 3159 O O . VAL B 1 194 ? -36.660 -21.933 25.369 1.00 36.51 194 VAL B O 1
ATOM 3163 N N . ILE B 1 195 ? -36.152 -23.192 23.582 1.00 37.57 195 ILE B N 1
ATOM 3164 C CA . ILE B 1 195 ? -35.050 -23.855 24.265 1.00 34.76 195 ILE B CA 1
ATOM 3165 C C . ILE B 1 195 ? -34.046 -22.838 24.827 1.00 37.46 195 ILE B C 1
ATOM 3166 O O . ILE B 1 195 ? -33.698 -22.901 25.996 1.00 49.80 195 ILE B O 1
ATOM 3171 N N . ASP B 1 196 ? -33.604 -21.894 24.002 1.00 27.95 196 ASP B N 1
ATOM 3172 C CA . ASP B 1 196 ? -32.664 -20.870 24.452 1.00 28.22 196 ASP B CA 1
ATOM 3173 C C . ASP B 1 196 ? -33.243 -20.052 25.602 1.00 37.54 196 ASP B C 1
ATOM 3174 O O . ASP B 1 196 ? -32.541 -19.742 26.570 1.00 29.09 196 ASP B O 1
ATOM 3179 N N . PHE B 1 197 ? -34.522 -19.699 25.511 1.00 21.29 197 PHE B N 1
ATOM 3180 C CA . PHE B 1 197 ? -35.132 -18.977 26.615 1.00 21.45 197 PHE B CA 1
ATOM 3181 C C . PHE B 1 197 ? -35.044 -19.800 27.896 1.00 28.59 197 PHE B C 1
ATOM 3182 O O . PHE B 1 197 ? -34.641 -19.299 28.951 1.00 38.91 197 PHE B O 1
ATOM 3190 N N . ILE B 1 198 ? -35.386 -21.075 27.801 1.00 26.57 198 ILE B N 1
ATOM 3191 C CA . ILE B 1 198 ? -35.307 -21.941 28.967 1.00 36.89 198 ILE B CA 1
ATOM 3192 C C . ILE B 1 198 ? -33.913 -21.885 29.583 1.00 34.89 198 ILE B C 1
ATOM 3193 O O . ILE B 1 198 ? -33.770 -21.734 30.794 1.00 44.54 198 ILE B O 1
ATOM 3198 N N . ASN B 1 199 ? -32.886 -21.968 28.746 1.00 23.45 199 ASN B N 1
ATOM 3199 C CA . ASN B 1 199 ? -31.510 -21.909 29.234 1.00 39.96 199 ASN B CA 1
ATOM 3200 C C . ASN B 1 199 ? -31.180 -20.635 29.989 1.00 43.09 199 ASN B C 1
ATOM 3201 O O . ASN B 1 199 ? -30.584 -20.687 31.064 1.00 54.75 199 ASN B O 1
ATOM 3206 N N . ASN B 1 200 ? -31.559 -19.492 29.422 1.00 31.94 200 ASN B N 1
ATOM 3207 C CA . ASN B 1 200 ? -31.428 -18.232 30.132 1.00 30.27 200 ASN B CA 1
ATOM 3208 C C . ASN B 1 200 ? -32.119 -18.300 31.489 1.00 54.43 200 ASN B C 1
ATOM 3209 O O . ASN B 1 200 ? -31.514 -17.981 32.511 1.00 57.43 200 ASN B O 1
ATOM 3214 N N . GLU B 1 201 ? -33.384 -18.722 31.506 1.00 35.53 201 GLU B N 1
ATOM 3215 C CA . GLU B 1 201 ? -34.115 -18.756 32.761 1.00 30.25 201 GLU B CA 1
ATOM 3216 C C . GLU B 1 201 ? -33.406 -19.663 33.764 1.00 38.22 201 GLU B C 1
ATOM 3217 O O . GLU B 1 201 ? -33.352 -19.366 34.962 1.00 33.91 201 GLU B O 1
ATOM 3223 N N . LYS B 1 202 ? -32.848 -20.760 33.264 1.00 34.13 202 LYS B N 1
ATOM 3224 C CA . LYS B 1 202 ? -32.090 -21.677 34.109 1.00 42.33 202 LYS B CA 1
ATOM 3225 C C . LYS B 1 202 ? -30.837 -20.985 34.665 1.00 51.53 202 LYS B C 1
ATOM 3226 O O . LYS B 1 202 ? -30.553 -21.074 35.863 1.00 51.76 202 LYS B O 1
ATOM 3232 N N . GLU B 1 203 ? -30.101 -20.280 33.805 1.00 40.41 203 GLU B N 1
ATOM 3233 C CA . GLU B 1 203 ? -28.848 -19.647 34.220 1.00 39.71 203 GLU B CA 1
ATOM 3234 C C . GLU B 1 203 ? -29.083 -18.511 35.199 1.00 50.86 203 GLU B C 1
ATOM 3235 O O . GLU B 1 203 ? -28.328 -18.335 36.149 1.00 71.57 203 GLU B O 1
ATOM 3241 N N . VAL B 1 204 ? -30.130 -17.736 34.948 1.00 47.58 204 VAL B N 1
ATOM 3242 C CA . VAL B 1 204 ? -30.559 -16.674 35.847 1.00 44.84 204 VAL B CA 1
ATOM 3243 C C . VAL B 1 204 ? -30.843 -17.216 37.255 1.00 59.14 204 VAL B C 1
ATOM 3244 O O . VAL B 1 204 ? -30.397 -16.647 38.249 1.00 70.08 204 VAL B O 1
ATOM 3248 N N . LEU B 1 205 ? -31.590 -18.313 37.333 1.00 59.31 205 LEU B N 1
ATOM 3249 C CA . LEU B 1 205 ? -31.851 -18.973 38.609 1.00 47.33 205 LEU B CA 1
ATOM 3250 C C . LEU B 1 205 ? -30.564 -19.271 39.349 1.00 37.03 205 LEU B C 1
ATOM 3251 O O . LEU B 1 205 ? -30.463 -19.010 40.540 1.00 59.70 205 LEU B O 1
ATOM 3256 N N . GLU B 1 206 ? -29.591 -19.840 38.641 1.00 42.08 206 GLU B N 1
ATOM 3257 C CA . GLU B 1 206 ? -28.320 -20.238 39.252 1.00 62.02 206 GLU B CA 1
ATOM 3258 C C . GLU B 1 206 ? -27.472 -19.028 39.645 1.00 64.85 206 GLU B C 1
ATOM 3259 O O . GLU B 1 206 ? -26.679 -19.090 40.589 1.00 56.91 206 GLU B O 1
ATOM 3265 N N . ILE B 1 207 ? -27.655 -17.927 38.921 1.00 69.83 207 ILE B N 1
ATOM 3266 C CA . ILE B 1 207 ? -27.007 -16.665 39.258 1.00 64.23 207 ILE B CA 1
ATOM 3267 C C . ILE B 1 207 ? -27.533 -16.121 40.590 1.00 80.57 207 ILE B C 1
ATOM 3268 O O . ILE B 1 207 ? -26.754 -15.712 41.452 1.00 98.57 207 ILE B O 1
ATOM 3273 N N . GLU B 1 208 ? -28.853 -16.138 40.762 1.00 76.29 208 GLU B N 1
ATOM 3274 C CA . GLU B 1 208 ? -29.479 -15.727 42.016 1.00 83.26 208 GLU B CA 1
ATOM 3275 C C . GLU B 1 208 ? -29.356 -16.819 43.079 1.00 98.41 208 GLU B C 1
ATOM 3276 O O . GLU B 1 208 ? -30.356 -17.238 43.667 1.00 107.06 208 GLU B O 1
ATOM 3282 N N . LYS B 1 209 ? -28.133 -17.281 43.324 1.00 84.56 209 LYS B N 1
ATOM 3283 C CA . LYS B 1 209 ? -27.897 -18.351 44.288 1.00 85.35 209 LYS B CA 1
ATOM 3284 C C . LYS B 1 209 ? -26.449 -18.326 44.785 1.00 83.30 209 LYS B C 1
ATOM 3285 O O . LYS B 1 209 ? -25.761 -17.302 44.692 1.00 82.88 209 LYS B O 1
#

Sequence (408 aa):
ELKRSIPLLPLRGLLVYPTMVLHLDVGRDKSVQALEQAMMHDHMIFLATQQDISIDEPGEDEIFTVGTYTKIKQMLKLPNGTIRVLVEGLKRAHIVKYNEHEDYTSVDIQLIHEDKDTEDEALMRTLLDHFDQYIKISKKISAETYAAVTDIEEPGRMADIVASHLPLKLKDKQDILETADVKDRLNKVIDFINNEKEVLEIEKELKRSIPLLPLRGLLVYPTMVLHLDVGRDKSVQALEQAMMHDHMIFLATQQDISIDEPGEDEIFTVGTYTKIKQMLKLPNGTIRVLVEGLKRAHIVKYNEHEDYTSVDIQLIHEDKDTEDEALMRTLLDHFDQYIKISKKISAETYAAVTDIEEPGRMADIVASHLPLKLKDKQDILETADVKDRLNKVIDFINNEKEVLEIEK

Solvent-accessible surface area: 20585 Å² total; per-residue (Å²): 141,79,50,175,74,7,9,4,4,18,10,94,49,55,13,4,0,14,65,39,85,37,96,18,104,11,44,55,124,63,2,18,48,0,0,57,35,1,60,127,116,82,65,27,0,0,4,1,4,1,82,48,103,102,52,93,135,21,25,69,132,45,3,40,69,16,1,1,12,0,64,2,113,113,54,81,109,44,136,122,31,29,0,84,0,39,0,42,1,48,99,5,0,64,13,70,116,44,29,117,85,149,73,28,14,2,0,11,0,64,31,48,137,60,120,122,69,113,92,7,75,37,28,16,171,49,0,32,75,39,7,39,58,27,23,118,41,40,104,109,28,34,54,80,16,60,58,64,0,61,111,11,134,86,11,6,90,2,0,3,25,0,0,23,98,4,89,18,135,49,124,29,38,3,48,0,4,81,12,28,39,16,64,74,1,0,62,67,0,14,81,35,0,45,86,37,30,84,71,34,65,134,119,145,139,65,60,176,71,8,10,3,4,18,11,98,50,54,13,3,0,10,65,38,84,37,97,18,104,11,45,54,123,64,2,17,50,0,0,57,36,2,62,130,114,82,63,28,0,0,4,0,4,3,93,62,103,101,56,94,134,22,25,70,132,46,3,34,70,16,1,1,10,0,62,2,114,111,54,80,108,46,137,121,32,31,0,84,0,38,0,43,0,48,100,2,0,63,14,66,116,44,27,118,84,153,73,30,15,2,0,13,0,61,31,51,159,66,116,156,66,115,86,4,80,38,26,19,170,50,0,34,75,39,6,38,59,27,24,118,40,40,103,109,26,35,53,86,16,61,59,65,0,61,113,11,118,85,11,7,91,2,0,3,25,0,0,23,99,5,88,18,135,43,124,29,35,3,48,0,4,81,11,32,68,14,60,74,3,0,63,69,0,13,81,34,0,44,85,36,29,85,74,35,77,134,121,146

B-factor: mean 49.79, std 21.76, range [7.21, 145.21]

CATH classification: 2.30.130.40 (+1 more: 1.20.58.1480)

Organism: Bacillus subtilis (strain 168) (NCBI:txid224308)

Nearest PDB structures (foldseek):
  3m65-assembly1_A  TM=1.005E+00  e=2.360E-40  Bacillus subtilis subsp. subtilis str. 168
  3ljc-assembly1_A  TM=6.231E-01  e=1.103E-19  Escherichia coli K-12
  2ane-assembly1_D  TM=9.398E-01  e=4.563E-15  Escherichia coli
  7cr9-assembly1_A  TM=6.081E-01  e=2.810E-18  Meiothermus taiwanensis
  7cr9-assembly1_B  TM=6.074E-01  e=2.810E-18  Meiothermus taiwanensis

Radius of gyration: 25.24 Å; Cα contacts (8 Å, |Δi|>4): 724; chains: 2; bounding box: 66×51×68 Å